Protein 4HOI (pdb70)

Nearest PDB structures (foldseek):
  4hoi-assembly1_A  TM=1.007E+00  e=9.285E-22  Mus musculus
  5j7e-assembly5_E  TM=1.003E+00  e=3.378E-20  Homo sapiens
  4llo-assembly2_D  TM=9.849E-01  e=7.606E-20  Mus musculus
  4llo-assembly3_F  TM=9.844E-01  e=7.606E-20  Mus musculus
  6y7q-assembly1_AAA-2  TM=9.611E-01  e=3.425E-12  Homo sapiens

Structure (mmCIF, N/CA/C/O backbone):
data_4HOI
#
_entry.id   4HOI
#
_cell.length_a   91.276
_cell.length_b   91.276
_cell.length_c   172.521
_cell.angle_alpha   90.000
_cell.angle_beta   90.000
_cell.angle_gamma   120.000
#
_symmetry.space_group_name_H-M   'P 32 2 1'
#
loop_
_entity.id
_entity.type
_entity.pdbx_description
1 polymer 'Potassium voltage-gated channel subfamily H member 1'
2 non-polymer 'SULFATE ION'
3 water water
#
loop_
_atom_site.group_PDB
_atom_site.id
_atom_site.type_symbol
_atom_site.label_atom_id
_atom_site.label_alt_id
_atom_site.label_comp_id
_atom_site.label_asym_id
_atom_site.label_entity_id
_atom_site.label_seq_id
_atom_site.pdbx_PDB_ins_code
_atom_site.Cartn_x
_atom_site.Cartn_y
_atom_site.Cartn_z
_atom_site.occupancy
_atom_site.B_iso_or_equiv
_atom_site.auth_seq_id
_atom_site.auth_comp_id
_atom_site.auth_asym_id
_atom_site.auth_atom_id
_atom_site.pdbx_PDB_model_num
ATOM 1 N N . SER A 1 2 ? -2.700 46.385 48.121 1.00 62.03 25 SER A N 1
ATOM 2 C CA . SER A 1 2 ? -1.812 47.374 48.729 1.00 58.78 25 SER A CA 1
ATOM 3 C C . SER A 1 2 ? -0.519 47.573 47.935 1.00 60.76 25 SER A C 1
ATOM 4 O O . SER A 1 2 ? -0.012 48.694 47.857 1.00 56.98 25 SER A O 1
ATOM 7 N N . HIS A 1 3 ? 0.025 46.491 47.369 1.00 56.09 26 HIS A N 1
ATOM 8 C CA . HIS A 1 3 ? 1.319 46.552 46.671 1.00 47.50 26 HIS A CA 1
ATOM 9 C C . HIS A 1 3 ? 2.378 47.135 47.620 1.00 47.81 26 HIS A C 1
ATOM 10 O O . HIS A 1 3 ? 3.415 47.626 47.144 1.00 40.23 26 HIS A O 1
ATOM 17 N N . MET A 1 4 ? 2.120 47.099 48.940 1.00 41.38 27 MET A N 1
ATOM 18 C CA . MET A 1 4 ? 3.100 47.583 49.918 1.00 31.26 27 MET A CA 1
ATOM 19 C C . MET A 1 4 ? 4.119 46.515 50.323 1.00 29.51 27 MET A C 1
ATOM 20 O O . MET A 1 4 ? 4.907 46.702 51.252 1.00 26.79 27 MET A O 1
ATOM 25 N N . THR A 1 5 ? 4.124 45.403 49.610 1.00 28.71 28 THR A N 1
ATOM 26 C CA . THR A 1 5 ? 5.097 44.365 49.872 1.00 27.87 28 THR A CA 1
ATOM 27 C C . THR A 1 5 ? 6.539 44.895 49.726 1.00 24.88 28 THR A C 1
ATOM 28 O O . THR A 1 5 ? 7.395 44.654 50.588 1.00 28.83 28 THR A O 1
ATOM 32 N N . ASN A 1 6 ? 6.791 45.628 48.643 1.00 28.15 29 ASN A N 1
ATOM 33 C CA . ASN A 1 6 ? 8.112 46.150 48.351 1.00 26.17 29 ASN A CA 1
ATOM 34 C C . ASN A 1 6 ? 8.009 47.624 48.024 1.00 26.82 29 ASN A C 1
ATOM 35 O O . ASN A 1 6 ? 7.356 47.994 47.055 1.00 26.36 29 ASN A O 1
ATOM 40 N N . PHE A 1 7 ? 8.662 48.469 48.811 1.00 21.99 30 PHE A N 1
ATOM 41 C CA . PHE A 1 7 ? 8.597 49.902 48.550 1.00 22.67 30 PHE A CA 1
ATOM 42 C C . PHE A 1 7 ? 9.759 50.694 49.115 1.00 22.30 30 PHE A C 1
ATOM 43 O O . PHE A 1 7 ? 10.457 50.234 50.015 1.00 19.77 30 PHE A O 1
ATOM 51 N N . VAL A 1 8 ? 9.962 51.878 48.543 1.00 20.72 31 VAL A N 1
ATOM 52 C CA . VAL A 1 8 ? 10.891 52.860 49.067 1.00 20.02 31 VAL A CA 1
ATOM 53 C C . VAL A 1 8 ? 10.183 54.216 49.152 1.00 18.89 31 VAL A C 1
ATOM 54 O O . VAL A 1 8 ? 9.160 54.450 48.478 1.00 20.84 31 VAL A O 1
ATOM 58 N N . LEU A 1 9 ? 10.704 55.094 49.992 1.00 20.09 32 LEU A N 1
ATOM 59 C CA . LEU A 1 9 ? 10.286 56.489 50.018 1.00 17.98 32 LEU A CA 1
ATOM 60 C C . LEU A 1 9 ? 11.467 57.318 49.557 1.00 20.16 32 LEU A C 1
ATOM 61 O O . LEU A 1 9 ? 12.588 57.115 50.019 1.00 21.24 32 LEU A O 1
ATOM 66 N N . GLY A 1 10 ? 11.217 58.272 48.672 1.00 19.70 33 GLY A N 1
ATOM 67 C CA . GLY A 1 10 ? 12.231 59.228 48.255 1.00 24.33 33 GLY A CA 1
ATOM 68 C C . GLY A 1 10 ? 11.881 60.639 48.698 1.00 22.35 33 GLY A C 1
ATOM 69 O O . GLY A 1 10 ? 10.702 61.007 48.783 1.00 22.40 33 GLY A O 1
ATOM 70 N N . ASN A 1 11 ? 12.907 61.430 49.006 1.00 22.44 34 ASN A N 1
ATOM 71 C CA . ASN A 1 11 ? 12.717 62.806 49.399 1.00 25.51 34 ASN A CA 1
ATOM 72 C C . ASN A 1 11 ? 12.462 63.696 48.190 1.00 25.83 34 ASN A C 1
ATOM 73 O O . ASN A 1 11 ? 13.340 63.866 47.351 1.00 29.43 34 ASN A O 1
ATOM 78 N N . ALA A 1 12 ? 11.264 64.247 48.100 1.00 22.70 35 ALA A N 1
ATOM 79 C CA . ALA A 1 12 ? 10.866 65.007 46.922 1.00 24.28 35 ALA A CA 1
ATOM 80 C C . ALA A 1 12 ? 11.577 66.341 46.822 1.00 27.62 35 ALA A C 1
ATOM 81 O O . ALA A 1 12 ? 11.548 66.987 45.772 1.00 34.38 35 ALA A O 1
ATOM 83 N N . GLN A 1 13 ? 12.167 66.784 47.926 1.00 28.68 36 GLN A N 1
ATOM 84 C CA . GLN A 1 13 ? 12.671 68.147 48.020 1.00 35.81 36 GLN A CA 1
ATOM 85 C C . GLN A 1 13 ? 14.195 68.225 47.923 1.00 38.94 36 GLN A C 1
ATOM 86 O O . GLN A 1 13 ? 14.778 69.248 48.232 1.00 40.00 36 GLN A O 1
ATOM 92 N N . ILE A 1 14 ? 14.837 67.144 47.488 1.00 31.84 37 ILE A N 1
ATOM 93 C CA . ILE A 1 14 ? 16.281 67.154 47.275 1.00 36.80 37 ILE A CA 1
ATOM 94 C C . ILE A 1 14 ? 16.558 66.595 45.886 1.00 36.22 37 ILE A C 1
ATOM 95 O O . ILE A 1 14 ? 15.870 65.677 45.426 1.00 33.18 37 ILE A O 1
ATOM 100 N N . VAL A 1 15 ? 17.549 67.159 45.204 1.00 41.54 38 VAL A N 1
ATOM 101 C CA . VAL A 1 15 ? 17.860 66.757 43.835 1.00 36.85 38 VAL A CA 1
ATOM 102 C C . VAL A 1 15 ? 18.106 65.249 43.768 1.00 36.47 38 VAL A C 1
ATOM 103 O O . VAL A 1 15 ? 18.710 64.676 44.670 1.00 35.51 38 VAL A O 1
ATOM 107 N N . ASP A 1 16 ? 17.579 64.620 42.721 1.00 36.35 39 ASP A N 1
ATOM 108 C CA . ASP A 1 16 ? 17.673 63.166 42.508 1.00 37.34 39 ASP A CA 1
ATOM 109 C C . ASP A 1 16 ? 16.766 62.349 43.420 1.00 31.17 39 ASP A C 1
ATOM 110 O O . ASP A 1 16 ? 16.738 61.137 43.319 1.00 28.68 39 ASP A O 1
ATOM 115 N N . TRP A 1 17 ? 16.012 63.005 44.297 1.00 30.16 40 TRP A N 1
ATOM 116 C CA . TRP A 1 17 ? 14.993 62.309 45.077 1.00 26.72 40 TRP A CA 1
ATOM 117 C C . TRP A 1 17 ? 15.535 61.130 45.886 1.00 22.47 40 TRP A C 1
ATOM 118 O O . TRP A 1 17 ? 15.093 59.977 45.741 1.00 24.22 40 TRP A O 1
ATOM 129 N N . PRO A 1 18 ? 16.498 61.408 46.762 1.00 24.74 41 PRO A N 1
ATOM 130 C CA . PRO A 1 18 ? 17.208 60.312 47.438 1.00 23.44 41 PRO A CA 1
ATOM 131 C C . PRO A 1 18 ? 16.282 59.451 48.295 1.00 22.03 41 PRO A C 1
ATOM 132 O O . PRO A 1 18 ? 15.323 59.973 48.886 1.00 23.14 41 PRO A O 1
ATOM 136 N N . ILE A 1 19 ? 16.560 58.156 48.318 1.00 24.40 42 ILE A N 1
ATOM 137 C CA . ILE A 1 19 ? 15.771 57.216 49.088 1.00 25.00 42 ILE A CA 1
ATOM 138 C C . ILE A 1 19 ? 16.038 57.468 50.584 1.00 24.08 42 ILE A C 1
ATOM 139 O O . ILE A 1 19 ? 17.195 57.492 51.013 1.00 23.59 42 ILE A O 1
ATOM 144 N N . VAL A 1 20 ? 14.975 57.663 51.359 1.00 20.32 43 VAL A N 1
ATOM 145 C CA . VAL A 1 20 ? 15.103 57.909 52.800 1.00 23.88 43 VAL A CA 1
ATOM 146 C C . VAL A 1 20 ? 14.510 56.756 53.589 1.00 21.47 43 VAL A C 1
ATOM 147 O O . VAL A 1 20 ? 14.575 56.737 54.817 1.00 24.49 43 VAL A O 1
ATOM 151 N N . TYR A 1 21 ? 13.936 55.794 52.875 1.00 22.41 44 TYR A N 1
ATOM 152 C CA . TYR A 1 21 ? 13.399 54.588 53.501 1.00 23.97 44 TYR A CA 1
ATOM 153 C C . TYR A 1 21 ? 13.261 53.498 52.479 1.00 23.72 44 TYR A C 1
ATOM 154 O O . TYR A 1 21 ? 12.795 53.741 51.383 1.00 21.07 44 TYR A O 1
ATOM 163 N N . SER A 1 22 ? 13.670 52.288 52.862 1.00 25.27 45 SER A N 1
ATOM 164 C CA . SER A 1 22 ? 13.496 51.123 52.005 1.00 22.06 45 SER A CA 1
ATOM 165 C C . SER A 1 22 ? 13.047 50.002 52.903 1.00 25.42 45 SER A C 1
ATOM 166 O O . SER A 1 22 ? 13.695 49.724 53.914 1.00 29.40 45 SER A O 1
ATOM 169 N N . ASN A 1 23 ? 11.976 49.310 52.541 1.00 25.80 46 ASN A N 1
ATOM 170 C CA . ASN A 1 23 ? 11.505 48.242 53.407 1.00 28.49 46 ASN A CA 1
ATOM 171 C C . ASN A 1 23 ? 12.252 46.930 53.119 1.00 31.48 46 ASN A C 1
ATOM 172 O O . ASN A 1 23 ? 13.040 46.843 52.158 1.00 27.85 46 ASN A O 1
ATOM 177 N N . ASP A 1 24 ? 12.026 45.932 53.962 1.00 29.79 47 ASP A N 1
ATOM 178 C CA . ASP A 1 24 ? 12.739 44.661 53.839 1.00 29.88 47 ASP A CA 1
ATOM 179 C C . ASP A 1 24 ? 12.414 43.991 52.497 1.00 33.05 47 ASP A C 1
ATOM 180 O O . ASP A 1 24 ? 13.266 43.325 51.887 1.00 31.06 47 ASP A O 1
ATOM 185 N N . GLY A 1 25 ? 11.175 44.147 52.050 1.00 27.90 48 GLY A N 1
ATOM 186 C CA . GLY A 1 25 ? 10.739 43.550 50.803 1.00 27.52 48 GLY A CA 1
ATOM 187 C C . GLY A 1 25 ? 11.542 44.079 49.636 1.00 25.84 48 GLY A C 1
ATOM 188 O O . GLY A 1 25 ? 12.036 43.296 48.812 1.00 26.71 48 GLY A O 1
ATOM 189 N N . PHE A 1 26 ? 11.707 45.395 49.554 1.00 26.80 49 PHE A N 1
ATOM 190 C CA . PHE A 1 26 ? 12.479 45.937 48.445 1.00 24.93 49 PHE A CA 1
ATOM 191 C C . PHE A 1 26 ? 13.930 45.438 48.442 1.00 24.90 49 PHE A C 1
ATOM 192 O O . PHE A 1 26 ? 14.520 45.130 47.378 1.00 25.65 49 PHE A O 1
ATOM 200 N N . CYS A 1 27 ? 14.522 45.344 49.629 1.00 25.33 50 CYS A N 1
ATOM 201 C CA . CYS A 1 27 ? 15.904 44.891 49.726 1.00 27.28 50 CYS A CA 1
ATOM 202 C C . CYS A 1 27 ? 16.008 43.474 49.186 1.00 31.65 50 CYS A C 1
ATOM 203 O O . CYS A 1 27 ? 16.954 43.109 48.456 1.00 28.51 50 CYS A O 1
ATOM 206 N N . LYS A 1 28 ? 15.013 42.662 49.529 1.00 31.12 51 LYS A N 1
ATOM 207 C CA . LYS A 1 28 ? 14.988 41.286 49.084 1.00 33.41 51 LYS A CA 1
ATOM 208 C C . LYS A 1 28 ? 14.742 41.187 47.583 1.00 31.97 51 LYS A C 1
ATOM 209 O O . LYS A 1 28 ? 15.385 40.422 46.868 1.00 30.80 51 LYS A O 1
ATOM 215 N N . LEU A 1 29 ? 13.793 41.962 47.101 1.00 27.99 52 LEU A N 1
ATOM 216 C CA . LEU A 1 29 ? 13.409 41.903 45.702 1.00 27.18 52 LEU A CA 1
ATOM 217 C C . LEU A 1 29 ? 14.565 42.356 44.817 1.00 26.37 52 LEU A C 1
ATOM 218 O O . LEU A 1 29 ? 14.838 41.752 43.798 1.00 30.57 52 LEU A O 1
ATOM 223 N N . SER A 1 30 ? 15.228 43.438 45.217 1.00 25.78 53 SER A N 1
ATOM 224 C CA . SER A 1 30 ? 16.283 44.051 44.423 1.00 24.58 53 SER A CA 1
ATOM 225 C C . SER A 1 30 ? 17.647 43.366 44.566 1.00 26.01 53 SER A C 1
ATOM 226 O O . SER A 1 30 ? 18.495 43.484 43.684 1.00 26.02 53 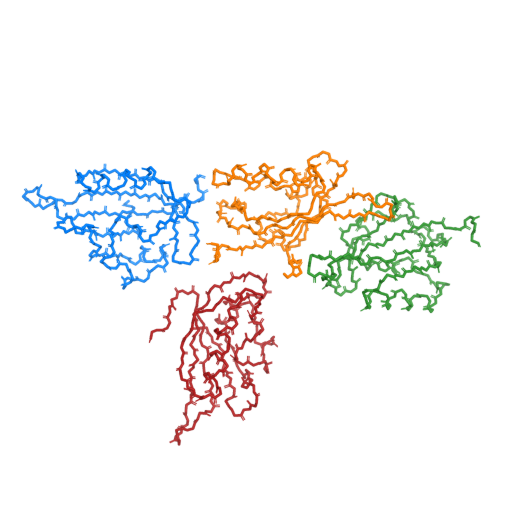SER A O 1
ATOM 229 N N . GLY A 1 31 ? 17.880 42.663 45.680 1.00 27.47 54 GLY A N 1
ATOM 230 C CA . GLY A 1 31 ? 19.169 42.048 45.903 1.00 29.09 54 GLY A CA 1
ATOM 231 C C . GLY A 1 31 ? 20.142 42.962 46.641 1.00 29.21 54 GLY A C 1
ATOM 232 O O . GLY A 1 31 ? 21.264 42.553 46.941 1.00 30.80 54 GLY A O 1
ATOM 233 N N . TYR A 1 32 ? 19.716 44.195 46.910 1.00 27.78 55 TYR A N 1
ATOM 234 C CA . TYR A 1 32 ? 20.530 45.188 47.602 1.00 28.10 55 TYR A CA 1
ATOM 235 C C . TYR A 1 32 ? 20.180 45.338 49.093 1.00 28.98 55 TYR A C 1
ATOM 236 O O . TYR A 1 32 ? 19.009 45.461 49.448 1.00 32.56 55 TYR A O 1
ATOM 245 N N . HIS A 1 33 ? 21.215 45.388 49.929 1.00 30.89 56 HIS A N 1
ATOM 246 C CA . HIS A 1 33 ? 21.069 45.662 51.366 1.00 32.23 56 HIS A CA 1
ATOM 247 C C . HIS A 1 33 ? 20.603 47.118 51.559 1.00 34.94 56 HIS A C 1
ATOM 248 O O . HIS A 1 33 ? 20.842 47.970 50.708 1.00 31.03 56 HIS A O 1
ATOM 255 N N . ARG A 1 34 ? 19.894 47.403 52.652 1.00 32.90 57 ARG A N 1
ATOM 256 C CA . ARG A 1 34 ? 19.384 48.749 52.925 1.00 31.81 57 ARG A CA 1
ATOM 257 C C . ARG A 1 34 ? 20.491 49.817 52.855 1.00 31.28 57 ARG A C 1
ATOM 258 O O . ARG A 1 34 ? 20.286 50.896 52.310 1.00 32.54 57 ARG A O 1
ATOM 266 N N . ALA A 1 35 ? 21.638 49.530 53.460 1.00 34.25 58 ALA A N 1
ATOM 267 C CA . ALA A 1 35 ? 22.840 50.368 53.343 1.00 39.37 58 ALA A CA 1
ATOM 268 C C . ALA A 1 35 ? 23.206 50.783 51.930 1.00 36.77 58 ALA A C 1
ATOM 269 O O . ALA A 1 35 ? 23.662 51.915 51.728 1.00 35.75 58 ALA A O 1
ATOM 271 N N . GLU A 1 36 ? 22.982 49.889 50.960 1.00 33.65 59 GLU A N 1
ATOM 272 C CA . GLU A 1 36 ? 23.308 50.155 49.572 1.00 32.82 59 GLU A CA 1
ATOM 273 C C . GLU A 1 36 ? 22.215 50.950 48.861 1.00 28.97 59 GLU A C 1
ATOM 274 O O . GLU A 1 36 ? 22.476 51.565 47.843 1.00 36.72 59 GLU A O 1
ATOM 280 N N . VAL A 1 37 ? 20.995 50.898 49.369 1.00 28.31 60 VAL A N 1
ATOM 281 C CA . VAL A 1 37 ? 19.883 51.584 48.736 1.00 30.75 60 VAL A CA 1
ATOM 282 C C . VAL A 1 37 ? 19.706 53.018 49.249 1.00 29.35 60 VAL A C 1
ATOM 283 O O . VAL A 1 37 ? 19.306 53.904 48.492 1.00 27.04 60 VAL A O 1
ATOM 287 N N . MET A 1 38 ? 20.023 53.261 50.519 1.00 25.18 61 MET A N 1
ATOM 288 C CA . MET A 1 38 ? 19.730 54.565 51.125 1.00 29.31 61 MET A CA 1
ATOM 289 C C . MET A 1 38 ? 20.516 55.622 50.364 1.00 32.37 61 MET A C 1
ATOM 290 O O . MET A 1 38 ? 21.662 55.393 49.994 1.00 28.56 61 MET A O 1
ATOM 295 N N . GLN A 1 39 ? 19.862 56.742 50.089 1.00 28.55 62 GLN A N 1
ATOM 296 C CA . GLN A 1 39 ? 20.465 57.890 49.415 1.00 31.98 62 GLN A CA 1
ATOM 297 C C . GLN A 1 39 ? 20.632 57.719 47.901 1.00 29.27 62 GLN A C 1
ATOM 298 O O . GLN A 1 39 ? 20.912 58.691 47.212 1.00 39.31 62 GLN A O 1
ATOM 304 N N . LYS A 1 40 ? 20.440 56.517 47.374 1.00 27.22 63 LYS A N 1
ATOM 305 C CA . LYS A 1 40 ? 20.372 56.352 45.918 1.00 26.82 63 LYS A CA 1
ATOM 306 C C . LYS A 1 40 ? 19.104 57.051 45.399 1.00 26.75 63 LYS A C 1
ATOM 307 O O . LYS A 1 40 ? 18.174 57.291 46.158 1.00 25.96 63 LYS A O 1
ATOM 313 N N . SER A 1 41 ? 19.050 57.346 44.100 1.00 28.42 64 SER A N 1
ATOM 314 C CA . SER A 1 41 ? 17.878 58.019 43.546 1.00 30.14 64 SER A CA 1
ATOM 315 C C . SER A 1 41 ? 16.688 57.089 43.658 1.00 25.32 64 SER A C 1
ATOM 316 O O . SER A 1 41 ? 16.792 55.918 43.320 1.00 24.16 64 SER A O 1
ATOM 319 N N . SER A 1 42 ? 15.534 57.597 44.099 1.00 24.62 65 SER A N 1
ATOM 320 C CA . SER A 1 42 ? 14.374 56.717 44.155 1.00 23.14 65 SER A CA 1
ATOM 321 C C . SER A 1 42 ? 13.852 56.382 42.758 1.00 26.31 65 SER A C 1
ATOM 322 O O . SER A 1 42 ? 12.953 55.556 42.623 1.00 27.10 65 SER A O 1
ATOM 325 N N . ALA A 1 43 ? 14.417 57.003 41.720 1.00 25.10 66 ALA A N 1
ATOM 326 C CA . ALA A 1 43 ? 14.157 56.556 40.355 1.00 31.13 66 ALA A CA 1
ATOM 327 C C . ALA A 1 43 ? 14.815 55.194 40.076 1.00 29.21 66 ALA A C 1
ATOM 328 O O . ALA A 1 43 ? 14.503 54.523 39.085 1.00 28.79 66 ALA A O 1
ATOM 330 N N . CYS A 1 44 ? 15.711 54.786 40.962 1.00 24.51 67 CYS A N 1
ATOM 331 C CA . CYS A 1 44 ? 16.333 53.461 40.920 1.00 26.76 67 CYS A CA 1
ATOM 332 C C . CYS A 1 44 ? 17.210 53.267 39.702 1.00 30.73 67 CYS A C 1
ATOM 333 O O . CYS A 1 44 ? 17.334 52.159 39.176 1.00 26.85 67 CYS A O 1
ATOM 336 N N . SER A 1 45 ? 17.848 54.345 39.280 1.00 28.40 68 SER A N 1
ATOM 337 C CA . SER A 1 45 ? 18.741 54.305 38.148 1.00 31.54 68 SER A CA 1
ATOM 338 C C . SER A 1 45 ? 19.939 53.447 38.466 1.00 34.01 68 SER A C 1
ATOM 339 O O . SER A 1 45 ? 20.594 52.954 37.550 1.00 28.88 68 SER A O 1
ATOM 342 N N . PHE A 1 46 ? 20.224 53.225 39.749 1.00 27.44 69 PHE A N 1
ATOM 343 C CA . PHE A 1 46 ? 21.276 52.268 40.087 1.00 30.28 69 PHE A CA 1
ATOM 344 C C . PHE A 1 46 ? 20.962 50.839 39.607 1.00 30.38 69 PHE A C 1
ATOM 345 O O . PHE A 1 46 ? 21.846 49.982 39.574 1.00 27.04 69 PHE A O 1
ATOM 353 N N . MET A 1 47 ? 19.718 50.587 39.217 1.00 27.35 70 MET A N 1
ATOM 354 C CA . MET A 1 47 ? 19.333 49.270 38.713 1.00 23.44 70 MET A CA 1
ATOM 355 C C . MET A 1 47 ? 19.145 49.217 37.192 1.00 23.98 70 MET A C 1
ATOM 356 O O . MET A 1 47 ? 18.825 48.148 36.640 1.00 26.49 70 MET A O 1
ATOM 361 N N . TYR A 1 48 ? 19.360 50.337 36.508 1.00 25.36 71 TYR A N 1
ATOM 362 C CA . TYR A 1 48 ? 19.215 50.365 35.043 1.00 27.06 71 TYR A CA 1
ATOM 363 C C . TYR A 1 48 ? 20.402 49.672 34.386 1.00 27.59 71 TYR A C 1
ATOM 364 O O . TYR A 1 48 ? 21.482 49.581 34.955 1.00 28.50 71 TYR A O 1
ATOM 373 N N . GLY A 1 49 ? 20.197 49.173 33.176 1.00 25.37 72 GLY A N 1
ATOM 374 C CA . GLY A 1 49 ? 21.278 48.534 32.461 1.00 26.32 72 GLY A CA 1
ATOM 375 C C . GLY A 1 49 ? 20.975 48.495 30.990 1.00 26.50 72 GLY A C 1
ATOM 376 O O . GLY A 1 49 ? 20.034 49.134 30.525 1.00 27.41 72 GLY A O 1
ATOM 377 N N . GLU A 1 50 ? 21.787 47.732 30.270 1.00 27.12 73 GLU A N 1
ATOM 378 C CA . GLU A 1 50 ? 21.739 47.643 28.822 1.00 29.15 73 GLU A CA 1
ATOM 379 C C . GLU A 1 50 ? 20.326 47.457 28.247 1.00 29.61 73 GLU A C 1
ATOM 380 O O . GLU A 1 50 ? 19.944 48.125 27.294 1.00 31.68 73 GLU A O 1
ATOM 386 N N . LEU A 1 51 ? 19.557 46.559 28.843 1.00 28.18 74 LEU A N 1
ATOM 387 C CA . LEU A 1 51 ? 18.251 46.158 28.328 1.00 32.22 74 LEU A CA 1
ATOM 388 C C . LEU A 1 51 ? 17.109 47.087 28.768 1.00 30.82 74 LEU A C 1
ATOM 389 O O . LEU A 1 51 ? 16.007 47.000 28.225 1.00 31.60 74 LEU A O 1
ATOM 394 N N . THR A 1 52 ? 17.377 47.977 29.717 1.00 27.50 75 THR A N 1
ATOM 395 C CA . THR A 1 52 ? 16.365 48.901 30.209 1.00 27.43 75 THR A CA 1
ATOM 396 C C . THR A 1 52 ? 15.947 49.834 29.072 1.00 29.94 75 THR A C 1
ATOM 397 O O . THR A 1 52 ? 16.794 50.348 28.349 1.00 32.77 75 THR A O 1
ATOM 401 N N . ASP A 1 53 ? 14.647 50.030 28.907 1.00 30.61 76 ASP A N 1
ATOM 402 C CA . ASP A 1 53 ? 14.151 50.826 27.784 1.00 33.34 76 ASP A CA 1
ATOM 403 C C . ASP A 1 53 ? 14.387 52.296 28.086 1.00 33.98 76 ASP A C 1
ATOM 404 O O . ASP A 1 53 ? 13.879 52.816 29.072 1.00 32.79 76 ASP A O 1
ATOM 409 N N . LYS A 1 54 ? 15.166 52.966 27.245 1.00 36.11 77 LYS A N 1
ATOM 410 C CA . LYS A 1 54 ? 15.595 54.333 27.551 1.00 43.91 77 LYS A CA 1
ATOM 411 C C . LYS A 1 54 ? 14.477 55.387 27.479 1.00 43.46 77 LYS A C 1
ATOM 412 O O . LYS A 1 54 ? 14.571 56.443 28.126 1.00 39.60 77 LYS A O 1
ATOM 418 N N . ASP A 1 55 ? 13.427 55.114 26.711 1.00 39.89 78 ASP A N 1
ATOM 419 C CA . ASP A 1 55 ? 12.256 55.997 26.692 1.00 43.31 78 ASP A CA 1
ATOM 420 C C . ASP A 1 55 ? 11.511 55.874 28.020 1.00 45.52 78 ASP A C 1
ATOM 421 O O . ASP A 1 55 ? 10.940 56.853 28.547 1.00 40.36 78 ASP A O 1
ATOM 426 N N . THR A 1 56 ? 11.502 54.665 28.568 1.00 36.14 79 THR A N 1
ATOM 427 C CA . THR A 1 56 ? 10.814 54.453 29.822 1.00 33.91 79 THR A CA 1
ATOM 428 C C . THR A 1 56 ? 11.561 55.188 30.927 1.00 32.77 79 THR A C 1
ATOM 429 O O . THR A 1 56 ? 10.938 55.832 31.794 1.00 33.47 79 THR A O 1
ATOM 433 N N . VAL A 1 57 ? 12.889 55.118 30.873 1.00 32.28 80 VAL A N 1
ATOM 434 C CA . VAL A 1 57 ? 13.746 55.812 31.829 1.00 31.52 80 VAL A CA 1
ATOM 435 C C . VAL A 1 57 ? 13.435 57.304 31.802 1.00 33.41 80 VAL A C 1
ATOM 436 O O . VAL A 1 57 ? 13.376 57.974 32.839 1.00 32.95 80 VAL A O 1
ATOM 440 N N . GLU A 1 58 ? 13.230 57.827 30.606 1.00 36.13 81 GLU A N 1
ATOM 441 C CA . GLU A 1 58 ? 12.934 59.246 30.466 1.00 40.08 81 GLU A CA 1
ATOM 442 C C . GLU A 1 58 ? 11.557 59.573 31.049 1.00 37.77 81 GLU A C 1
ATOM 443 O O . GLU A 1 58 ? 11.388 60.592 31.721 1.00 40.82 81 GLU A O 1
ATOM 449 N N . LYS A 1 59 ? 10.561 58.736 30.782 1.00 37.20 82 LYS A N 1
ATOM 450 C CA . LYS A 1 59 ? 9.235 58.964 31.365 1.00 38.43 82 LYS A CA 1
ATOM 451 C C . LYS A 1 59 ? 9.286 58.895 32.891 1.00 35.15 82 LYS A C 1
ATOM 452 O O . LYS A 1 59 ? 8.598 59.657 33.585 1.00 34.51 82 LYS A O 1
ATOM 458 N N . VAL A 1 60 ? 10.088 57.977 33.432 1.00 32.25 83 VAL A N 1
ATOM 459 C CA . VAL A 1 60 ? 10.217 57.876 34.882 1.00 31.19 83 VAL A CA 1
ATOM 460 C C . VAL A 1 60 ? 10.814 59.165 35.453 1.00 32.17 83 VAL A C 1
ATOM 461 O O . VAL A 1 60 ? 10.328 59.702 36.457 1.00 30.77 83 VAL A O 1
ATOM 465 N N . ARG A 1 61 ? 11.872 59.664 34.825 1.00 33.83 84 ARG A N 1
ATOM 466 C CA . ARG A 1 61 ? 12.475 60.919 35.261 1.00 35.68 84 ARG A CA 1
ATOM 467 C C . ARG A 1 61 ? 11.436 62.047 35.258 1.00 37.37 84 ARG A C 1
ATOM 468 O O . ARG A 1 61 ? 11.319 62.782 36.236 1.00 39.01 84 ARG A O 1
ATOM 476 N N . GLN A 1 62 ? 10.676 62.185 34.172 1.00 37.05 85 GLN A N 1
ATOM 477 C CA . GLN A 1 62 ? 9.713 63.294 34.063 1.00 39.02 85 GLN A CA 1
ATOM 478 C C . GLN A 1 62 ? 8.599 63.183 35.107 1.00 38.41 85 GLN A C 1
ATOM 479 O O . GLN A 1 62 ? 8.016 64.190 35.527 1.00 38.65 85 GLN A O 1
ATOM 485 N N . THR A 1 63 ? 8.309 61.961 35.524 1.00 35.27 86 THR A N 1
ATOM 486 C CA . THR A 1 63 ? 7.305 61.711 36.550 1.00 35.23 86 THR A CA 1
ATOM 487 C C . THR A 1 63 ? 7.734 62.328 37.873 1.00 36.10 86 THR A C 1
ATOM 488 O O . THR A 1 63 ? 6.946 63.009 38.538 1.00 34.10 86 THR A O 1
ATOM 492 N N . PHE A 1 64 ? 8.978 62.085 38.268 1.00 32.26 87 PHE A N 1
ATOM 493 C CA . PHE A 1 64 ? 9.520 62.725 39.460 1.00 32.19 87 PHE A CA 1
ATOM 494 C C . PHE A 1 64 ? 9.627 64.242 39.276 1.00 34.78 87 PHE A C 1
ATOM 495 O O . PHE A 1 64 ? 9.176 65.036 40.127 1.00 35.40 87 PHE A O 1
ATOM 503 N N . GLU A 1 65 ? 10.216 64.641 38.153 1.00 36.53 88 GLU A N 1
ATOM 504 C CA . GLU A 1 65 ? 10.519 66.044 37.918 1.00 39.38 88 GLU A CA 1
ATOM 505 C C . GLU A 1 65 ? 9.264 66.885 38.031 1.00 40.63 88 GLU A C 1
ATOM 506 O O . GLU A 1 65 ? 9.301 68.022 38.531 1.00 42.38 88 GLU A O 1
ATOM 512 N N . ASN A 1 66 ? 8.157 66.325 37.561 1.00 38.21 89 ASN A N 1
ATOM 513 C CA . ASN A 1 66 ? 6.906 67.063 37.488 1.00 39.57 89 ASN A CA 1
ATOM 514 C C . ASN A 1 66 ? 5.928 66.723 38.620 1.00 38.98 89 ASN A C 1
ATOM 515 O O . ASN A 1 66 ? 4.759 67.101 38.573 1.00 40.03 89 ASN A O 1
ATOM 520 N N . TYR A 1 67 ? 6.413 65.987 39.617 1.00 37.55 90 TYR A N 1
ATOM 521 C CA . TYR A 1 67 ? 5.583 65.557 40.743 1.00 37.20 90 TYR A CA 1
ATOM 522 C C . TYR A 1 67 ? 4.280 64.888 40.307 1.00 37.37 90 TYR A C 1
ATOM 523 O O . TYR A 1 67 ? 3.210 65.219 40.824 1.00 38.31 90 TYR A O 1
ATOM 532 N N . GLU A 1 68 ? 4.384 63.956 39.361 1.00 36.72 91 GLU A N 1
ATOM 533 C CA . GLU A 1 68 ? 3.237 63.245 38.806 1.00 37.20 91 GLU A CA 1
ATOM 534 C C . GLU A 1 68 ? 3.035 61.868 39.420 1.00 36.13 91 GLU A C 1
ATOM 535 O O . GLU A 1 68 ? 3.955 61.315 40.035 1.00 34.79 91 GLU A O 1
ATOM 541 N N . MET A 1 69 ? 1.840 61.311 39.253 1.00 36.98 92 MET A N 1
ATOM 542 C CA . MET A 1 69 ? 1.562 59.930 39.638 1.00 36.41 92 MET A CA 1
ATOM 543 C C . MET A 1 69 ? 1.515 59.087 38.356 1.00 36.55 92 MET A C 1
ATOM 544 O O . MET A 1 69 ? 0.631 59.277 37.537 1.00 38.10 92 MET A O 1
ATOM 549 N N . ASN A 1 70 ? 2.469 58.179 38.177 1.00 35.17 93 ASN A N 1
ATOM 550 C CA . ASN A 1 70 ? 2.500 57.335 36.976 1.00 36.12 93 ASN A CA 1
ATOM 551 C C . ASN A 1 70 ? 2.992 55.936 37.348 1.00 38.73 93 ASN A C 1
ATOM 552 O O . ASN A 1 70 ? 3.554 55.733 38.423 1.00 33.83 93 ASN A O 1
ATOM 557 N N . SER A 1 71 ? 2.799 54.962 36.472 1.00 34.73 94 SER A N 1
ATOM 558 C CA . SER A 1 71 ? 3.308 53.632 36.766 1.00 33.76 94 SER A CA 1
ATOM 559 C C . SER A 1 71 ? 3.887 53.084 35.466 1.00 33.78 94 SER A C 1
ATOM 560 O O . SER A 1 71 ? 3.494 53.518 34.389 1.00 35.11 94 SER A O 1
ATOM 563 N N . PHE A 1 72 ? 4.849 52.178 35.579 1.00 32.52 95 PHE A N 1
ATOM 564 C CA . PHE A 1 72 ? 5.598 51.721 34.427 1.00 32.44 95 PHE A CA 1
ATOM 565 C C . PHE A 1 72 ? 5.960 50.247 34.566 1.00 31.91 95 PHE A C 1
ATOM 566 O O . PHE A 1 72 ? 6.124 49.745 35.672 1.00 31.05 95 PHE A O 1
ATOM 574 N N . GLU A 1 73 ? 6.093 49.558 33.434 1.00 32.66 96 GLU A N 1
ATOM 575 C CA . GLU A 1 73 ? 6.796 48.266 33.403 1.00 32.05 96 GLU A CA 1
ATOM 576 C C . GLU A 1 73 ? 8.205 48.560 32.926 1.00 30.88 96 GLU A C 1
ATOM 577 O O . GLU A 1 73 ? 8.387 49.238 31.921 1.00 35.35 96 GLU A O 1
ATOM 583 N N . ILE A 1 74 ? 9.205 48.061 33.639 1.00 29.40 97 ILE A N 1
ATOM 584 C CA . ILE A 1 74 ? 10.572 48.443 33.339 1.00 28.47 97 ILE A CA 1
ATOM 585 C C . ILE A 1 74 ? 11.532 47.313 33.635 1.00 29.44 97 ILE A C 1
ATOM 586 O O . ILE A 1 74 ? 11.388 46.587 34.631 1.00 27.10 97 ILE A O 1
ATOM 591 N N . LEU A 1 75 ? 12.487 47.130 32.733 1.00 27.59 98 LEU A N 1
ATOM 592 C CA . LEU A 1 75 ? 13.435 46.018 32.864 1.00 26.94 98 LEU A CA 1
ATOM 593 C C . LEU A 1 75 ? 14.601 46.554 33.650 1.00 25.79 98 LEU A C 1
ATOM 594 O O . LEU A 1 75 ? 15.237 47.533 33.235 1.00 25.87 98 LEU A O 1
ATOM 599 N N . MET A 1 76 ? 14.832 45.970 34.823 1.00 25.04 99 MET A N 1
ATOM 600 C CA . MET A 1 76 ? 15.898 46.412 35.689 1.00 24.28 99 MET A CA 1
ATOM 601 C C . MET A 1 76 ? 16.728 45.204 36.096 1.00 23.93 99 MET A C 1
ATOM 602 O O . MET A 1 76 ? 16.413 44.052 35.758 1.00 24.23 99 MET A O 1
ATOM 607 N N . TYR A 1 77 ? 17.798 45.477 36.812 1.00 23.55 100 TYR A N 1
ATOM 608 C CA . TYR A 1 77 ? 18.769 44.459 37.132 1.00 23.41 100 TYR A CA 1
ATOM 609 C C . TYR A 1 77 ? 18.934 44.365 38.640 1.00 23.36 100 TYR A C 1
ATOM 610 O O . TYR A 1 77 ? 19.190 45.374 39.302 1.00 23.40 100 TYR A O 1
ATOM 619 N N . LYS A 1 78 ? 18.780 43.168 39.182 1.00 23.56 101 LYS A N 1
ATOM 620 C CA . LYS A 1 78 ? 19.085 42.939 40.593 1.00 23.90 101 LYS A CA 1
ATOM 621 C C . LYS A 1 78 ? 20.575 43.147 40.804 1.00 28.23 101 LYS A C 1
ATOM 622 O O . LYS A 1 78 ? 21.340 43.173 39.838 1.00 24.47 101 LYS A O 1
ATOM 628 N N . LYS A 1 79 ? 21.006 43.235 42.059 1.00 27.26 102 LYS A N 1
ATOM 629 C CA . LYS A 1 79 ? 22.425 43.439 42.341 1.00 25.23 102 LYS A CA 1
ATOM 630 C C . LYS A 1 79 ? 23.316 42.411 41.638 1.00 25.81 102 LYS A C 1
ATOM 631 O O . LYS A 1 79 ? 24.386 42.767 41.135 1.00 29.70 102 LYS A O 1
ATOM 637 N N . ASN A 1 80 ? 22.889 41.152 41.614 1.00 25.10 103 ASN A N 1
ATOM 638 C CA . ASN A 1 80 ? 23.655 40.102 40.959 1.00 29.40 103 ASN A CA 1
ATOM 639 C C . ASN A 1 80 ? 23.582 40.050 39.424 1.00 24.64 103 ASN A C 1
ATOM 640 O O . ASN A 1 80 ? 24.092 39.102 38.827 1.00 26.02 103 ASN A O 1
ATOM 645 N N . ARG A 1 81 ? 22.987 41.073 38.816 1.00 25.06 104 ARG A N 1
ATOM 646 C CA . ARG A 1 81 ? 22.886 41.231 37.347 1.00 27.06 104 ARG A CA 1
ATOM 647 C C . ARG A 1 81 ? 21.757 40.468 36.685 1.00 25.42 104 ARG A C 1
ATOM 648 O O . ARG A 1 81 ? 21.617 40.529 35.463 1.00 25.50 104 ARG A O 1
ATOM 656 N N . THR A 1 82 ? 20.951 39.751 37.458 1.00 24.13 105 THR A N 1
ATOM 657 C CA . THR A 1 82 ? 19.767 39.104 36.903 1.00 24.51 105 THR A CA 1
ATOM 658 C C . THR A 1 82 ? 18.765 40.142 36.394 1.00 24.38 105 THR A C 1
ATOM 659 O O . THR A 1 82 ? 18.348 41.028 37.124 1.00 24.09 105 THR A O 1
ATOM 663 N N . PRO A 1 83 ? 18.362 40.027 35.132 1.00 24.62 106 PRO A N 1
ATOM 664 C CA . PRO A 1 83 ? 17.352 40.949 34.617 1.00 24.59 106 PRO A CA 1
ATOM 665 C C . PRO A 1 83 ? 15.969 40.544 35.068 1.00 29.94 106 PRO A C 1
ATOM 666 O O . PRO A 1 83 ? 15.649 39.368 35.040 1.00 30.32 106 PRO A O 1
ATOM 670 N N . VAL A 1 84 ? 15.170 41.527 35.478 1.00 26.31 107 VAL A N 1
ATOM 671 C CA A VAL A 1 84 ? 13.848 41.298 36.031 0.66 27.42 107 VAL A CA 1
ATOM 672 C CA B VAL A 1 84 ? 13.840 41.287 36.005 0.34 27.35 107 VAL A CA 1
ATOM 673 C C . VAL A 1 84 ? 12.912 42.381 35.523 1.00 26.35 107 VAL A C 1
ATOM 674 O O . VAL A 1 84 ? 13.296 43.562 35.469 1.00 24.83 107 VAL A O 1
ATOM 681 N N . TRP A 1 85 ? 11.692 42.001 35.171 1.00 24.79 108 TRP A N 1
ATOM 682 C CA . TRP A 1 85 ? 10.683 42.991 34.816 1.00 25.29 108 TRP A CA 1
ATOM 683 C C . TRP A 1 85 ? 9.970 43.425 36.095 1.00 26.42 108 TRP A C 1
ATOM 684 O O . TRP A 1 85 ? 9.466 42.585 36.849 1.00 24.73 108 TRP A O 1
ATOM 695 N N . PHE A 1 86 ? 9.974 44.734 36.341 1.00 25.39 109 PHE A N 1
ATOM 696 C CA A PHE A 1 86 ? 9.273 45.309 37.476 0.51 26.89 109 PHE A CA 1
ATOM 697 C CA B PHE A 1 86 ? 9.272 45.318 37.476 0.49 26.77 109 PHE A CA 1
ATOM 698 C C . PHE A 1 86 ? 8.073 46.093 37.013 1.00 24.91 109 PHE A C 1
ATOM 699 O O . PHE A 1 86 ? 8.099 46.720 35.956 1.00 25.99 109 PHE A O 1
ATOM 714 N N . PHE A 1 87 ? 7.028 46.053 37.822 1.00 25.52 110 PHE A N 1
ATOM 715 C CA . PHE A 1 87 ? 5.966 47.007 37.695 1.00 25.75 110 PHE A CA 1
ATOM 716 C C . PHE A 1 87 ? 6.243 47.994 38.823 1.00 28.69 110 PHE A C 1
ATOM 717 O O . PHE A 1 87 ? 6.392 47.589 39.979 1.00 26.34 110 PHE A O 1
ATOM 725 N N . VAL A 1 88 ? 6.398 49.261 38.457 1.00 24.65 111 VAL A N 1
ATOM 726 C CA . VAL A 1 88 ? 6.730 50.318 39.396 1.00 24.04 111 VAL A CA 1
ATOM 727 C C . VAL A 1 88 ? 5.656 51.384 39.409 1.00 25.59 111 VAL A C 1
ATOM 728 O O . VAL A 1 88 ? 5.297 51.914 38.338 1.00 30.43 111 VAL A O 1
ATOM 732 N N . LYS A 1 89 ? 5.135 51.688 40.597 1.00 23.75 112 LYS A N 1
ATOM 733 C CA A LYS A 1 89 ? 4.212 52.806 40.749 0.40 24.10 112 LYS A CA 1
ATOM 734 C CA B LYS A 1 89 ? 4.182 52.786 40.795 0.60 24.08 112 LYS A CA 1
ATOM 735 C C . LYS A 1 89 ? 4.853 53.916 41.568 1.00 25.09 112 LYS A C 1
ATOM 736 O O . LYS A 1 89 ? 5.444 53.682 42.623 1.00 22.68 112 LYS A O 1
ATOM 747 N N . ILE A 1 90 ? 4.754 55.133 41.042 1.00 23.67 113 ILE A N 1
ATOM 748 C CA . ILE A 1 90 ? 5.359 56.303 41.642 1.00 24.48 113 ILE A CA 1
ATOM 749 C C . ILE A 1 90 ? 4.233 57.217 42.077 1.00 25.27 113 ILE A C 1
ATOM 750 O O . ILE A 1 90 ? 3.361 57.592 41.260 1.00 26.85 113 ILE A O 1
ATOM 755 N N . ALA A 1 91 ? 4.226 57.577 43.352 1.00 22.33 114 ALA A N 1
ATOM 756 C CA . ALA A 1 91 ? 3.128 58.359 43.871 1.00 22.44 114 ALA A CA 1
ATOM 757 C C . ALA A 1 91 ? 3.647 59.431 44.817 1.00 21.64 114 ALA A C 1
ATOM 758 O O . ALA A 1 91 ? 4.175 59.124 45.873 1.00 22.00 114 ALA A O 1
ATOM 760 N N . PRO A 1 92 ? 3.451 60.691 44.453 1.00 22.11 115 PRO A N 1
ATOM 761 C CA . PRO A 1 92 ? 3.743 61.788 45.377 1.00 21.49 115 PRO A CA 1
ATOM 762 C C . PRO A 1 92 ? 2.946 61.723 46.647 1.00 23.38 115 PRO A C 1
ATOM 763 O O . PRO A 1 92 ? 1.763 61.433 46.619 1.00 21.20 115 PRO A O 1
ATOM 767 N N . ILE A 1 93 ? 3.619 62.030 47.744 1.00 22.04 116 ILE A N 1
ATOM 768 C CA A ILE A 1 93 ? 2.983 62.188 49.042 0.52 21.58 116 ILE A CA 1
ATOM 769 C CA B ILE A 1 93 ? 2.994 62.177 49.044 0.48 21.54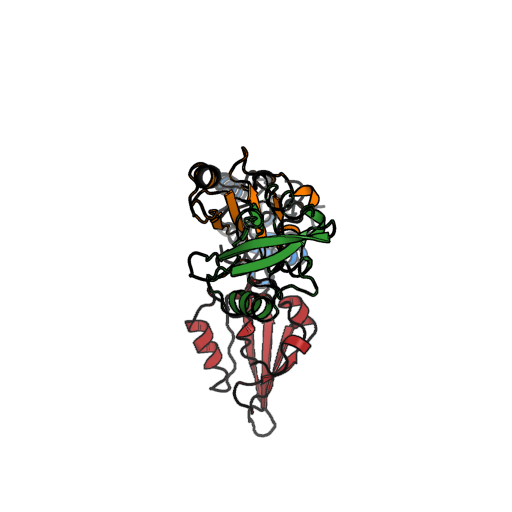 116 ILE A CA 1
ATOM 770 C C . ILE A 1 93 ? 3.079 63.639 49.468 1.00 19.71 116 ILE A C 1
ATOM 771 O O . ILE A 1 93 ? 4.169 64.215 49.514 1.00 23.20 116 ILE A O 1
ATOM 780 N N . ARG A 1 94 ? 1.928 64.227 49.750 1.00 19.99 117 ARG A N 1
ATOM 781 C CA . ARG A 1 94 ? 1.854 65.622 50.165 1.00 22.67 117 ARG A CA 1
ATOM 782 C C . ARG A 1 94 ? 1.666 65.766 51.652 1.00 22.81 117 ARG A C 1
ATOM 783 O O . ARG A 1 94 ? 0.973 64.965 52.278 1.00 23.44 117 ARG A O 1
ATOM 791 N N . ASN A 1 95 ? 2.273 66.809 52.218 1.00 22.35 118 ASN A N 1
ATOM 792 C CA . ASN A 1 95 ? 1.976 67.194 53.588 1.00 22.03 118 ASN A CA 1
ATOM 793 C C . ASN A 1 95 ? 0.622 67.899 53.697 1.00 23.43 118 ASN A C 1
ATOM 794 O O . ASN A 1 95 ? -0.113 68.061 52.696 1.00 22.99 118 AS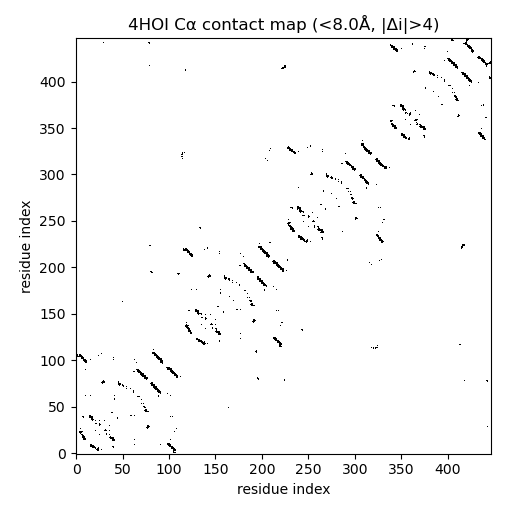N A O 1
ATOM 799 N N . GLU A 1 96 ? 0.267 68.325 54.903 1.00 23.63 119 GLU A N 1
ATOM 800 C CA . GLU A 1 96 ? -1.035 68.932 55.121 1.00 25.02 119 GLU A CA 1
ATOM 801 C C . GLU A 1 96 ? -1.177 70.312 54.499 1.00 25.69 119 GLU A C 1
ATOM 802 O O . GLU A 1 96 ? -2.257 70.877 54.513 1.00 27.07 119 GLU A O 1
ATOM 808 N N . GLN A 1 97 ? -0.083 70.867 54.004 1.00 25.14 120 GLN A N 1
ATOM 809 C CA . GLN A 1 97 ? -0.106 72.134 53.281 1.00 26.15 120 GLN A CA 1
ATOM 810 C C . GLN A 1 97 ? -0.108 71.876 51.753 1.00 25.87 120 GLN A C 1
ATOM 811 O O . GLN A 1 97 ? 0.041 72.799 50.967 1.00 26.94 120 GLN A O 1
ATOM 817 N N . ASP A 1 98 ? -0.335 70.625 51.370 1.00 24.85 121 ASP A N 1
ATOM 818 C CA . ASP A 1 98 ? -0.409 70.203 49.966 1.00 24.73 121 ASP A CA 1
ATOM 819 C C . ASP A 1 98 ? 0.901 70.304 49.204 1.00 32.57 121 ASP A C 1
ATOM 820 O O . ASP A 1 98 ? 0.904 70.258 47.973 1.00 31.04 121 ASP A O 1
ATOM 825 N N . LYS A 1 99 ? 2.011 70.411 49.928 1.00 24.00 122 LYS A N 1
ATOM 826 C CA . LYS A 1 99 ? 3.333 70.382 49.302 1.00 24.83 122 LYS A CA 1
ATOM 827 C C . LYS A 1 99 ? 3.801 68.945 49.189 1.00 22.34 122 LYS A C 1
ATOM 828 O O . LYS A 1 99 ? 3.672 68.161 50.147 1.00 21.84 122 LYS A O 1
ATOM 834 N N . VAL A 1 100 ? 4.338 68.574 48.022 1.00 23.88 123 VAL A N 1
ATOM 835 C CA . VAL A 1 100 ? 4.902 67.241 47.858 1.00 23.42 123 VAL A CA 1
ATOM 836 C C . VAL A 1 100 ? 6.191 67.098 48.677 1.00 24.47 123 VAL A C 1
ATOM 837 O O . VAL A 1 100 ? 7.163 67.818 48.453 1.00 24.61 123 VAL A O 1
ATOM 841 N N . VAL A 1 101 ? 6.198 66.198 49.656 1.00 19.32 124 VAL A N 1
ATOM 842 C CA . VAL A 1 101 ? 7.375 66.025 50.502 1.00 19.57 124 VAL A CA 1
ATOM 843 C C . VAL A 1 101 ? 8.126 64.736 50.212 1.00 25.87 124 VAL A C 1
ATOM 844 O O . VAL A 1 101 ? 9.341 64.682 50.381 1.00 23.30 124 VAL A O 1
ATOM 848 N N . LEU A 1 102 ? 7.418 63.719 49.732 1.00 21.33 125 LEU A N 1
ATOM 849 C CA . LEU A 1 102 ? 8.026 62.415 49.481 1.00 21.28 125 LEU A CA 1
ATOM 850 C C . LEU A 1 102 ? 7.446 61.788 48.237 1.00 21.19 125 LEU A C 1
ATOM 851 O O . LEU A 1 102 ? 6.377 62.193 47.757 1.00 20.70 125 LEU A O 1
ATOM 856 N N . PHE A 1 103 ? 8.153 60.797 47.700 1.00 20.97 126 PHE A N 1
ATOM 857 C CA . PHE A 1 103 ? 7.594 59.937 46.676 1.00 19.56 126 PHE A CA 1
ATOM 858 C C . PHE A 1 103 ? 7.492 58.543 47.236 1.00 22.60 126 PHE A C 1
ATOM 859 O O . PHE A 1 103 ? 8.461 58.027 47.780 1.00 23.74 126 PHE A O 1
ATOM 867 N N . LEU A 1 104 ? 6.334 57.916 47.096 1.00 21.09 127 LEU A N 1
ATOM 868 C CA . LEU A 1 104 ? 6.213 56.516 47.459 1.00 18.67 127 LEU A CA 1
ATOM 869 C C . LEU A 1 104 ? 6.379 55.721 46.179 1.00 22.01 127 LEU A C 1
ATOM 870 O O . LEU A 1 104 ? 5.631 55.923 45.229 1.00 22.14 127 LEU A O 1
ATOM 875 N N . CYS A 1 105 ? 7.353 54.827 46.153 1.00 20.08 128 CYS A N 1
ATOM 876 C CA . CYS A 1 105 ? 7.560 54.004 44.964 1.00 20.95 128 CYS A CA 1
ATOM 877 C C . CYS A 1 105 ? 7.371 52.558 45.365 1.00 21.60 128 CYS A C 1
ATOM 878 O O . CYS A 1 105 ? 8.021 52.073 46.276 1.00 21.89 128 CYS A O 1
ATOM 881 N N . THR A 1 106 ? 6.475 51.876 44.669 1.00 20.02 129 THR A N 1
ATOM 882 C CA A THR A 1 106 ? 6.095 50.519 44.997 0.85 19.82 129 THR A CA 1
ATOM 883 C CA B THR A 1 106 ? 6.126 50.512 45.010 0.15 22.12 129 THR A CA 1
ATOM 884 C C . THR A 1 106 ? 6.458 49.614 43.822 1.00 25.07 129 THR A C 1
ATOM 885 O O . THR A 1 106 ? 6.359 50.033 42.672 1.00 22.85 129 THR A O 1
ATOM 892 N N . PHE A 1 107 ? 6.886 48.395 44.121 1.00 24.14 130 PHE A N 1
ATOM 893 C CA . PHE A 1 107 ? 7.484 47.520 43.115 1.00 24.44 130 PHE A CA 1
ATOM 894 C C . PHE A 1 107 ? 6.967 46.099 43.205 1.00 24.66 130 PHE A C 1
ATOM 895 O O . PHE A 1 107 ? 6.814 45.554 44.290 1.00 27.48 130 PHE A O 1
ATOM 903 N N . SER A 1 108 ? 6.768 45.461 42.053 1.00 26.74 131 SER A N 1
ATOM 904 C CA . SER A 1 108 ? 6.557 44.024 42.049 1.00 31.26 131 SER A CA 1
ATOM 905 C C . SER A 1 108 ? 7.245 43.402 40.832 1.00 27.74 131 SER A C 1
ATOM 906 O O . SER A 1 108 ? 7.435 44.057 39.809 1.00 26.51 131 SER A O 1
ATOM 909 N N . ASP A 1 109 ? 7.591 42.132 40.960 1.00 27.58 132 ASP A N 1
ATOM 910 C CA . ASP A 1 109 ? 8.246 41.372 39.892 1.00 27.58 132 ASP A CA 1
ATOM 911 C C . ASP A 1 109 ? 7.205 40.762 38.975 1.00 29.91 132 ASP A C 1
ATOM 912 O O . ASP A 1 109 ? 6.509 39.832 39.359 1.00 33.92 132 ASP A O 1
ATOM 917 N N . ILE A 1 110 ? 7.109 41.256 37.750 1.00 28.89 133 ILE A N 1
ATOM 918 C CA . ILE A 1 110 ? 6.119 40.735 36.814 1.00 28.75 133 ILE A CA 1
ATOM 919 C C . ILE A 1 110 ? 6.763 39.897 35.703 1.00 29.81 133 ILE A C 1
ATOM 920 O O . ILE A 1 110 ? 6.139 39.607 34.681 1.00 31.07 133 ILE A O 1
ATOM 925 N N . THR A 1 111 ? 7.994 39.449 35.928 1.00 29.68 134 THR A N 1
ATOM 926 C CA . THR A 1 111 ? 8.711 38.668 34.904 1.00 30.83 134 THR A CA 1
ATOM 927 C C . THR A 1 111 ? 7.890 37.478 34.385 1.00 33.90 134 THR A C 1
ATOM 928 O O . THR A 1 111 ? 7.872 37.191 33.186 1.00 34.10 134 THR A O 1
ATOM 932 N N . ALA A 1 112 ? 7.196 36.789 35.282 1.00 35.58 135 ALA A N 1
ATOM 933 C CA . ALA A 1 112 ? 6.472 35.581 34.898 1.00 36.94 135 ALA A CA 1
ATOM 934 C C . ALA A 1 112 ? 5.315 35.851 33.939 1.00 37.79 135 ALA A C 1
ATOM 935 O O . ALA A 1 112 ? 4.912 34.959 33.189 1.00 40.06 135 ALA A O 1
ATOM 937 N N . PHE A 1 113 ? 4.802 37.072 33.937 1.00 38.51 136 PHE A N 1
ATOM 938 C CA . PHE A 1 113 ? 3.605 37.399 33.161 1.00 45.93 136 PHE A CA 1
ATOM 939 C C . PHE A 1 113 ? 3.884 38.349 32.013 1.00 43.47 136 PHE A C 1
ATOM 940 O O . PHE A 1 113 ? 3.013 38.595 31.180 1.00 48.74 136 PHE A O 1
ATOM 948 N N . LYS A 1 114 ? 5.088 38.897 31.975 1.00 38.84 137 LYS A N 1
ATOM 949 C CA . LYS A 1 114 ? 5.399 39.952 31.024 1.00 46.67 137 LYS A CA 1
ATOM 950 C C . LYS A 1 114 ? 5.346 39.439 29.589 1.00 51.38 137 LYS A C 1
ATOM 951 O O . LYS A 1 114 ? 5.970 38.434 29.225 1.00 46.30 137 LYS A O 1
ATOM 958 N N . GLY B 1 1 ? 36.317 27.088 26.858 1.00 44.91 24 GLY B N 1
ATOM 959 C CA . GLY B 1 1 ? 36.384 25.765 27.457 1.00 39.44 24 GLY B CA 1
ATOM 960 C C . GLY B 1 1 ? 35.728 24.745 26.547 1.00 46.26 24 GLY B C 1
ATOM 961 O O . GLY B 1 1 ? 35.280 25.101 25.436 1.00 39.11 24 GLY B O 1
ATOM 962 N N . SER B 1 2 ? 35.670 23.490 26.995 1.00 35.34 25 SER B N 1
ATOM 963 C CA . SER B 1 2 ? 35.015 22.446 26.200 1.00 39.08 25 SER B CA 1
ATOM 964 C C . SER B 1 2 ? 33.558 22.835 25.955 1.00 28.84 25 SER B C 1
ATOM 965 O O . SER B 1 2 ? 33.009 22.608 24.862 1.00 33.22 25 SER B O 1
ATOM 968 N N . HIS B 1 3 ? 32.940 23.406 26.985 1.00 31.28 26 HIS B N 1
ATOM 969 C CA . HIS B 1 3 ? 31.565 23.935 26.897 1.00 28.13 26 HIS B CA 1
ATOM 970 C C . HIS B 1 3 ? 30.547 22.834 26.660 1.00 32.84 26 HIS B C 1
ATOM 971 O O . HIS B 1 3 ? 29.442 23.104 26.140 1.00 26.89 26 HIS B O 1
AT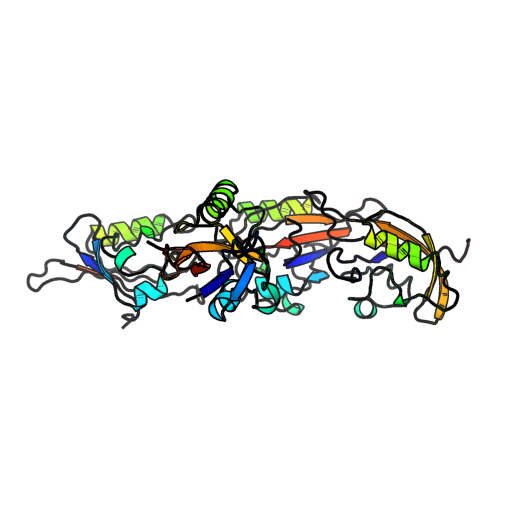OM 978 N N . MET B 1 4 ? 30.880 21.604 27.069 1.00 25.57 27 MET B N 1
ATOM 979 C CA . MET B 1 4 ? 29.994 20.496 26.770 1.00 22.46 27 MET B CA 1
ATOM 980 C C . MET B 1 4 ? 28.988 20.181 27.872 1.00 22.71 27 MET B C 1
ATOM 981 O O . MET B 1 4 ? 28.283 19.171 27.803 1.00 24.83 27 MET B O 1
ATOM 986 N N . THR B 1 5 ? 28.888 21.061 28.862 1.00 21.82 28 THR B N 1
ATOM 987 C CA . THR B 1 5 ? 27.942 20.853 29.957 1.00 24.98 28 THR B CA 1
ATOM 988 C C . THR B 1 5 ? 26.507 20.848 29.433 1.00 23.91 28 THR B C 1
ATOM 989 O O . THR B 1 5 ? 25.706 20.001 29.841 1.00 23.81 28 THR B O 1
ATOM 993 N N . ASN B 1 6 ? 26.200 21.789 28.531 1.00 21.76 29 ASN B N 1
ATOM 994 C CA . ASN B 1 6 ? 24.854 21.967 27.991 1.00 21.74 29 ASN B CA 1
A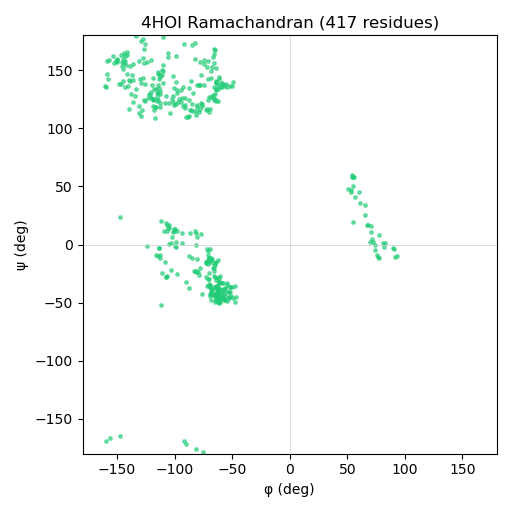TOM 995 C C . ASN B 1 6 ? 24.964 22.047 26.475 1.00 21.29 29 ASN B C 1
ATOM 996 O O . ASN B 1 6 ? 25.586 22.966 25.924 1.00 22.13 29 ASN B O 1
ATOM 1001 N N . PHE B 1 7 ? 24.436 21.053 25.776 1.00 21.84 30 PHE B N 1
ATOM 1002 C CA . PHE B 1 7 ? 24.503 21.105 24.312 1.00 19.36 30 PHE B CA 1
ATOM 1003 C C . PHE B 1 7 ? 23.348 20.386 23.617 1.00 24.08 30 PHE B C 1
ATOM 1004 O O . PHE B 1 7 ? 22.683 19.536 24.212 1.00 21.02 30 PHE B O 1
ATOM 1012 N N . VAL B 1 8 ? 23.112 20.774 22.363 1.00 22.09 31 VAL B N 1
ATOM 1013 C CA . VAL B 1 8 ? 22.221 20.051 21.454 1.00 22.06 31 VAL B CA 1
ATOM 1014 C C . VAL B 1 8 ? 22.936 19.754 20.134 1.00 23.77 31 VAL B C 1
ATOM 1015 O O . VAL B 1 8 ? 23.947 20.378 19.816 1.00 21.76 31 VAL B O 1
ATOM 1019 N N . LEU B 1 9 ? 22.411 18.786 19.384 1.00 21.11 32 LEU B N 1
ATOM 1020 C CA . LEU B 1 9 ? 22.859 18.509 18.028 1.00 21.51 32 LEU B CA 1
ATOM 1021 C C . LEU B 1 9 ? 21.699 18.785 17.096 1.00 25.70 32 LEU B C 1
ATOM 1022 O O . LEU B 1 9 ? 20.582 18.353 17.357 1.00 25.45 32 LEU B O 1
ATOM 1027 N N . GLY B 1 10 ? 21.980 19.497 16.003 1.00 25.38 33 GLY B N 1
ATOM 1028 C CA . GLY B 1 10 ? 20.979 19.830 15.004 1.00 24.21 33 GLY B CA 1
ATOM 1029 C C . GLY B 1 10 ? 21.270 19.125 13.701 1.00 26.23 33 GLY B C 1
ATOM 1030 O O . GLY B 1 10 ? 22.443 18.939 13.335 1.00 26.84 33 GLY B O 1
ATOM 1031 N N . ASN B 1 11 ? 20.223 18.737 12.966 1.00 25.20 34 ASN B N 1
ATOM 1032 C CA . ASN B 1 11 ? 20.421 18.092 11.680 1.00 29.73 34 ASN B CA 1
ATOM 1033 C C . ASN B 1 11 ? 20.692 19.142 10.606 1.00 29.21 34 ASN B C 1
ATOM 1034 O O . ASN B 1 11 ? 19.833 19.963 10.313 1.00 31.45 34 ASN B O 1
ATOM 1039 N N . ALA B 1 12 ? 21.894 19.126 10.042 1.00 29.23 35 ALA B N 1
ATOM 1040 C CA . ALA B 1 12 ? 22.310 20.172 9.118 1.00 33.12 35 ALA B CA 1
ATOM 1041 C C . ALA B 1 12 ? 21.622 20.065 7.773 1.00 36.75 35 ALA B C 1
ATOM 1042 O O . ALA B 1 12 ? 21.667 20.996 6.972 1.00 37.16 35 ALA B O 1
ATOM 1044 N N . GLN B 1 13 ? 21.030 18.909 7.502 1.00 35.76 36 GLN B N 1
ATOM 1045 C CA . GLN B 1 13 ? 20.560 18.611 6.171 1.00 36.95 36 GLN B CA 1
ATOM 1046 C C . GLN B 1 13 ? 19.045 18.667 6.054 1.00 39.73 36 GLN B C 1
ATOM 1047 O O . GLN B 1 13 ? 18.488 18.262 5.034 1.00 39.80 36 GLN B O 1
ATOM 1053 N N . ILE B 1 14 ? 18.386 19.195 7.076 1.00 37.43 37 ILE B N 1
ATOM 1054 C CA . ILE B 1 14 ? 16.935 19.390 7.061 1.00 38.94 37 ILE B CA 1
ATOM 1055 C C . ILE B 1 14 ? 16.599 20.839 7.365 1.00 38.98 37 ILE B C 1
ATOM 1056 O O . ILE B 1 14 ? 17.203 21.435 8.241 1.00 34.85 37 ILE B O 1
ATOM 1061 N N . VAL B 1 15 ? 15.637 21.409 6.641 1.00 38.76 38 VAL B N 1
ATOM 1062 C CA . VAL B 1 15 ? 15.245 22.809 6.859 1.00 35.96 38 VAL B CA 1
ATOM 1063 C C . VAL B 1 15 ? 14.984 23.106 8.342 1.00 35.11 38 VAL B C 1
ATOM 1064 O O . VAL B 1 15 ? 14.416 22.275 9.063 1.00 39.28 38 VAL B O 1
ATOM 1068 N N . ASP B 1 16 ? 15.427 24.283 8.782 1.00 37.64 39 ASP B N 1
ATOM 1069 C CA . ASP B 1 16 ? 15.346 24.725 10.187 1.00 39.18 39 ASP B CA 1
ATOM 1070 C C . ASP B 1 16 ? 16.275 23.967 11.159 1.00 34.50 39 ASP B C 1
ATOM 1071 O O . ASP B 1 16 ? 16.263 24.232 12.361 1.00 32.57 39 ASP B O 1
ATOM 1076 N N . TRP B 1 17 ? 17.079 23.036 10.655 1.00 33.31 40 TRP B N 1
ATOM 1077 C CA . TRP B 1 17 ? 18.114 22.401 11.473 1.00 29.68 40 TRP B CA 1
ATOM 1078 C C . TRP B 1 17 ? 17.564 21.794 12.775 1.00 29.11 40 TRP B C 1
ATOM 1079 O O . TRP B 1 17 ? 18.021 22.123 13.866 1.00 28.36 40 TRP B O 1
ATOM 1090 N N . PRO B 1 18 ? 16.605 20.873 12.655 1.00 31.72 41 PRO B N 1
ATOM 1091 C CA . PRO B 1 18 ? 15.945 20.293 13.829 1.00 34.17 41 PRO B CA 1
ATOM 1092 C C . PRO B 1 18 ? 16.892 19.597 14.793 1.00 30.65 41 PRO B C 1
ATOM 1093 O O . PRO B 1 18 ? 17.830 18.881 14.403 1.00 26.71 41 PRO B O 1
ATOM 1097 N N . ILE B 1 19 ? 16.628 19.819 16.076 1.00 27.98 42 ILE B N 1
ATOM 1098 C CA . ILE B 1 19 ? 17.370 19.176 17.151 1.00 27.18 42 ILE B CA 1
ATOM 1099 C C . ILE B 1 19 ? 17.130 17.671 17.149 1.00 27.52 42 ILE B C 1
ATOM 1100 O O . ILE B 1 19 ? 15.989 17.195 17.182 1.00 29.95 42 ILE B O 1
ATOM 1105 N N . VAL B 1 20 ? 18.228 16.920 17.083 1.00 24.74 43 VAL B N 1
ATOM 1106 C CA . VAL B 1 20 ? 18.149 15.464 17.087 1.00 26.39 43 VAL B CA 1
ATOM 1107 C C . VAL B 1 20 ? 18.770 14.884 18.362 1.00 24.56 43 VAL B C 1
ATOM 1108 O O . VAL B 1 20 ? 18.741 13.680 18.569 1.00 24.43 43 VAL B O 1
ATOM 1112 N N . TYR B 1 21 ? 19.312 15.748 19.209 1.00 22.06 44 TYR B N 1
ATOM 1113 C CA . TYR B 1 21 ? 19.845 15.349 20.508 1.00 24.08 44 TYR B CA 1
ATOM 1114 C C . TYR B 1 21 ? 19.908 16.567 21.414 1.00 22.11 44 TYR B C 1
ATOM 1115 O O . TYR B 1 21 ? 20.350 17.640 21.016 1.00 23.07 44 TYR B O 1
ATOM 1124 N N . SER B 1 22 ? 19.471 16.381 22.649 1.00 24.54 45 SER B N 1
ATOM 1125 C CA . SER B 1 22 ? 19.631 17.401 23.665 1.00 23.60 45 SER B CA 1
ATOM 1126 C C . SER B 1 22 ? 20.133 16.695 24.923 1.00 24.81 45 SER B C 1
ATOM 1127 O O . SER B 1 22 ? 19.530 15.723 25.360 1.00 25.67 45 SER B O 1
ATOM 1130 N N . ASN B 1 23 ? 21.222 17.158 25.517 1.00 23.25 46 ASN B N 1
ATOM 1131 C CA . ASN B 1 23 ? 21.701 16.489 26.713 1.00 25.94 46 ASN B CA 1
ATOM 1132 C C . ASN B 1 23 ? 20.954 16.956 27.968 1.00 25.58 46 ASN B C 1
ATOM 1133 O O . ASN B 1 23 ? 20.112 17.881 27.926 1.00 25.84 46 ASN B O 1
ATOM 1138 N N . ASP B 1 24 ? 21.228 16.306 29.098 1.00 26.90 47 ASP B N 1
ATOM 1139 C CA . ASP B 1 24 ? 20.524 16.627 30.311 1.00 33.30 47 ASP B CA 1
ATOM 1140 C C . ASP B 1 24 ? 20.814 18.068 30.733 1.00 29.00 47 ASP B C 1
ATOM 1141 O O . ASP B 1 24 ? 19.942 18.761 31.267 1.00 28.17 47 ASP B O 1
ATOM 1146 N N . GLY B 1 25 ? 22.031 18.529 30.500 1.00 24.19 48 GLY B N 1
ATOM 1147 C CA . GLY B 1 25 ? 22.373 19.882 30.905 1.00 27.14 48 GLY B CA 1
ATOM 1148 C C . GLY B 1 25 ? 21.494 20.913 30.206 1.00 22.89 48 GLY B C 1
ATOM 1149 O O . GLY B 1 25 ? 20.998 21.847 30.836 1.00 23.81 48 GLY B O 1
ATOM 1150 N N . PHE B 1 26 ? 21.309 20.753 28.896 1.00 24.07 49 PHE B N 1
ATOM 1151 C CA . PHE B 1 26 ? 20.525 21.731 28.142 1.00 25.88 49 PHE B CA 1
ATOM 1152 C C . PHE B 1 26 ? 19.083 21.768 28.633 1.00 24.01 49 PHE B C 1
ATOM 1153 O O . PHE B 1 26 ? 18.477 22.840 28.769 1.00 25.28 49 PHE B O 1
ATOM 1161 N N . CYS B 1 27 ? 18.534 20.597 28.926 1.00 26.16 50 CYS B N 1
ATOM 1162 C CA . CYS B 1 27 ? 17.179 20.538 29.458 1.00 27.68 50 CYS B CA 1
ATOM 1163 C C . CYS B 1 27 ? 17.081 21.320 30.748 1.00 29.15 50 CYS B C 1
ATOM 1164 O O . CYS B 1 27 ? 16.148 22.106 30.918 1.00 30.90 50 CYS B O 1
ATOM 1167 N N . LYS B 1 28 ? 18.052 21.139 31.650 1.00 28.82 51 LYS B N 1
ATOM 1168 C CA . LYS B 1 28 ? 18.049 21.848 32.925 1.00 29.67 51 LYS B CA 1
ATOM 1169 C C . LYS B 1 28 ? 18.251 23.349 32.739 1.00 29.43 51 LYS B C 1
ATOM 1170 O O . LYS B 1 28 ? 17.595 24.166 33.383 1.00 30.29 51 LYS B O 1
ATOM 1176 N N . LEU B 1 29 ? 19.190 23.708 31.878 1.00 26.37 52 LEU B N 1
ATOM 1177 C CA . LEU B 1 29 ? 19.531 25.114 31.647 1.00 29.78 52 LEU B CA 1
ATOM 1178 C C . LEU B 1 29 ? 18.342 25.889 31.103 1.00 25.99 52 LEU B C 1
ATOM 1179 O O . LEU B 1 29 ? 18.013 26.978 31.575 1.00 27.31 52 LEU B O 1
ATOM 1184 N N . SER B 1 30 ? 17.704 25.309 30.098 1.00 26.06 53 SER B N 1
ATOM 1185 C CA . SER B 1 30 ? 16.628 25.962 29.382 1.00 25.52 53 SER B CA 1
ATOM 1186 C C . SER B 1 30 ? 15.276 25.861 30.100 1.00 30.51 53 SER B C 1
ATOM 1187 O O . SER B 1 30 ? 14.393 26.683 29.861 1.00 29.36 53 SER B O 1
ATOM 1190 N N . GLY B 1 31 ? 15.118 24.871 30.976 1.00 28.87 54 GLY B N 1
ATOM 1191 C CA . GLY B 1 31 ? 13.860 24.677 31.691 1.00 31.56 54 GLY B CA 1
ATOM 1192 C C . GLY B 1 31 ? 12.898 23.758 30.933 1.00 32.20 54 GLY B C 1
ATOM 1193 O O . GLY B 1 31 ? 11.817 23.439 31.438 1.00 34.87 54 GLY B O 1
ATOM 1194 N N . TYR B 1 32 ? 13.296 23.327 29.737 1.00 30.21 55 TYR B N 1
ATOM 1195 C CA . TYR B 1 32 ? 12.442 22.495 28.880 1.00 35.73 55 TYR B CA 1
ATOM 1196 C C . TYR B 1 32 ? 12.778 21.007 28.975 1.00 37.53 55 TYR B C 1
ATOM 1197 O O . TYR B 1 32 ? 13.957 20.634 29.007 1.00 38.88 55 TYR B O 1
ATOM 1206 N N . HIS B 1 33 ? 11.746 20.163 28.987 1.00 40.03 56 HIS B N 1
ATOM 1207 C CA . HIS B 1 33 ? 11.939 18.718 28.876 1.00 37.37 56 HIS B CA 1
ATOM 1208 C C . HIS B 1 33 ? 12.537 18.330 27.518 1.00 36.42 56 HIS B C 1
ATOM 1209 O O . HIS B 1 33 ? 12.332 19.007 26.506 1.00 36.95 56 HIS B O 1
ATOM 1216 N N . ARG B 1 34 ? 13.265 17.224 27.489 1.00 37.84 57 ARG B N 1
ATOM 1217 C CA . ARG B 1 34 ? 13.844 16.740 26.234 1.00 33.13 57 ARG B CA 1
ATOM 1218 C C . ARG B 1 34 ? 12.776 16.621 25.139 1.00 36.64 57 ARG B C 1
ATOM 1219 O O . ARG B 1 34 ? 12.994 17.041 24.016 1.00 33.26 57 ARG B O 1
ATOM 1227 N N . ALA B 1 35 ? 11.619 16.057 25.463 1.00 41.02 58 ALA B N 1
ATOM 1228 C CA . ALA B 1 35 ? 10.564 15.893 24.458 1.00 43.59 58 ALA B CA 1
ATOM 1229 C C . ALA B 1 35 ? 10.097 17.245 23.883 1.00 43.10 58 ALA B C 1
ATOM 1230 O O . ALA B 1 35 ? 9.629 17.317 22.746 1.00 43.95 58 ALA B O 1
ATOM 1232 N N . GLU B 1 36 ? 10.232 18.309 24.674 1.00 37.61 59 GLU B N 1
A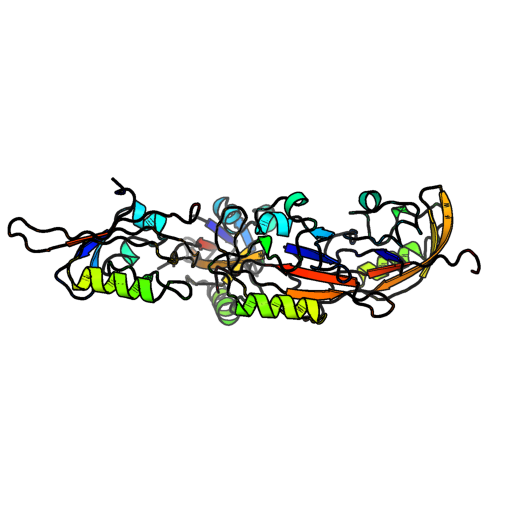TOM 1233 C CA . GLU B 1 36 ? 9.866 19.653 24.231 1.00 37.64 59 GLU B CA 1
ATOM 1234 C C . GLU B 1 36 ? 10.933 20.273 23.336 1.00 36.85 59 GLU B C 1
ATOM 1235 O O . GLU B 1 36 ? 10.633 21.140 22.528 1.00 42.87 59 GLU B O 1
ATOM 1241 N N . VAL B 1 37 ? 12.179 19.841 23.507 1.00 32.27 60 VAL B N 1
ATOM 1242 C CA . VAL B 1 37 ? 13.305 20.398 22.777 1.00 30.89 60 VAL B CA 1
ATOM 1243 C C . VAL B 1 37 ? 13.483 19.687 21.449 1.00 30.88 60 VAL B C 1
ATOM 1244 O O . VAL B 1 37 ? 13.827 20.312 20.452 1.00 31.65 60 VAL B O 1
ATOM 1248 N N . MET B 1 38 ? 13.249 18.378 21.429 1.00 34.09 61 MET B N 1
ATOM 1249 C CA . MET B 1 38 ? 13.488 17.589 20.214 1.00 33.85 61 MET B CA 1
ATOM 1250 C C . MET B 1 38 ? 12.670 18.151 19.052 1.00 35.25 61 MET B C 1
ATOM 1251 O O . MET B 1 38 ? 11.506 18.531 19.221 1.00 35.55 61 MET B O 1
ATOM 1256 N N . GLN B 1 39 ? 13.309 18.230 17.884 1.00 34.76 62 GLN B N 1
ATOM 1257 C CA . GLN B 1 39 ? 12.693 18.719 16.631 1.00 35.63 62 GLN B CA 1
ATOM 1258 C C . GLN B 1 39 ? 12.509 20.245 16.539 1.00 36.55 62 GLN B C 1
ATOM 1259 O O . GLN B 1 39 ? 12.162 20.764 15.475 1.00 37.04 62 GLN B O 1
ATOM 1265 N N . LYS B 1 40 ? 12.746 20.960 17.633 1.00 36.79 63 LYS B N 1
ATOM 1266 C CA . LYS B 1 40 ? 12.813 22.411 17.568 1.00 33.23 63 LYS B CA 1
ATOM 1267 C C . LYS B 1 40 ? 14.023 22.771 16.735 1.00 36.14 63 LYS B C 1
ATOM 1268 O O . LYS B 1 40 ? 14.960 21.980 16.616 1.00 32.06 63 LYS B O 1
ATOM 1274 N N . SER B 1 41 ? 14.016 23.958 16.146 1.00 34.61 64 SER B N 1
ATOM 1275 C CA . SER B 1 41 ? 15.194 24.414 15.415 1.00 34.54 64 SER B CA 1
ATOM 1276 C C . SER B 1 41 ? 16.401 24.594 16.349 1.00 28.10 64 SER B C 1
ATOM 1277 O O . SER B 1 41 ? 16.272 25.115 17.477 1.00 31.03 64 SER B O 1
ATOM 1280 N N . SER B 1 42 ? 17.580 24.188 15.876 1.00 25.38 65 SER B N 1
ATOM 1281 C CA A SER B 1 42 ? 18.846 24.363 16.592 0.57 23.17 65 SER B CA 1
ATOM 1282 C CA B SER B 1 42 ? 18.766 24.339 16.712 0.43 27.17 65 SER B CA 1
ATOM 1283 C C . SER B 1 42 ? 19.186 25.812 16.864 1.00 24.76 65 SER B C 1
ATOM 1284 O O . SER B 1 42 ? 20.033 26.114 17.692 1.00 28.37 65 SER B O 1
ATOM 1289 N N . ALA B 1 43 ? 18.567 26.707 16.102 1.00 29.07 66 ALA B N 1
ATOM 1290 C CA . ALA B 1 43 ? 18.707 28.140 16.333 1.00 35.72 66 ALA B CA 1
ATOM 1291 C C . ALA B 1 43 ? 18.044 28.569 17.653 1.00 35.87 66 ALA B C 1
ATOM 1292 O O . ALA B 1 43 ? 18.236 29.696 18.109 1.00 32.85 66 ALA B O 1
ATOM 1294 N N . CYS B 1 44 ? 17.242 27.688 18.243 1.00 30.58 67 CYS B N 1
ATOM 1295 C CA . CYS B 1 44 ? 16.551 27.968 19.513 1.00 27.22 67 CYS B CA 1
ATOM 1296 C C . CYS B 1 44 ? 15.591 29.141 19.469 1.00 30.18 67 CYS B C 1
ATOM 1297 O O . CYS B 1 44 ? 15.412 29.846 20.459 1.00 29.81 67 CYS B O 1
ATOM 1300 N N . SER B 1 45 ? 14.922 29.310 18.348 1.00 29.18 68 SER B N 1
ATOM 1301 C CA . SER B 1 45 ? 13.969 30.384 18.203 1.00 31.09 68 SER B CA 1
ATOM 1302 C C . SER B 1 45 ? 12.768 30.173 19.118 1.00 34.87 68 SER B C 1
ATOM 1303 O O . SER B 1 45 ? 12.067 31.124 19.451 1.00 32.26 68 SER B O 1
ATOM 1306 N N . PHE B 1 46 ? 12.543 28.938 19.567 1.00 33.48 69 PHE B N 1
ATOM 1307 C CA . PHE B 1 46 ? 11.485 28.707 20.548 1.00 33.56 69 PHE B CA 1
ATOM 1308 C C . PHE B 1 46 ? 11.773 29.400 21.881 1.00 34.27 69 PHE B C 1
ATOM 1309 O O . PHE B 1 46 ? 10.876 29.558 22.693 1.00 33.15 69 PHE B O 1
ATOM 1317 N N . MET B 1 47 ? 13.012 29.820 22.093 1.00 28.58 70 MET B N 1
ATOM 1318 C CA . MET B 1 47 ? 13.367 30.553 23.312 1.00 28.09 70 MET B CA 1
ATOM 1319 C C . MET B 1 47 ? 13.523 32.069 23.125 1.00 29.22 70 MET B C 1
ATOM 1320 O O . MET B 1 47 ? 13.853 32.767 24.090 1.00 28.40 70 MET B O 1
ATOM 1325 N N . TYR B 1 48 ? 13.296 32.593 21.916 1.00 29.11 71 TYR B N 1
ATOM 1326 C CA . TYR B 1 48 ? 13.440 34.038 21.713 1.00 27.76 71 TYR B CA 1
ATOM 1327 C C . TYR B 1 48 ? 12.257 34.779 22.338 1.00 31.90 71 TYR B C 1
ATOM 1328 O O . TYR B 1 48 ? 11.183 34.201 22.527 1.00 33.26 71 TYR B O 1
ATOM 1337 N N . GLY B 1 49 ? 12.444 36.065 22.615 1.00 30.61 72 GLY B N 1
ATOM 1338 C CA . GLY B 1 49 ? 11.343 36.913 23.077 1.00 31.12 72 GLY B CA 1
ATOM 1339 C C . GLY B 1 49 ? 11.632 38.366 22.773 1.00 31.97 72 GLY B C 1
ATOM 1340 O O . GLY B 1 49 ? 12.531 38.671 21.994 1.00 32.87 72 GLY B O 1
ATOM 1341 N N . GLU B 1 50 ? 10.866 39.281 23.371 1.00 33.36 73 GLU B N 1
ATOM 1342 C CA . GLU B 1 50 ? 10.955 40.685 22.978 1.00 34.74 73 GLU B CA 1
ATOM 1343 C C . GLU B 1 50 ? 12.344 41.301 23.198 1.00 33.67 73 GLU B C 1
ATOM 1344 O O . GLU B 1 50 ? 12.758 42.169 22.432 1.00 34.72 73 GLU B O 1
ATOM 1350 N N . LEU B 1 51 ? 13.059 40.874 24.237 1.00 32.03 74 LEU B N 1
ATOM 1351 C CA . LEU B 1 51 ? 14.372 41.438 24.535 1.00 31.43 74 LEU B CA 1
ATOM 1352 C C . LEU B 1 51 ? 15.506 40.856 23.689 1.00 30.28 74 LEU B C 1
ATOM 1353 O O . LEU B 1 51 ? 16.629 41.375 23.694 1.00 30.26 74 LEU B O 1
ATOM 1358 N N . THR B 1 52 ? 15.226 39.755 22.994 1.00 29.58 75 THR B N 1
ATOM 1359 C CA . THR B 1 52 ? 16.232 39.123 22.147 1.00 28.66 75 THR B CA 1
ATOM 1360 C C . THR B 1 52 ? 16.616 40.075 21.009 1.00 30.24 75 THR B C 1
ATOM 1361 O O . THR B 1 52 ? 15.751 40.685 20.383 1.00 32.05 75 THR B O 1
ATOM 1365 N N . ASP B 1 53 ? 17.911 40.238 20.771 1.00 29.94 76 ASP B N 1
ATOM 1366 C CA . ASP B 1 53 ? 18.383 41.194 19.779 1.00 33.04 76 ASP B CA 1
ATOM 1367 C C . ASP B 1 53 ? 18.181 40.648 18.351 1.00 33.10 76 ASP B C 1
ATOM 1368 O O . ASP B 1 53 ? 18.731 39.613 17.989 1.00 31.45 76 ASP B O 1
ATOM 1373 N N . LYS B 1 54 ? 17.415 41.363 17.532 1.00 35.00 77 LYS B N 1
ATOM 1374 C CA . LYS B 1 54 ? 17.019 40.834 16.228 1.00 36.30 77 LYS B CA 1
ATOM 1375 C C . LYS B 1 54 ? 18.170 40.745 15.244 1.00 37.01 77 LYS B C 1
ATOM 1376 O O . LYS B 1 54 ? 18.175 39.864 14.370 1.00 37.21 77 LYS B O 1
ATOM 1382 N N . ASP B 1 55 ? 19.158 41.626 15.377 1.00 37.67 78 ASP B N 1
ATOM 1383 C CA . ASP B 1 55 ? 20.363 41.519 14.557 1.00 38.46 78 ASP B CA 1
ATOM 1384 C C . ASP B 1 55 ? 21.163 40.262 14.912 1.00 35.77 78 ASP B C 1
ATOM 1385 O O . ASP B 1 55 ? 21.752 39.634 14.037 1.00 36.13 78 ASP B O 1
ATOM 1390 N N . THR B 1 56 ? 21.195 39.904 16.200 1.00 33.35 79 THR B N 1
ATOM 1391 C CA . THR B 1 56 ? 21.854 38.678 16.620 1.00 30.98 79 THR B CA 1
ATOM 1392 C C . THR B 1 56 ? 21.113 37.455 16.107 1.00 30.21 79 THR B C 1
ATOM 1393 O O . THR B 1 56 ? 21.732 36.490 15.643 1.00 29.50 79 THR B O 1
ATOM 1397 N N . VAL B 1 57 ? 19.786 37.506 16.138 1.00 30.91 80 VAL B N 1
ATOM 1398 C CA . VAL B 1 57 ? 18.986 36.417 15.589 1.00 31.04 80 VAL B CA 1
ATOM 1399 C C . VAL B 1 57 ? 19.335 36.189 14.117 1.00 33.22 80 VAL B C 1
ATOM 1400 O O . VAL B 1 57 ? 19.519 35.047 13.701 1.00 32.91 80 VAL B O 1
ATOM 1404 N N . GLU B 1 58 ? 19.409 37.261 13.339 1.00 34.95 81 GLU B N 1
ATOM 1405 C CA . GLU B 1 58 ? 19.735 37.122 11.909 1.00 37.27 81 GLU B CA 1
ATOM 1406 C C . GLU B 1 58 ? 21.143 36.529 11.696 1.00 36.27 81 GLU B C 1
ATOM 1407 O O . GLU B 1 58 ? 21.351 35.697 10.803 1.00 36.96 81 GLU B O 1
ATOM 1413 N N . LYS B 1 59 ? 22.111 36.921 12.519 1.00 34.90 82 LYS B N 1
ATOM 1414 C CA . LYS B 1 59 ? 23.467 36.382 12.378 1.00 34.20 82 LYS B CA 1
ATOM 1415 C C . LYS B 1 59 ? 23.563 34.912 12.785 1.00 33.02 82 LYS B C 1
ATOM 1416 O O . LYS B 1 59 ? 24.348 34.157 12.216 1.00 33.68 82 LYS B O 1
ATOM 1422 N N . VAL B 1 60 ? 22.781 34.515 13.783 1.00 29.81 83 VAL B N 1
ATOM 1423 C CA . VAL B 1 60 ? 22.675 33.107 14.156 1.00 30.70 83 VAL B CA 1
ATOM 1424 C C . VAL B 1 60 ? 22.097 32.303 12.974 1.00 33.85 83 VAL B C 1
ATOM 1425 O O . VAL B 1 60 ? 22.648 31.292 12.571 1.00 32.21 83 VAL B O 1
ATOM 1429 N N . ARG B 1 61 ? 20.998 32.775 12.406 1.00 32.58 84 ARG B N 1
ATOM 1430 C CA . ARG B 1 61 ? 20.413 32.139 11.238 1.00 33.15 84 ARG B CA 1
ATOM 1431 C C . ARG B 1 61 ? 21.437 32.001 10.109 1.00 34.46 84 ARG B C 1
ATOM 1432 O O . ARG B 1 61 ? 21.547 30.948 9.480 1.00 34.82 84 ARG B O 1
ATOM 1440 N N . GLN B 1 62 ? 22.145 33.089 9.808 1.00 35.78 85 GLN B N 1
ATOM 1441 C CA . GLN B 1 62 ? 23.130 33.074 8.732 1.00 38.29 85 GLN B CA 1
ATOM 1442 C C . GLN B 1 62 ? 24.246 32.058 9.013 1.00 35.67 85 GLN B C 1
ATOM 1443 O O . GLN B 1 62 ? 24.787 31.456 8.091 1.00 39.12 85 GLN B O 1
ATOM 1449 N N . THR B 1 63 ? 24.573 31.861 10.282 1.00 33.46 86 THR B N 1
ATOM 1450 C CA . THR B 1 63 ? 25.606 30.908 10.652 1.00 31.38 86 THR B CA 1
ATOM 1451 C C . THR B 1 63 ? 25.211 29.500 10.214 1.00 31.22 86 THR B C 1
ATOM 1452 O O . THR B 1 63 ? 25.998 28.782 9.588 1.00 33.31 86 THR B O 1
ATOM 1456 N N . PHE B 1 64 ? 23.992 29.088 10.541 1.00 32.74 87 PHE B N 1
ATOM 1457 C CA . PHE B 1 64 ? 23.503 27.784 10.101 1.00 30.31 87 PHE B CA 1
ATOM 1458 C C . PHE B 1 64 ? 23.396 27.737 8.586 1.00 38.24 87 PHE B C 1
ATOM 1459 O O . PHE B 1 64 ? 23.826 26.771 7.940 1.00 37.45 87 PHE B O 1
ATOM 1467 N N . GLU B 1 65 ? 22.840 28.795 7.998 1.00 35.67 88 GLU B N 1
ATOM 1468 C CA . GLU B 1 65 ? 22.596 28.785 6.563 1.00 39.25 88 GLU B CA 1
ATOM 1469 C C . GLU B 1 65 ? 23.877 28.625 5.750 1.00 40.46 88 GLU B C 1
ATOM 1470 O O . GLU B 1 65 ? 23.875 28.045 4.642 1.00 42.96 88 GLU B O 1
ATOM 1476 N N . ASN B 1 66 ? 24.971 29.155 6.284 1.00 42.54 89 ASN B N 1
ATOM 1477 C CA . ASN B 1 66 ? 26.249 29.124 5.586 1.00 43.85 89 ASN B CA 1
ATOM 1478 C C . ASN B 1 66 ? 27.209 28.045 6.110 1.00 41.80 89 ASN B C 1
ATOM 1479 O O . ASN B 1 66 ? 28.363 27.979 5.675 1.00 42.79 89 ASN B O 1
ATOM 1484 N N . TYR B 1 67 ? 26.724 27.212 7.023 1.00 39.43 90 TYR B N 1
ATOM 1485 C CA . TYR B 1 67 ? 27.532 26.130 7.586 1.00 45.85 90 TYR B CA 1
ATOM 1486 C C . TYR B 1 67 ? 28.827 26.689 8.159 1.00 36.93 90 TYR B C 1
ATOM 1487 O O . TYR B 1 67 ? 29.914 26.206 7.853 1.00 41.62 90 TYR B O 1
ATOM 1496 N N . GLU B 1 68 ? 28.702 27.725 8.979 1.00 36.04 91 GLU B N 1
ATOM 1497 C CA . GLU B 1 68 ? 29.856 28.378 9.564 1.00 36.00 91 GLU B CA 1
ATOM 1498 C C . GLU B 1 68 ? 29.992 28.006 11.025 1.00 34.10 91 GLU B C 1
ATOM 1499 O O . GLU B 1 68 ? 29.062 27.493 11.647 1.00 34.61 91 GLU B O 1
ATOM 1505 N N . MET B 1 69 ? 31.165 28.295 11.564 1.00 32.33 92 MET B N 1
ATOM 1506 C CA . MET B 1 69 ? 31.427 28.179 12.988 1.00 30.37 92 MET B CA 1
ATOM 1507 C C . MET B 1 69 ? 31.453 29.588 13.550 1.00 32.09 92 MET B C 1
ATOM 1508 O O . MET B 1 69 ? 32.230 30.407 13.084 1.00 39.77 92 MET B O 1
ATOM 1513 N N . ASN B 1 70 ? 30.598 29.876 14.514 1.00 29.07 93 ASN B N 1
ATOM 1514 C CA . ASN B 1 70 ? 30.492 31.225 15.088 1.00 28.38 93 ASN B CA 1
ATOM 1515 C C . ASN B 1 70 ? 29.967 31.106 16.501 1.00 28.24 93 ASN B C 1
ATOM 1516 O O . ASN B 1 70 ? 29.402 30.091 16.855 1.00 26.41 93 ASN B O 1
ATOM 1521 N N . SER B 1 71 ? 30.132 32.150 17.313 1.00 27.66 94 SER B N 1
ATOM 1522 C CA . SER B 1 71 ? 29.566 32.148 18.657 1.00 28.64 94 SER B CA 1
ATOM 1523 C C . SER B 1 71 ? 28.928 33.503 18.927 1.00 28.01 94 SER B C 1
ATOM 1524 O O . SER B 1 71 ? 29.302 34.509 18.306 1.00 28.57 94 SER B O 1
ATOM 1527 N N . PHE B 1 72 ? 27.962 33.519 19.838 1.00 26.21 95 PHE B N 1
ATOM 1528 C CA . PHE B 1 72 ? 27.161 34.693 20.092 1.00 26.92 95 PHE B CA 1
ATOM 1529 C C . PHE B 1 72 ? 26.776 34.806 21.543 1.00 24.28 95 PHE B C 1
ATOM 1530 O O . PHE B 1 72 ? 26.674 33.811 22.256 1.00 25.30 95 PHE B O 1
ATOM 1538 N N . GLU B 1 73 ? 26.538 36.036 21.965 1.00 26.16 96 GLU B N 1
ATOM 1539 C CA . GLU B 1 73 ? 25.876 36.299 23.223 1.00 23.57 96 GLU B CA 1
ATOM 1540 C C . GLU B 1 73 ? 24.444 36.671 22.854 1.00 24.09 96 GLU B C 1
ATOM 1541 O O . GLU B 1 73 ? 24.214 37.580 22.062 1.00 25.51 96 GLU B O 1
ATOM 1547 N N . ILE B 1 74 ? 23.473 35.978 23.422 1.00 21.96 97 ILE B N 1
ATOM 1548 C CA . ILE B 1 74 ? 22.097 36.188 23.008 1.00 26.83 97 ILE B CA 1
ATOM 1549 C C . ILE B 1 74 ? 21.166 36.080 24.219 1.00 22.45 97 ILE B C 1
ATOM 1550 O O . ILE B 1 74 ? 21.337 35.180 25.067 1.00 24.02 97 ILE B O 1
ATOM 1555 N N . LEU B 1 75 ? 20.219 37.024 24.309 1.00 23.20 98 LEU B N 1
ATOM 1556 C CA . LEU B 1 75 ? 19.263 37.075 25.429 1.00 23.86 98 LEU B CA 1
ATOM 1557 C C . LEU B 1 75 ? 18.097 36.167 25.047 1.00 27.05 98 LEU B C 1
ATOM 1558 O O . LEU B 1 75 ? 17.416 36.401 24.049 1.00 25.86 98 LEU B O 1
ATOM 1563 N N . MET B 1 76 ? 17.909 35.095 25.804 1.00 23.73 99 MET B N 1
ATOM 1564 C CA . MET B 1 76 ? 16.826 34.163 25.530 1.00 24.03 99 MET B CA 1
ATOM 1565 C C . MET B 1 76 ? 16.002 33.942 26.794 1.00 26.19 99 MET B C 1
ATOM 1566 O O . MET B 1 76 ? 16.308 34.484 27.858 1.00 25.33 99 MET B O 1
ATOM 1571 N N . TYR B 1 77 ? 14.939 33.173 26.681 1.00 27.15 100 TYR B N 1
ATOM 1572 C CA . TYR B 1 77 ? 14.019 33.021 27.812 1.00 26.94 100 TYR B CA 1
ATOM 1573 C C . TYR B 1 77 ? 13.903 31.548 28.191 1.00 29.56 100 TYR B C 1
ATOM 1574 O O . TYR B 1 77 ? 13.662 30.691 27.317 1.00 26.93 100 TYR B O 1
ATOM 1583 N N . LYS B 1 78 ? 14.067 31.243 29.476 1.00 27.42 101 LYS B N 1
ATOM 1584 C CA A LYS B 1 78 ? 13.806 29.894 29.956 0.71 30.20 101 LYS B CA 1
ATOM 1585 C CA B LYS B 1 78 ? 13.806 29.898 29.964 0.29 29.85 101 LYS B CA 1
ATOM 1586 C C . LYS B 1 78 ? 12.315 29.608 29.823 1.00 35.31 101 LYS B C 1
ATOM 1587 O O . LYS B 1 78 ? 11.517 30.522 29.630 1.00 30.87 101 LYS B O 1
ATOM 1598 N N . LYS B 1 79 ? 11.939 28.337 29.913 1.00 29.53 102 LYS B N 1
ATOM 1599 C CA . LYS B 1 79 ? 10.534 27.971 29.817 1.00 33.01 102 LYS B CA 1
ATOM 1600 C C . LYS B 1 79 ? 9.691 28.791 30.779 1.00 34.27 102 LYS B C 1
ATOM 1601 O O . LYS B 1 79 ? 8.557 29.129 30.463 1.00 37.77 102 LYS B O 1
ATOM 1607 N N . ASN B 1 80 ? 10.229 29.088 31.956 1.00 35.60 103 ASN B N 1
ATOM 1608 C CA . ASN B 1 80 ? 9.468 29.812 32.967 1.00 39.84 103 ASN B CA 1
ATOM 1609 C C . ASN B 1 80 ? 9.431 31.339 32.758 1.00 33.74 103 ASN B C 1
ATOM 1610 O O . ASN B 1 80 ? 8.967 32.064 33.634 1.00 36.28 103 ASN B O 1
ATOM 1615 N N . ARG B 1 81 ? 9.913 31.798 31.601 1.00 32.10 104 ARG B N 1
ATOM 1616 C CA . ARG B 1 81 ? 9.915 33.213 31.189 1.00 35.37 104 ARG B CA 1
ATOM 1617 C C . ARG B 1 81 ? 11.058 34.061 31.739 1.00 34.30 104 ARG B C 1
ATOM 1618 O O . ARG B 1 81 ? 11.177 35.245 31.403 1.00 34.93 104 ARG B O 1
ATOM 1626 N N . THR B 1 82 ? 11.905 33.468 32.568 1.00 35.93 105 THR B N 1
ATOM 1627 C CA . THR B 1 82 ? 13.100 34.146 33.054 1.00 34.12 105 THR B CA 1
ATOM 1628 C C . THR B 1 82 ? 14.038 34.485 31.894 1.00 27.44 105 THR B C 1
ATOM 1629 O O . THR B 1 82 ? 14.440 33.598 31.152 1.00 26.76 105 THR B O 1
ATOM 1633 N N . PRO B 1 83 ? 14.381 35.771 31.733 1.00 26.73 106 PRO B N 1
ATOM 1634 C CA . PRO B 1 83 ? 15.358 36.148 30.712 1.00 25.60 106 PRO B CA 1
ATOM 1635 C C . PRO B 1 83 ? 16.771 35.850 31.164 1.00 25.83 106 PRO B C 1
ATOM 1636 O O . PRO B 1 83 ? 17.117 36.075 32.327 1.00 29.91 106 PRO B O 1
ATOM 1640 N N . VAL B 1 84 ? 17.570 35.301 30.263 1.00 23.21 107 VAL B N 1
ATOM 1641 C CA . VAL B 1 84 ? 18.912 34.848 30.590 1.00 22.28 107 VAL B CA 1
ATOM 1642 C C . VAL B 1 84 ? 19.853 35.183 29.450 1.00 22.79 107 VAL B C 1
ATOM 1643 O O . VAL B 1 84 ? 19.501 34.995 28.287 1.00 21.90 107 VAL B O 1
ATOM 1647 N N . TRP B 1 85 ? 21.041 35.685 29.759 1.00 22.44 108 TRP B N 1
ATOM 1648 C CA . TRP B 1 85 ? 22.080 35.820 28.734 1.00 21.17 108 TRP B CA 1
ATOM 1649 C C . TRP B 1 85 ? 22.774 34.496 28.505 1.00 24.08 108 TRP B C 1
ATOM 1650 O O . TRP B 1 85 ? 23.382 33.928 29.431 1.00 22.01 108 TRP B O 1
ATOM 1661 N N . PHE B 1 86 ? 22.667 33.982 27.283 1.00 19.46 109 PHE B N 1
ATOM 1662 C CA A PHE B 1 86 ? 23.376 32.775 26.890 0.60 19.94 109 PHE B CA 1
ATOM 1663 C CA B PHE B 1 86 ? 23.381 32.770 26.885 0.40 20.54 109 PHE B CA 1
ATOM 1664 C C . PHE B 1 86 ? 24.607 33.077 26.032 1.00 23.13 109 PHE B C 1
ATOM 1665 O O . PHE B 1 86 ? 24.609 33.997 25.197 1.00 23.46 109 PHE B O 1
ATOM 1680 N N . PHE B 1 87 ? 25.662 32.303 26.260 1.00 20.49 110 PHE B N 1
ATOM 1681 C CA . PHE B 1 87 ? 26.778 32.251 25.350 1.00 21.37 110 PHE B CA 1
ATOM 1682 C C . PHE B 1 87 ? 26.564 30.968 24.550 1.00 22.24 110 PHE B C 1
ATOM 1683 O O . PHE B 1 87 ? 26.498 29.873 25.135 1.00 22.00 110 PHE B O 1
ATOM 1691 N N . VAL B 1 88 ? 26.443 31.115 23.231 1.00 20.32 111 VAL B N 1
ATOM 1692 C CA A VAL B 1 88 ? 26.135 30.010 22.320 0.87 22.13 111 VAL B CA 1
ATOM 1693 C CA B VAL B 1 88 ? 26.153 29.997 22.346 0.13 22.36 111 VAL B CA 1
ATOM 1694 C C . VAL B 1 88 ? 27.246 29.846 21.301 1.00 22.29 111 VAL B C 1
ATOM 1695 O O . VAL B 1 88 ? 27.610 30.799 20.642 1.00 23.06 111 VAL B O 1
ATOM 1702 N N . LYS B 1 89 ? 27.788 28.641 21.177 1.00 20.37 112 LYS B N 1
ATOM 1703 C CA . LYS B 1 89 ? 28.764 28.359 20.135 1.00 18.19 112 LYS B CA 1
ATOM 1704 C C . LYS B 1 89 ? 28.132 27.398 19.160 1.00 21.22 112 LYS B C 1
ATOM 1705 O O . LYS B 1 89 ? 27.575 26.387 19.585 1.00 22.73 112 LYS B O 1
ATOM 1711 N N . ILE B 1 90 ? 28.246 27.696 17.869 1.00 21.71 113 ILE B N 1
ATOM 1712 C CA . ILE B 1 90 ? 27.706 26.839 16.823 1.00 19.07 113 ILE B CA 1
ATOM 1713 C C . ILE B 1 90 ? 28.875 26.289 16.000 1.00 18.93 113 ILE B C 1
ATOM 1714 O O . ILE B 1 90 ? 29.731 27.058 15.538 1.00 20.48 113 ILE B O 1
ATOM 1719 N N . ALA B 1 91 ? 28.929 24.975 15.839 1.00 22.44 114 ALA B N 1
ATOM 1720 C CA . ALA B 1 91 ? 30.042 24.315 15.147 1.00 23.80 114 ALA B CA 1
ATOM 1721 C C . ALA B 1 91 ? 29.529 23.251 14.186 1.00 22.11 114 ALA B C 1
ATOM 1722 O O . ALA B 1 91 ? 28.829 22.314 14.589 1.00 22.29 114 ALA B O 1
ATOM 1724 N N . PRO B 1 92 ? 29.886 23.387 12.908 1.00 23.47 115 PRO B N 1
ATOM 1725 C CA . PRO B 1 92 ? 29.489 22.326 11.982 1.00 22.49 115 PRO B CA 1
ATOM 1726 C C . PRO B 1 92 ? 30.282 21.055 12.230 1.00 20.87 115 PRO B C 1
ATOM 1727 O O . PRO B 1 92 ? 31.457 21.136 12.548 1.00 24.43 115 PRO B O 1
ATOM 1731 N N . ILE B 1 93 ? 29.625 19.909 12.090 1.00 22.83 116 ILE B N 1
ATOM 1732 C CA . ILE B 1 93 ? 30.272 18.613 12.180 1.00 21.18 116 ILE B CA 1
ATOM 1733 C C . ILE B 1 93 ? 30.224 17.953 10.806 1.00 22.06 116 ILE B C 1
ATOM 1734 O O . ILE B 1 93 ? 29.135 17.732 10.269 1.00 23.79 116 ILE B O 1
ATOM 1739 N N . ARG B 1 94 ? 31.396 17.618 10.272 1.00 25.94 117 ARG B N 1
ATOM 1740 C CA A ARG B 1 94 ? 31.517 17.010 8.943 0.57 25.59 117 ARG B CA 1
ATOM 1741 C CA B ARG B 1 94 ? 31.506 17.007 8.944 0.43 25.73 117 ARG B CA 1
ATOM 1742 C C . ARG B 1 94 ? 31.720 15.510 9.004 1.00 25.85 117 ARG B C 1
ATOM 1743 O O . ARG B 1 94 ? 32.410 15.010 9.884 1.00 24.65 117 ARG B O 1
ATOM 1758 N N . ASN B 1 95 ? 31.122 14.787 8.054 1.00 23.37 118 ASN B N 1
ATOM 1759 C CA . ASN B 1 95 ? 31.312 13.362 7.971 1.00 21.94 118 ASN B CA 1
ATOM 1760 C C . ASN B 1 95 ? 32.624 13.065 7.251 1.00 25.51 118 ASN B C 1
ATOM 1761 O O . ASN B 1 95 ? 33.363 13.985 6.900 1.00 24.22 118 ASN B O 1
ATOM 1766 N N . GLU B 1 96 ? 32.925 11.793 7.011 1.00 25.02 119 GLU B N 1
ATOM 1767 C CA A GLU B 1 96 ? 34.208 11.436 6.417 0.46 26.69 119 GLU B CA 1
ATOM 1768 C CA B GLU B 1 96 ? 34.209 11.422 6.408 0.54 26.72 119 GLU B CA 1
ATOM 1769 C C . GLU B 1 96 ? 34.347 11.901 4.968 1.00 29.49 119 GLU B C 1
ATOM 1770 O O . GLU B 1 96 ? 35.440 11.878 4.412 1.00 30.94 119 GLU B O 1
ATOM 1781 N N . GLN B 1 97 ? 33.242 12.332 4.366 1.00 30.50 120 GLN B N 1
ATOM 1782 C CA . GLN B 1 97 ? 33.269 12.835 3.000 1.00 33.49 120 GLN B CA 1
ATOM 1783 C C . GLN B 1 97 ? 33.282 14.381 2.981 1.00 32.84 120 GLN B C 1
ATOM 1784 O O . GLN B 1 97 ? 33.052 15.000 1.938 1.00 35.27 120 GLN B O 1
ATOM 1790 N N . ASP B 1 98 ? 33.553 14.967 4.149 1.00 29.86 121 ASP B N 1
ATOM 1791 C CA . ASP B 1 98 ? 33.684 16.423 4.341 1.00 29.10 121 ASP B CA 1
ATOM 1792 C C . ASP B 1 98 ? 32.355 17.164 4.225 1.00 34.96 121 ASP B C 1
ATOM 1793 O O . ASP B 1 98 ? 32.321 18.388 4.058 1.00 33.82 121 ASP B O 1
ATOM 1798 N N . LYS B 1 99 ? 31.251 16.433 4.306 1.00 28.71 122 LYS B N 1
ATOM 1799 C CA . LYS B 1 99 ? 29.940 17.063 4.231 1.00 29.70 122 LYS B CA 1
ATOM 1800 C C . LYS B 1 99 ? 29.418 17.405 5.615 1.00 25.45 122 LYS B C 1
ATOM 1801 O O . LYS B 1 99 ? 29.512 16.582 6.532 1.00 23.89 122 LYS B O 1
ATOM 1807 N N . VAL B 1 100 ? 28.873 18.606 5.780 1.00 26.24 123 VAL B N 1
ATOM 1808 C CA . VAL B 1 100 ? 28.329 18.976 7.091 1.00 24.35 123 VAL B CA 1
ATOM 1809 C C . VAL B 1 100 ? 27.030 18.201 7.334 1.00 27.40 123 VAL B C 1
ATOM 1810 O O . VAL B 1 100 ? 26.054 18.381 6.592 1.00 29.57 123 VAL B O 1
ATOM 1814 N N . VAL B 1 101 ? 27.009 17.350 8.358 1.00 22.30 124 VAL B N 1
ATOM 1815 C CA . VAL B 1 101 ? 25.836 16.533 8.639 1.00 21.82 124 VAL B CA 1
ATOM 1816 C C . VAL B 1 101 ? 25.068 16.997 9.858 1.00 22.47 124 VAL B C 1
ATOM 1817 O O . VAL B 1 101 ? 23.857 16.797 9.948 1.00 27.33 124 VAL B O 1
ATOM 1821 N N . LEU B 1 102 ? 25.759 17.645 10.795 1.00 21.24 125 LEU B N 1
ATOM 1822 C CA . LEU B 1 102 ? 25.126 18.100 12.026 1.00 20.51 125 LEU B CA 1
ATOM 1823 C C . LEU B 1 102 ? 25.767 19.398 12.466 1.00 23.02 125 LEU B C 1
ATOM 1824 O O . LEU B 1 102 ? 26.841 19.758 11.999 1.00 23.74 125 LEU B O 1
ATOM 1829 N N . PHE B 1 103 ? 25.081 20.103 13.358 1.00 19.82 126 PHE B N 1
ATOM 1830 C CA . PHE B 1 103 ? 25.628 21.247 14.064 1.00 20.28 126 PHE B CA 1
ATOM 1831 C C . PHE B 1 103 ? 25.685 20.897 15.547 1.00 24.10 126 PHE B C 1
ATOM 1832 O O . PHE B 1 103 ? 24.704 20.415 16.117 1.00 23.36 126 PHE B O 1
ATOM 1840 N N . LEU B 1 104 ? 26.836 21.129 16.159 1.00 20.45 127 LEU B N 1
ATOM 1841 C CA . LEU B 1 104 ? 26.978 21.063 17.606 1.00 20.62 127 LEU B CA 1
ATOM 1842 C C . LEU B 1 104 ? 26.758 22.470 18.153 1.00 19.43 127 LEU B C 1
ATOM 1843 O O . LEU B 1 104 ? 27.465 23.407 17.779 1.00 21.58 127 LEU B O 1
ATOM 1848 N N . CYS B 1 105 ? 25.743 22.633 18.996 1.00 19.59 128 CYS B N 1
ATOM 1849 C CA . CYS B 1 105 ? 25.453 23.928 19.596 1.00 17.95 128 CYS B CA 1
ATOM 1850 C C . CYS B 1 105 ? 25.592 23.804 21.124 1.00 18.03 128 CYS B C 1
ATOM 1851 O O . CYS B 1 105 ? 24.907 22.999 21.744 1.00 20.71 128 CYS B O 1
ATOM 1854 N N . THR B 1 106 ? 26.508 24.575 21.694 1.00 20.74 129 THR B N 1
ATOM 1855 C CA . THR B 1 106 ? 26.810 24.498 23.108 1.00 19.90 129 THR B CA 1
ATOM 1856 C C . THR B 1 106 ? 26.395 25.813 23.787 1.00 20.91 129 THR B C 1
ATOM 1857 O O . THR B 1 106 ? 26.468 26.886 23.174 1.00 20.39 129 THR B O 1
ATOM 1861 N N . PHE B 1 107 ? 25.982 25.720 25.046 1.00 21.91 130 PHE B N 1
ATOM 1862 C CA . PHE B 1 107 ? 25.321 26.845 25.735 1.00 21.27 130 PHE B CA 1
ATOM 1863 C C . PHE B 1 107 ? 25.788 26.994 27.154 1.00 19.45 130 PHE B C 1
ATOM 1864 O O . PHE B 1 107 ? 25.983 26.005 27.851 1.00 21.58 130 PHE B O 1
ATOM 1872 N N . SER B 1 108 ? 25.954 28.228 27.606 1.00 21.13 131 SER B N 1
ATOM 1873 C CA . SER B 1 108 ? 26.102 28.483 29.034 1.00 23.21 131 SER B CA 1
ATOM 1874 C C . SER B 1 108 ? 25.451 29.795 29.400 1.00 21.40 131 SER B C 1
ATOM 1875 O O . SER B 1 108 ? 25.202 30.651 28.540 1.00 22.77 131 SER B O 1
ATOM 1878 N N . ASP B 1 109 ? 25.160 29.922 30.690 1.00 21.43 132 ASP B N 1
ATOM 1879 C CA . ASP B 1 109 ? 24.526 31.092 31.262 1.00 22.88 132 ASP B CA 1
ATOM 1880 C C . ASP B 1 109 ? 25.599 32.076 31.685 1.00 27.81 132 ASP B C 1
ATOM 1881 O O . ASP B 1 109 ? 26.300 31.849 32.680 1.00 27.70 132 ASP B O 1
ATOM 1886 N N . ILE B 1 110 ? 25.695 33.190 30.960 1.00 21.42 133 ILE B N 1
ATOM 1887 C CA . ILE B 1 110 ? 26.708 34.201 31.251 1.00 22.36 133 ILE B CA 1
ATOM 1888 C C . ILE B 1 110 ? 26.093 35.443 31.889 1.00 22.86 133 ILE B C 1
ATOM 1889 O O . ILE B 1 110 ? 26.727 36.500 31.956 1.00 23.86 133 ILE B O 1
ATOM 1894 N N . THR B 1 111 ? 24.874 35.298 32.390 1.00 22.53 134 THR B N 1
ATOM 1895 C CA . THR B 1 111 ? 24.140 36.431 32.999 1.00 23.09 134 THR B CA 1
ATOM 1896 C C . THR B 1 111 ? 24.966 37.138 34.057 1.00 24.21 134 THR B C 1
ATOM 1897 O O . THR B 1 111 ? 24.944 38.365 34.172 1.00 24.94 134 THR B O 1
ATOM 1901 N N . ALA B 1 112 ? 25.748 36.376 34.818 1.00 25.54 135 ALA B N 1
ATOM 1902 C CA . ALA B 1 112 ? 26.465 36.970 35.933 1.00 29.49 135 ALA B CA 1
ATOM 1903 C C . ALA B 1 112 ? 27.525 37.970 35.494 1.00 27.40 135 ALA B C 1
ATOM 1904 O O . ALA B 1 112 ? 27.860 38.881 36.261 1.00 28.85 135 ALA B O 1
ATOM 1906 N N . PHE B 1 113 ? 28.081 37.826 34.292 1.00 27.10 136 PHE B N 1
ATOM 1907 C CA . PHE B 1 113 ? 29.160 38.736 33.942 1.00 38.96 136 PHE B CA 1
ATOM 1908 C C . PHE B 1 113 ? 28.925 39.523 32.660 1.00 29.99 136 PHE B C 1
ATOM 1909 O O . PHE B 1 113 ? 29.700 40.419 32.349 1.00 33.56 136 PHE B O 1
ATOM 1917 N N . LYS B 1 114 ? 27.798 39.285 32.003 1.00 29.12 137 LYS B N 1
ATOM 1918 C CA . LYS B 1 114 ? 27.544 39.900 30.700 1.00 38.05 137 LYS B CA 1
ATOM 1919 C C . LYS B 1 114 ? 27.528 41.404 30.850 1.00 40.90 137 LYS B C 1
ATOM 1920 O O . LYS B 1 114 ? 26.875 41.959 31.739 1.00 37.90 137 LYS B O 1
ATOM 1927 N N . THR C 1 5 ? 27.289 8.457 4.510 1.00 29.49 28 THR C N 1
ATOM 1928 C CA . THR C 1 5 ? 28.084 7.468 5.255 1.00 23.83 28 THR C CA 1
ATOM 1929 C C . THR C 1 5 ? 27.241 6.859 6.376 1.00 23.97 28 THR C C 1
ATOM 1930 O O . THR C 1 5 ? 26.090 7.235 6.570 1.00 27.09 28 THR C O 1
ATOM 1934 N N . ASN C 1 6 ? 27.821 5.910 7.112 1.00 21.90 29 ASN C N 1
ATOM 1935 C CA . ASN C 1 6 ? 27.158 5.279 8.248 1.00 20.84 29 ASN C CA 1
ATOM 1936 C C . ASN C 1 6 ? 27.975 5.619 9.495 1.00 18.67 29 ASN C C 1
ATOM 1937 O O . ASN C 1 6 ? 29.168 5.272 9.583 1.00 21.63 29 ASN C O 1
ATOM 1942 N N . PHE C 1 7 ? 27.373 6.308 10.449 1.00 18.20 30 PHE C N 1
ATOM 1943 C CA . PHE C 1 7 ? 28.189 6.744 11.566 1.00 18.57 30 PHE C CA 1
ATOM 1944 C C . PHE C 1 7 ? 27.443 6.870 12.877 1.00 22.15 30 PHE C C 1
ATOM 1945 O O . PHE C 1 7 ? 26.224 6.929 12.905 1.00 22.48 30 PHE C O 1
ATOM 1953 N N . VAL C 1 8 ? 28.210 6.850 13.971 1.00 20.80 31 VAL C N 1
ATOM 1954 C CA . VAL C 1 8 ? 27.704 7.249 15.279 1.00 19.91 31 VAL C CA 1
ATOM 1955 C C . VAL C 1 8 ? 28.610 8.358 15.809 1.00 23.90 31 VAL C C 1
ATOM 1956 O O . VAL C 1 8 ? 29.745 8.541 15.343 1.00 19.81 31 VAL C O 1
ATOM 1960 N N . LEU C 1 9 ? 28.062 9.156 16.726 1.00 22.90 32 LEU C N 1
ATOM 1961 C CA A LEU C 1 9 ? 28.803 10.220 17.391 0.48 19.96 32 LEU C CA 1
ATOM 1962 C CA B LEU C 1 9 ? 28.789 10.215 17.370 0.52 19.84 32 LEU C CA 1
ATOM 1963 C C . LEU C 1 9 ? 28.825 9.935 18.870 1.00 22.79 32 LEU C C 1
ATOM 1964 O O . LEU C 1 9 ? 27.773 9.715 19.489 1.00 19.81 32 LEU C O 1
ATOM 1973 N N . GLY C 1 10 ? 30.019 9.935 19.447 1.00 20.86 33 GLY C N 1
ATOM 1974 C CA . GLY C 1 10 ? 30.197 9.699 20.860 1.00 17.10 33 GLY C CA 1
ATOM 1975 C C . GLY C 1 10 ? 30.655 10.958 21.611 1.00 18.19 33 GLY C C 1
ATOM 1976 O O . GLY C 1 10 ? 31.404 11.785 21.091 1.00 21.07 33 GLY C O 1
ATOM 1977 N N . ASN C 1 11 ? 30.204 11.099 22.850 1.00 19.09 34 ASN C N 1
ATOM 1978 C CA . ASN C 1 11 ? 30.620 12.212 23.698 1.00 20.19 34 ASN C CA 1
ATOM 1979 C C . ASN C 1 11 ? 32.007 11.939 24.258 1.00 24.51 34 ASN C C 1
ATOM 1980 O O . ASN C 1 11 ? 32.190 10.981 25.011 1.00 23.35 34 ASN C O 1
ATOM 1985 N N . ALA C 1 12 ? 32.980 12.761 23.906 1.00 20.44 35 ALA C N 1
ATOM 1986 C CA . ALA C 1 12 ? 34.372 12.460 24.236 1.00 24.16 35 ALA C CA 1
ATOM 1987 C C . ALA C 1 12 ? 34.734 12.622 25.715 1.00 29.38 35 ALA C C 1
ATOM 1988 O O . ALA C 1 12 ? 35.775 12.143 26.151 1.00 31.56 35 ALA C O 1
ATOM 1990 N N . GLN C 1 13 ? 33.893 13.288 26.486 1.00 24.03 36 GLN C N 1
ATOM 1991 C CA . GLN C 1 13 ? 34.291 13.676 27.835 1.00 32.48 36 GLN C CA 1
ATOM 1992 C C . GLN C 1 13 ? 33.564 12.899 28.919 1.00 33.08 36 GLN C C 1
ATOM 1993 O O . GLN C 1 13 ? 33.621 13.256 30.081 1.00 29.53 36 GLN C O 1
ATOM 1999 N N . ILE C 1 14 ? 32.876 11.839 28.526 1.00 28.72 37 ILE C N 1
ATOM 2000 C CA . ILE C 1 14 ? 32.203 10.975 29.476 1.00 33.67 37 ILE C CA 1
ATOM 2001 C C . ILE C 1 14 ? 32.792 9.579 29.374 1.00 33.37 37 ILE C C 1
ATOM 2002 O O . ILE C 1 14 ? 33.121 9.120 28.277 1.00 25.50 37 ILE C O 1
ATOM 2007 N N . VAL C 1 15 ? 32.919 8.902 30.513 1.00 28.41 38 VAL C N 1
ATOM 2008 C CA . VAL C 1 15 ? 33.496 7.559 30.527 1.00 26.60 38 VAL C CA 1
ATOM 2009 C C . VAL C 1 15 ? 32.799 6.683 29.473 1.00 26.84 38 VAL C C 1
ATOM 2010 O O . VAL C 1 15 ? 31.587 6.765 29.298 1.00 24.77 38 VAL C O 1
ATOM 2014 N N . ASP C 1 16 ? 33.592 5.904 28.730 1.00 28.77 39 ASP C N 1
ATOM 2015 C CA . ASP C 1 16 ? 33.108 4.990 27.685 1.00 26.11 39 ASP C CA 1
ATOM 2016 C C . ASP C 1 16 ? 32.608 5.673 26.386 1.00 22.60 39 ASP C C 1
ATOM 2017 O O . ASP C 1 16 ? 32.166 4.988 25.457 1.00 26.61 39 ASP C O 1
ATOM 2022 N N . TRP C 1 17 ? 32.696 7.000 26.315 1.00 21.71 40 TRP C N 1
ATOM 2023 C CA . TRP C 1 17 ? 32.436 7.735 25.068 1.00 21.04 40 TRP C CA 1
ATOM 2024 C C . TRP C 1 17 ? 31.059 7.382 24.516 1.00 20.96 40 TRP C C 1
ATOM 2025 O O . TRP C 1 17 ? 30.901 6.884 23.389 1.00 19.08 40 TRP C O 1
ATOM 2036 N N . PRO C 1 18 ? 30.031 7.627 25.329 1.00 21.91 41 PRO C N 1
ATOM 2037 C CA . PRO C 1 18 ? 28.670 7.193 24.990 1.00 20.93 41 PRO C CA 1
ATOM 2038 C C . PRO C 1 18 ? 28.085 7.846 23.740 1.00 21.21 41 PRO C C 1
ATOM 2039 O O . PRO C 1 18 ? 28.293 9.053 23.436 1.00 20.49 41 PRO C O 1
ATOM 2043 N N . ILE C 1 19 ? 27.367 7.014 22.983 1.00 20.39 42 ILE C N 1
ATOM 2044 C CA . ILE C 1 19 ? 26.749 7.431 21.739 1.00 22.60 42 ILE C CA 1
ATOM 2045 C C . ILE C 1 19 ? 25.643 8.445 22.017 1.00 22.71 42 ILE C C 1
ATOM 2046 O O . ILE C 1 19 ? 24.772 8.226 22.864 1.00 23.70 42 ILE C O 1
ATOM 2051 N N . VAL C 1 20 ? 25.689 9.585 21.330 1.00 21.87 43 VAL C N 1
ATOM 2052 C CA . VAL C 1 20 ? 24.629 10.581 21.465 1.00 25.70 43 VAL C CA 1
ATOM 2053 C C . VAL C 1 20 ? 23.846 10.739 20.146 1.00 22.92 43 VAL C C 1
ATOM 2054 O O . VAL C 1 20 ? 22.792 11.390 20.114 1.00 25.05 43 VAL C O 1
ATOM 2058 N N . TYR C 1 21 ? 24.349 10.142 19.077 1.00 22.03 44 TYR C N 1
ATOM 2059 C CA . TYR C 1 21 ? 23.634 10.163 17.803 1.00 21.79 44 TYR C CA 1
ATOM 2060 C C . TYR C 1 21 ? 24.085 9.017 16.925 1.00 24.71 44 TYR C C 1
ATOM 2061 O O . TYR C 1 21 ? 25.263 8.649 16.903 1.00 21.98 44 TYR C O 1
ATOM 2070 N N . SER C 1 22 ? 23.144 8.432 16.195 1.00 21.65 45 SER C N 1
ATOM 2071 C CA . SER C 1 22 ? 23.495 7.463 15.164 1.00 19.85 45 SER C CA 1
ATOM 2072 C C . SER C 1 22 ? 22.585 7.737 13.979 1.00 24.69 45 SER C C 1
ATOM 2073 O O . SER C 1 22 ? 21.417 8.095 14.150 1.00 24.97 45 SER C O 1
ATOM 2076 N N . ASN C 1 23 ? 23.123 7.619 12.770 1.00 26.21 46 ASN C N 1
ATOM 2077 C CA . ASN C 1 23 ? 22.328 7.942 11.598 1.00 27.48 46 ASN C CA 1
ATOM 2078 C C . ASN C 1 23 ? 21.625 6.703 11.071 1.00 28.71 46 ASN C C 1
ATOM 2079 O O . ASN C 1 23 ? 21.859 5.577 11.539 1.00 27.11 46 ASN C O 1
ATOM 2084 N N . ASP C 1 24 ? 20.747 6.910 10.102 1.00 29.92 47 ASP C N 1
ATOM 2085 C CA . ASP C 1 24 ? 19.996 5.804 9.520 1.00 33.81 47 ASP C CA 1
ATOM 2086 C C . ASP C 1 24 ? 20.930 4.766 8.924 1.00 35.47 47 ASP C C 1
ATOM 2087 O O . ASP C 1 24 ? 20.696 3.565 9.061 1.00 35.94 47 ASP C O 1
ATOM 2092 N N . GLY C 1 25 ? 22.008 5.230 8.296 1.00 32.07 48 GLY C N 1
ATOM 2093 C CA . GLY C 1 25 ? 22.962 4.345 7.656 1.00 29.17 48 GLY C CA 1
ATOM 2094 C C . GLY C 1 25 ? 23.510 3.324 8.636 1.00 26.04 48 GLY C C 1
ATOM 2095 O O . GLY C 1 25 ? 23.610 2.128 8.330 1.00 27.64 48 GLY C O 1
ATOM 2096 N N . PHE C 1 26 ? 23.848 3.786 9.826 1.00 26.18 49 PHE C N 1
ATOM 2097 C CA . PHE C 1 26 ? 24.403 2.883 10.825 1.00 24.04 49 PHE C CA 1
ATOM 2098 C C . PHE C 1 26 ? 23.339 1.878 11.319 1.00 22.98 49 PHE C C 1
ATOM 2099 O O . PHE C 1 26 ? 23.634 0.692 11.558 1.00 26.10 49 PHE C O 1
ATOM 2107 N N . CYS C 1 27 ? 22.111 2.344 11.479 1.00 29.59 50 CYS C N 1
ATOM 2108 C CA A CYS C 1 27 ? 21.005 1.467 11.899 0.41 33.55 50 CYS C CA 1
ATOM 2109 C CA B CYS C 1 27 ? 21.066 1.468 11.965 0.59 34.55 50 CYS C CA 1
ATOM 2110 C C . CYS C 1 27 ? 20.835 0.335 10.932 1.00 37.59 50 CYS C C 1
ATOM 2111 O O . CYS C 1 27 ? 20.681 -0.832 11.314 1.00 36.69 50 CYS C O 1
ATOM 2126 N N . LYS C 1 28 ? 20.866 0.670 9.645 1.00 33.67 51 LYS C N 1
ATOM 2127 C CA . LYS C 1 28 ? 20.687 -0.323 8.598 1.00 37.11 51 LYS C CA 1
ATOM 2128 C C . LYS C 1 28 ? 21.881 -1.262 8.533 1.00 34.29 51 LYS C C 1
ATOM 2129 O O . LYS C 1 28 ? 21.738 -2.435 8.264 1.00 33.48 51 LYS C O 1
ATOM 2135 N N . LEU C 1 29 ? 23.071 -0.735 8.768 1.00 28.72 52 LEU C N 1
ATOM 2136 C CA . LEU C 1 29 ? 24.270 -1.525 8.648 1.00 28.60 52 LEU C CA 1
ATOM 2137 C C . LEU C 1 29 ? 24.384 -2.539 9.801 1.00 28.59 52 LEU C C 1
ATOM 2138 O O . LEU C 1 29 ? 24.896 -3.638 9.621 1.00 27.10 52 LEU C O 1
ATOM 2143 N N . SER C 1 30 ? 23.939 -2.136 10.989 1.00 27.12 53 SER C N 1
ATOM 2144 C CA . SER C 1 30 ? 24.184 -2.901 12.205 1.00 27.37 53 SER C CA 1
ATOM 2145 C C . SER C 1 30 ? 23.013 -3.775 12.603 1.00 26.90 53 SER C C 1
ATOM 2146 O O . SER C 1 30 ? 23.196 -4.774 13.306 1.00 29.11 53 SER C O 1
ATOM 2149 N N . GLY C 1 31 ? 21.809 -3.392 12.179 1.00 28.18 54 GLY C N 1
ATOM 2150 C CA . GLY C 1 31 ? 20.597 -4.094 12.591 1.00 31.52 54 GLY C CA 1
ATOM 2151 C C . GLY C 1 31 ? 19.936 -3.481 13.834 1.00 31.64 54 GLY C C 1
ATOM 2152 O O . GLY C 1 31 ? 18.832 -3.863 14.192 1.00 37.77 54 GLY C O 1
ATOM 2153 N N . TYR C 1 32 ? 20.626 -2.553 14.482 1.00 29.71 55 TYR C N 1
ATOM 2154 C CA . TYR C 1 32 ? 20.162 -1.902 15.710 1.00 32.46 55 TYR C CA 1
ATOM 2155 C C . TYR C 1 32 ? 19.512 -0.546 15.422 1.00 29.05 55 TYR C C 1
ATOM 2156 O O . TYR C 1 32 ? 20.082 0.257 14.690 1.00 35.82 55 TYR C O 1
ATOM 2165 N N . HIS C 1 33 ? 18.346 -0.257 16.000 1.00 39.44 56 HIS C N 1
ATOM 2166 C CA A HIS C 1 33 ? 17.768 1.080 15.845 0.49 41.01 56 HIS C CA 1
ATOM 2167 C CA B HIS C 1 33 ? 17.768 1.075 15.846 0.51 41.04 56 HIS C CA 1
ATOM 2168 C C . HIS C 1 33 ? 18.383 2.058 16.841 1.00 40.51 56 HIS C C 1
ATOM 2169 O O . HIS C 1 33 ? 19.010 1.650 17.827 1.00 33.53 56 HIS C O 1
ATOM 2182 N N . ARG C 1 34 ? 18.228 3.349 16.558 1.00 37.71 57 ARG C N 1
ATOM 2183 C CA . ARG C 1 34 ? 18.881 4.383 17.345 1.00 35.08 57 ARG C CA 1
ATOM 2184 C C . ARG C 1 34 ? 18.668 4.202 18.842 1.00 28.32 57 ARG C C 1
ATOM 2185 O O . ARG C 1 34 ? 19.625 4.304 19.596 1.00 29.40 57 ARG C O 1
ATOM 2193 N N . ALA C 1 35 ? 17.435 3.927 19.270 1.00 31.66 58 ALA C N 1
ATOM 2194 C CA . ALA C 1 35 ? 17.128 3.882 20.700 1.00 33.32 58 ALA C CA 1
ATOM 2195 C C . ALA C 1 35 ? 17.945 2.793 21.410 1.00 33.11 58 ALA C C 1
ATOM 2196 O O . ALA C 1 35 ? 18.263 2.926 22.591 1.00 33.92 58 ALA C O 1
ATOM 2198 N N . GLU C 1 36 ? 18.304 1.736 20.678 1.00 31.41 59 GLU C N 1
ATOM 2199 C CA . GLU C 1 36 ? 19.069 0.621 21.218 1.00 35.00 59 GLU C CA 1
ATOM 2200 C C . GLU C 1 36 ? 20.564 0.903 21.374 1.00 33.10 59 GLU C C 1
ATOM 2201 O O . GLU C 1 36 ? 21.259 0.203 22.110 1.00 40.45 59 GLU C O 1
ATOM 2207 N N . VAL C 1 37 ? 21.077 1.896 20.670 1.00 26.60 60 VAL C N 1
ATOM 2208 C CA . VAL C 1 37 ? 22.520 2.149 20.731 1.00 29.98 60 VAL C CA 1
ATOM 2209 C C . VAL C 1 37 ? 22.860 3.416 21.510 1.00 30.37 60 VAL C C 1
ATOM 2210 O O . VAL C 1 37 ? 23.999 3.614 21.923 1.00 29.37 60 VAL C O 1
ATOM 2214 N N . MET C 1 38 ? 21.860 4.255 21.753 1.00 30.13 61 MET C N 1
ATOM 2215 C CA . MET C 1 38 ? 22.079 5.457 22.544 1.00 29.05 61 MET C CA 1
ATOM 2216 C C . MET C 1 38 ? 22.633 5.122 23.920 1.00 33.82 61 MET C C 1
ATOM 2217 O O . MET C 1 38 ? 22.183 4.196 24.608 1.00 30.96 61 MET C O 1
ATOM 2222 N N . GLN C 1 39 ? 23.628 5.902 24.310 1.00 27.98 62 GLN C N 1
ATOM 2223 C CA . GLN C 1 39 ? 24.297 5.754 25.577 1.00 23.74 62 GLN C CA 1
ATOM 2224 C C . GLN C 1 39 ? 25.237 4.538 25.647 1.00 23.35 62 GLN C C 1
ATOM 2225 O O . GLN C 1 39 ? 25.961 4.399 26.640 1.00 29.98 62 GLN C O 1
ATOM 2231 N N . LYS C 1 40 ? 25.278 3.707 24.604 1.00 26.59 63 LYS C N 1
ATOM 2232 C CA . LYS C 1 40 ? 26.266 2.633 24.527 1.00 27.75 63 LYS C CA 1
ATOM 2233 C C . LYS C 1 40 ? 27.602 3.231 24.120 1.00 21.42 63 LYS C C 1
ATOM 2234 O O . LYS C 1 40 ? 27.663 4.321 23.562 1.00 21.57 63 LYS C O 1
ATOM 2240 N N . SER C 1 41 ? 28.684 2.546 24.441 1.00 21.53 64 SER C N 1
ATOM 2241 C CA . SER C 1 41 ? 29.993 3.058 24.046 1.00 22.65 64 SER C CA 1
ATOM 2242 C C . SER C 1 41 ? 30.089 3.208 22.540 1.00 25.75 64 SER C C 1
ATOM 2243 O O . SER C 1 41 ? 29.684 2.329 21.784 1.00 21.04 64 SER C O 1
ATOM 2246 N N . SER C 1 42 ? 30.640 4.324 22.091 1.00 20.39 65 SER C N 1
ATOM 2247 C CA . SER C 1 42 ? 30.846 4.492 20.662 1.00 19.24 65 SER C CA 1
ATOM 2248 C C . SER C 1 42 ? 31.935 3.559 20.094 1.00 27.83 65 SER C C 1
ATOM 2249 O O . SER C 1 42 ? 32.136 3.485 18.888 1.00 22.72 65 SER C O 1
ATOM 2252 N N . ALA C 1 43 ? 32.590 2.789 20.952 1.00 21.43 66 ALA C N 1
ATOM 2253 C CA . ALA C 1 43 ? 33.422 1.691 20.471 1.00 27.20 66 ALA C CA 1
ATOM 2254 C C . ALA C 1 43 ? 32.554 0.551 19.901 1.00 26.37 66 ALA C C 1
ATOM 2255 O O . ALA C 1 43 ? 33.067 -0.390 19.283 1.00 27.08 66 ALA C O 1
ATOM 2257 N N . CYS C 1 44 ? 31.245 0.613 20.148 1.00 22.66 67 CYS C N 1
ATOM 2258 C CA . CYS C 1 44 ? 30.306 -0.397 19.650 1.00 18.76 67 CYS C CA 1
ATOM 2259 C C . CYS C 1 44 ? 30.642 -1.842 20.074 1.00 23.13 67 CYS C C 1
ATOM 2260 O O . CYS C 1 44 ? 30.481 -2.815 19.318 1.00 23.27 67 CYS C O 1
ATOM 2263 N N . SER C 1 45 ? 31.056 -1.983 21.323 1.00 19.83 68 SER C N 1
ATOM 2264 C CA . SER C 1 45 ? 31.311 -3.272 21.938 1.00 21.85 68 SER C CA 1
ATOM 2265 C C . SER C 1 45 ? 30.048 -4.102 22.065 1.00 23.49 68 SER C C 1
ATOM 2266 O O . SER C 1 45 ? 30.108 -5.318 22.267 1.00 26.90 68 SER C O 1
ATOM 2269 N N . PHE C 1 46 ? 28.890 -3.467 21.954 1.00 22.40 69 PHE C N 1
ATOM 2270 C CA . PHE C 1 46 ? 27.663 -4.243 21.926 1.00 29.68 69 PHE C CA 1
ATOM 2271 C C . PHE C 1 46 ? 27.584 -5.150 20.689 1.00 29.80 69 PHE C C 1
ATOM 2272 O O . PHE C 1 46 ? 26.768 -6.059 20.650 1.00 29.10 69 PHE C O 1
ATOM 2280 N N . MET C 1 47 ? 28.423 -4.905 19.685 1.00 25.65 70 MET C N 1
ATOM 2281 C CA . MET C 1 47 ? 28.482 -5.791 18.512 1.00 28.27 70 MET C CA 1
ATOM 2282 C C . MET C 1 47 ? 29.635 -6.788 18.517 1.00 28.01 70 MET C C 1
ATOM 2283 O O . MET C 1 47 ? 29.773 -7.581 17.580 1.00 27.18 70 MET C O 1
ATOM 2288 N N . TYR C 1 48 ? 30.485 -6.769 19.542 1.00 25.24 71 TYR C N 1
ATOM 2289 C CA . TYR C 1 48 ? 31.556 -7.770 19.596 1.00 26.02 71 TYR C CA 1
ATOM 2290 C C . TYR C 1 48 ? 31.025 -9.145 19.921 1.00 29.43 71 TYR C C 1
ATOM 2291 O O . TYR C 1 48 ? 29.975 -9.311 20.544 1.00 31.04 71 TYR C O 1
ATOM 2300 N N . GLY C 1 49 ? 31.746 -10.160 19.456 1.00 30.98 72 GLY C N 1
ATOM 2301 C CA . GLY C 1 49 ? 31.384 -11.530 19.739 1.00 34.91 72 GLY C CA 1
ATOM 2302 C C . GLY C 1 49 ? 32.636 -12.246 20.162 1.00 38.16 72 GLY C C 1
ATOM 2303 O O . GLY C 1 49 ? 33.721 -11.655 20.215 1.00 34.69 72 GLY C O 1
ATOM 2304 N N . GLU C 1 50 ? 32.478 -13.522 20.469 1.00 44.63 73 GLU C N 1
ATOM 2305 C CA . GLU C 1 50 ? 33.583 -14.380 20.824 1.00 56.28 73 GLU C CA 1
ATOM 2306 C C . GLU C 1 50 ? 34.779 -14.263 19.865 1.00 52.98 73 GLU C C 1
ATOM 2307 O O . GLU C 1 50 ? 35.913 -14.101 20.326 1.00 44.72 73 GLU C O 1
ATOM 2313 N N . LEU C 1 51 ? 34.527 -14.348 18.553 1.00 40.04 74 LEU C N 1
ATOM 2314 C CA . LEU C 1 51 ? 35.600 -14.329 17.534 1.00 38.83 74 LEU C CA 1
ATOM 2315 C C . LEU C 1 51 ? 36.149 -12.936 17.145 1.00 40.07 74 LEU C C 1
ATOM 2316 O O . LEU C 1 51 ? 37.046 -12.834 16.295 1.00 34.59 74 LEU C O 1
ATOM 2321 N N . THR C 1 52 ? 35.611 -11.880 17.739 1.00 35.36 75 THR C N 1
ATOM 2322 C CA . THR C 1 52 ? 36.127 -10.536 17.487 1.00 29.84 75 THR C CA 1
ATOM 2323 C C . THR C 1 52 ? 37.545 -10.487 18.037 1.00 31.76 75 THR C C 1
ATOM 2324 O O . THR C 1 52 ? 37.787 -10.916 19.168 1.00 36.34 75 THR C O 1
ATOM 2328 N N . ASP C 1 53 ? 38.486 -10.032 17.217 1.00 33.45 76 ASP C N 1
ATOM 2329 C CA . ASP C 1 53 ? 39.903 -10.120 17.568 1.00 34.58 76 ASP C CA 1
ATOM 2330 C C . ASP C 1 53 ? 40.205 -9.284 18.801 1.00 40.08 76 ASP C C 1
ATOM 2331 O O . ASP C 1 53 ? 39.945 -8.080 18.833 1.00 37.54 76 ASP C O 1
ATOM 2336 N N . LYS C 1 54 ? 40.760 -9.913 19.828 1.00 37.58 77 LYS C N 1
ATOM 2337 C CA . LYS C 1 54 ? 40.889 -9.208 21.088 1.00 38.42 77 LYS C CA 1
ATOM 2338 C C . LYS C 1 54 ? 41.973 -8.130 21.058 1.00 41.40 77 LYS C C 1
ATOM 2339 O O . LYS C 1 54 ? 41.862 -7.139 21.771 1.00 38.92 77 LYS C O 1
ATOM 2345 N N . ASP C 1 55 ? 43.000 -8.283 20.232 1.00 40.18 78 ASP C N 1
ATOM 2346 C CA A ASP C 1 55 ? 44.012 -7.242 20.125 0.56 46.52 78 ASP C CA 1
ATOM 2347 C CA B ASP C 1 55 ? 44.017 -7.246 20.125 0.44 46.36 78 ASP C CA 1
ATOM 2348 C C . ASP C 1 55 ? 43.418 -6.035 19.423 1.00 43.14 78 ASP C C 1
ATOM 2349 O O . ASP C 1 55 ? 43.733 -4.891 19.753 1.00 38.28 78 ASP C O 1
ATOM 2362 N N . THR C 1 56 ? 42.543 -6.285 18.455 1.00 34.03 79 THR C N 1
ATOM 2363 C CA . THR C 1 56 ? 41.893 -5.188 17.785 1.00 29.60 79 THR C CA 1
ATOM 2364 C C . THR C 1 56 ? 40.951 -4.488 18.758 1.00 27.71 79 THR C C 1
ATOM 2365 O O . THR C 1 56 ? 40.847 -3.276 18.742 1.00 27.80 79 THR C O 1
ATOM 2369 N N . VAL C 1 57 ? 40.264 -5.242 19.613 1.00 32.29 80 VAL C N 1
ATOM 2370 C CA . VAL C 1 57 ? 39.344 -4.623 20.574 1.00 30.93 80 VAL C CA 1
ATOM 2371 C C . VAL C 1 57 ? 40.133 -3.652 21.468 1.00 29.49 80 VAL C C 1
ATOM 2372 O O . VAL C 1 57 ? 39.710 -2.518 21.708 1.00 29.61 80 VAL C O 1
ATOM 2376 N N . GLU C 1 58 ? 41.309 -4.098 21.896 1.00 34.13 81 GLU C N 1
ATOM 2377 C CA . GLU C 1 58 ? 42.168 -3.293 22.752 1.00 36.11 81 GLU C CA 1
ATOM 2378 C C . GLU C 1 58 ? 42.649 -2.041 22.042 1.00 33.46 81 GLU C C 1
ATOM 2379 O O . GLU C 1 58 ? 42.662 -0.960 22.642 1.00 33.31 81 GLU C O 1
ATOM 2385 N N . LYS C 1 59 ? 43.025 -2.159 20.771 1.00 36.53 82 LYS C N 1
ATOM 2386 C CA . LYS C 1 59 ? 43.511 -0.989 20.015 1.00 31.85 82 LYS C CA 1
ATOM 2387 C C . LYS C 1 59 ? 42.418 0.008 19.680 1.00 36.05 82 LYS C C 1
ATOM 2388 O O . LYS C 1 59 ? 42.663 1.229 19.543 1.00 29.65 82 LYS C O 1
ATOM 2394 N N . VAL C 1 60 ? 41.204 -0.492 19.523 1.00 26.57 83 VAL C N 1
ATOM 2395 C CA . VAL C 1 60 ? 40.080 0.404 19.346 1.00 26.84 83 VAL C CA 1
ATOM 2396 C C . VAL C 1 60 ? 39.927 1.228 20.614 1.00 24.04 83 VAL C C 1
ATOM 2397 O O . VAL C 1 60 ? 39.834 2.460 20.555 1.00 25.33 83 VAL C O 1
ATOM 2401 N N . ARG C 1 61 ? 39.949 0.565 21.763 1.00 26.35 84 ARG C N 1
ATOM 2402 C CA . ARG C 1 61 ? 39.736 1.266 23.015 1.00 31.97 84 ARG C CA 1
ATOM 2403 C C . ARG C 1 61 ? 40.837 2.288 23.260 1.00 33.85 84 ARG C C 1
ATOM 2404 O O . ARG C 1 61 ? 40.550 3.405 23.685 1.00 32.68 84 ARG C O 1
ATOM 2412 N N . GLN C 1 62 ? 42.086 1.902 22.991 1.00 31.65 85 GLN C N 1
ATOM 2413 C CA . GLN C 1 62 ? 43.219 2.802 23.191 1.00 34.00 85 GLN C CA 1
ATOM 2414 C C . GLN C 1 62 ? 43.115 4.029 22.284 1.00 32.60 85 GLN C C 1
ATOM 2415 O O . GLN C 1 62 ? 43.596 5.106 22.636 1.00 32.85 85 GLN C O 1
ATOM 2421 N N . THR C 1 63 ? 42.478 3.875 21.132 1.00 27.08 86 THR C N 1
ATOM 2422 C CA . THR C 1 63 ? 42.304 4.991 20.213 1.00 30.35 86 THR C CA 1
ATOM 2423 C C . THR C 1 63 ? 41.441 6.090 20.831 1.00 27.89 86 THR C C 1
ATOM 2424 O O . THR C 1 63 ? 41.777 7.286 20.750 1.00 30.32 86 THR C O 1
ATOM 2428 N N . PHE C 1 64 ? 40.331 5.697 21.446 1.00 25.44 87 PHE C N 1
ATOM 2429 C CA . PHE C 1 64 ? 39.556 6.630 22.253 1.00 23.66 87 PHE C CA 1
ATOM 2430 C C . PHE C 1 64 ? 40.366 7.180 23.435 1.00 30.41 87 PHE C C 1
ATOM 2431 O O . PHE C 1 64 ? 40.393 8.389 23.633 1.00 29.76 87 PHE C O 1
ATOM 2439 N N . GLU C 1 65 ? 41.002 6.296 24.214 1.00 28.80 88 GLU C N 1
ATOM 2440 C CA . GLU C 1 65 ? 41.748 6.713 25.395 1.00 35.24 88 GLU C CA 1
ATOM 2441 C C . GLU C 1 65 ? 42.767 7.774 25.022 1.00 32.73 88 GLU C C 1
ATOM 2442 O O . GLU C 1 65 ? 43.073 8.662 25.831 1.00 34.53 88 GLU C O 1
ATOM 2448 N N . ASN C 1 66 ? 43.330 7.658 23.826 1.00 36.93 89 ASN C N 1
ATOM 2449 C CA . ASN C 1 66 ? 44.420 8.528 23.421 1.00 38.05 89 ASN C CA 1
ATOM 2450 C C . ASN C 1 66 ? 43.984 9.701 22.533 1.00 36.37 89 ASN C C 1
ATOM 2451 O O . ASN C 1 66 ? 44.829 10.481 22.098 1.00 37.26 89 ASN C O 1
ATOM 2456 N N . TYR C 1 67 ? 42.678 9.825 22.276 1.00 34.41 90 TYR C N 1
ATOM 2457 C CA . TYR C 1 67 ? 42.156 10.887 21.416 1.00 43.50 90 TYR C CA 1
ATOM 2458 C C . TYR C 1 67 ? 42.852 10.917 20.079 1.00 37.75 90 TYR C C 1
ATOM 2459 O O . TYR C 1 67 ? 43.253 11.973 19.609 1.00 34.79 90 TYR C O 1
ATOM 2468 N N . GLU C 1 68 ? 43.014 9.749 19.492 1.00 32.14 91 GLU C N 1
ATOM 2469 C CA . GLU C 1 68 ? 43.728 9.599 18.248 1.00 37.56 91 GLU C CA 1
ATOM 2470 C C . GLU C 1 68 ? 42.732 9.355 17.134 1.00 28.30 91 GLU C C 1
ATOM 2471 O O . GLU C 1 68 ? 41.600 8.913 17.369 1.00 26.92 91 GLU C O 1
ATOM 2477 N N . MET C 1 69 ? 43.182 9.572 15.906 1.00 31.45 92 MET C N 1
ATOM 2478 C CA . MET C 1 69 ? 42.471 9.061 14.748 1.00 28.98 92 MET C CA 1
ATOM 2479 C C . MET C 1 69 ? 43.097 7.733 14.336 1.00 31.95 92 MET C C 1
ATOM 2480 O O . MET C 1 69 ? 44.303 7.657 14.119 1.00 37.14 92 MET C O 1
ATOM 2485 N N . ASN C 1 70 ? 42.290 6.685 14.234 1.00 26.23 93 ASN C N 1
ATOM 2486 C CA . ASN C 1 70 ? 42.793 5.389 13.791 1.00 26.95 93 ASN C CA 1
ATOM 2487 C C . ASN C 1 70 ? 41.661 4.667 13.092 1.00 25.58 93 ASN C C 1
ATOM 2488 O O . ASN C 1 70 ? 40.502 4.988 13.312 1.00 24.12 93 ASN C O 1
ATOM 2493 N N . SER C 1 71 ? 41.997 3.687 12.254 1.00 26.80 94 SER C N 1
ATOM 2494 C CA A SER C 1 71 ? 41.001 2.852 11.583 0.62 27.84 94 SER C CA 1
ATOM 2495 C CA B SER C 1 71 ? 40.969 2.851 11.654 0.38 26.17 94 SER C CA 1
ATOM 2496 C C . SER C 1 71 ? 41.386 1.388 11.711 1.00 29.00 94 SER C C 1
ATOM 2497 O O . SER C 1 71 ? 42.576 1.071 11.754 1.00 29.23 94 SER C O 1
ATOM 2502 N N . PHE C 1 72 ? 40.386 0.514 11.708 1.00 28.28 95 PHE C N 1
ATOM 2503 C CA . PHE C 1 72 ? 40.595 -0.915 11.907 1.00 30.78 95 PHE C CA 1
ATOM 2504 C C . PHE C 1 72 ? 39.621 -1.734 11.089 1.00 30.32 95 PHE C C 1
ATOM 2505 O O . PHE C 1 72 ? 38.549 -1.268 10.734 1.00 26.02 95 PHE C O 1
ATOM 2513 N N . GLU C 1 73 ? 40.009 -2.969 10.815 1.00 28.99 96 GLU C N 1
ATOM 2514 C CA . GLU C 1 73 ? 39.113 -3.975 10.279 1.00 28.54 96 GLU C CA 1
ATOM 2515 C C . GLU C 1 73 ? 38.732 -4.861 11.453 1.00 32.18 96 GLU C C 1
ATOM 2516 O O . GLU C 1 73 ? 39.602 -5.361 12.179 1.00 29.91 96 GLU C O 1
ATOM 2522 N N . ILE C 1 74 ? 37.444 -5.060 11.654 1.00 27.19 97 ILE C N 1
ATOM 2523 C CA . ILE C 1 74 ? 36.999 -5.737 12.847 1.00 25.03 97 ILE C CA 1
ATOM 2524 C C . ILE C 1 74 ? 35.760 -6.560 12.571 1.00 27.36 97 ILE C C 1
ATOM 2525 O O . ILE C 1 74 ? 34.869 -6.121 11.856 1.00 24.63 97 ILE C O 1
ATOM 2530 N N . LEU C 1 75 ? 35.732 -7.769 13.127 1.00 24.59 98 LEU C N 1
ATOM 2531 C CA . LEU C 1 75 ? 34.611 -8.680 12.960 1.00 24.80 98 LEU C CA 1
ATOM 2532 C C . LEU C 1 75 ? 33.565 -8.346 14.000 1.00 24.05 98 LEU C C 1
ATOM 2533 O O . LEU C 1 75 ? 33.826 -8.395 15.209 1.00 25.02 98 LEU C O 1
ATOM 2538 N N . MET C 1 76 ? 32.373 -8.016 13.525 1.00 24.17 99 MET C N 1
ATOM 2539 C CA . MET C 1 76 ? 31.293 -7.552 14.392 1.00 22.70 99 MET C CA 1
ATOM 2540 C C . MET C 1 76 ? 30.083 -8.412 14.110 1.00 23.78 99 MET C C 1
ATOM 2541 O O . MET C 1 76 ? 30.041 -9.142 13.124 1.00 25.61 99 MET C O 1
ATOM 2546 N N . TYR C 1 77 ? 29.091 -8.307 14.964 1.00 24.95 100 TYR C N 1
ATOM 2547 C CA . TYR C 1 77 ? 27.901 -9.120 14.835 1.00 22.75 100 TYR C CA 1
ATOM 2548 C C . TYR C 1 77 ? 26.694 -8.206 14.804 1.00 31.69 100 TYR C C 1
ATOM 2549 O O . TYR C 1 77 ? 26.494 -7.413 15.725 1.00 29.36 100 TYR C O 1
ATOM 2558 N N . LYS C 1 78 ? 25.897 -8.323 13.750 1.00 24.75 101 LYS C N 1
ATOM 2559 C CA . LYS C 1 78 ? 24.668 -7.566 13.639 1.00 27.36 101 LYS C CA 1
ATOM 2560 C C . LYS C 1 78 ? 23.703 -8.019 14.707 1.00 28.78 101 LYS C C 1
ATOM 2561 O O . LYS C 1 78 ? 23.900 -9.063 15.332 1.00 27.26 101 LYS C O 1
ATOM 2567 N N . LYS C 1 79 ? 22.677 -7.215 14.948 1.00 27.14 102 LYS C N 1
ATOM 2568 C CA . LYS C 1 79 ? 21.670 -7.580 15.940 1.00 32.65 102 LYS C CA 1
ATOM 2569 C C . LYS C 1 79 ? 21.152 -9.006 15.719 1.00 33.64 102 LYS C C 1
ATOM 2570 O O . LYS C 1 79 ? 20.877 -9.724 16.679 1.00 35.35 102 LYS C O 1
ATOM 2576 N N . ASN C 1 80 ? 21.013 -9.423 14.466 1.00 36.45 103 ASN C N 1
ATOM 2577 C CA . ASN C 1 80 ? 20.503 -10.769 14.192 1.00 41.60 103 ASN C CA 1
ATOM 2578 C C . ASN C 1 80 ? 21.576 -11.859 14.273 1.00 37.61 103 ASN C C 1
ATOM 2579 O O . ASN C 1 80 ? 21.344 -12.986 13.864 1.00 37.14 103 ASN C O 1
ATOM 2584 N N . ARG C 1 81 ? 22.743 -11.504 14.804 1.00 31.62 104 ARG C N 1
ATOM 2585 C CA . ARG C 1 81 ? 23.826 -12.447 15.075 1.00 31.21 104 ARG C CA 1
ATOM 2586 C C . ARG C 1 81 ? 24.661 -12.784 13.842 1.00 29.05 104 ARG C C 1
ATOM 2587 O O . ARG C 1 81 ? 25.589 -13.586 13.928 1.00 31.85 104 ARG C O 1
ATOM 2595 N N . THR C 1 82 ? 24.357 -12.185 12.699 1.00 30.53 105 THR C N 1
ATOM 2596 C CA . THR C 1 82 ? 25.185 -12.414 11.513 1.00 31.85 105 THR C CA 1
ATOM 2597 C C . THR C 1 82 ? 26.537 -11.733 11.671 1.00 27.58 105 THR C C 1
ATOM 2598 O O . THR C 1 82 ? 26.600 -10.535 11.908 1.00 27.92 105 THR C O 1
ATOM 2602 N N . PRO C 1 83 ? 27.625 -12.492 11.542 1.00 26.58 106 PRO C N 1
ATOM 2603 C CA . PRO C 1 83 ? 28.952 -11.888 11.615 1.00 25.64 106 PRO C CA 1
ATOM 2604 C C . PRO C 1 83 ? 29.262 -11.114 10.318 1.00 24.72 106 PRO C C 1
ATOM 2605 O O . PRO C 1 83 ? 28.979 -11.608 9.239 1.00 25.14 106 PRO C O 1
ATOM 2609 N N . VAL C 1 84 ? 29.837 -9.939 10.453 1.00 23.70 107 VAL C N 1
ATOM 2610 C CA . VAL C 1 84 ? 30.196 -9.090 9.324 1.00 23.01 107 VAL C CA 1
ATOM 2611 C C . VAL C 1 84 ? 31.522 -8.436 9.619 1.00 29.24 107 VAL C C 1
ATOM 2612 O O . VAL C 1 84 ? 31.824 -8.146 10.767 1.00 25.62 107 VAL C O 1
ATOM 2616 N N . TRP C 1 85 ? 32.320 -8.217 8.581 1.00 26.00 108 TRP C N 1
ATOM 2617 C CA . TRP C 1 85 ? 33.554 -7.453 8.707 1.00 23.91 108 TRP C CA 1
ATOM 2618 C C . TRP C 1 85 ? 33.276 -5.990 8.427 1.00 22.33 108 TRP C C 1
ATOM 2619 O O . TRP C 1 85 ? 32.647 -5.651 7.408 1.00 23.20 108 TRP C O 1
ATOM 2630 N N . PHE C 1 86 ? 33.675 -5.128 9.376 1.00 25.14 109 PHE C N 1
ATOM 2631 C CA . PHE C 1 86 ? 33.517 -3.699 9.249 1.00 22.87 109 PHE C CA 1
ATOM 2632 C C . PHE C 1 86 ? 34.894 -3.071 9.147 1.00 23.61 109 PHE C C 1
ATOM 2633 O O . PHE C 1 86 ? 35.861 -3.491 9.807 1.00 22.91 109 PHE C O 1
ATOM 2641 N N . PHE C 1 87 ? 34.976 -2.048 8.318 1.00 23.65 110 PHE C N 1
ATOM 2642 C CA . PHE C 1 87 ? 36.055 -1.085 8.406 1.00 22.90 110 PHE C CA 1
ATOM 2643 C C . PHE C 1 87 ? 35.521 0.052 9.260 1.00 22.57 110 PHE C C 1
ATOM 2644 O O . PHE C 1 87 ? 34.486 0.628 8.926 1.00 22.86 110 PHE C O 1
ATOM 2652 N N . VAL C 1 88 ? 36.205 0.358 10.357 1.00 21.46 111 VAL C N 1
ATOM 2653 C CA . VAL C 1 88 ? 35.761 1.399 11.289 1.00 21.72 111 VAL C CA 1
ATOM 2654 C C . VAL C 1 88 ? 36.849 2.454 11.398 1.00 23.24 111 VAL C C 1
ATOM 2655 O O . VAL C 1 88 ? 38.011 2.124 11.656 1.00 22.72 111 VAL C O 1
ATOM 2659 N N . LYS C 1 89 ? 36.457 3.709 11.221 1.00 21.82 112 LYS C N 1
ATOM 2660 C CA . LYS C 1 89 ? 37.334 4.840 11.448 1.00 21.76 112 LYS C CA 1
ATOM 2661 C C . LYS C 1 89 ? 36.840 5.647 12.635 1.00 20.09 112 LYS C C 1
ATOM 2662 O O . LYS C 1 89 ? 35.640 5.942 12.737 1.00 22.42 112 LYS C O 1
ATOM 2669 N N . ILE C 1 90 ? 37.755 5.921 13.573 1.00 19.30 113 ILE C N 1
ATOM 2670 C CA . ILE C 1 90 ? 37.466 6.741 14.734 1.00 19.33 113 ILE C CA 1
ATOM 2671 C C . ILE C 1 90 ? 38.182 8.086 14.570 1.00 25.75 113 ILE C C 1
ATOM 2672 O O . ILE C 1 90 ? 39.401 8.128 14.409 1.00 24.47 113 ILE C O 1
ATOM 2677 N N . ALA C 1 91 ? 37.410 9.171 14.588 1.00 19.49 114 ALA C N 1
ATOM 2678 C CA . ALA C 1 91 ? 37.932 10.507 14.295 1.00 20.22 114 ALA C CA 1
ATOM 2679 C C . ALA C 1 91 ? 37.515 11.489 15.401 1.00 23.47 114 ALA C C 1
ATOM 2680 O O . ALA C 1 91 ? 36.340 11.812 15.540 1.00 22.24 114 ALA C O 1
ATOM 2682 N N . PRO C 1 92 ? 38.480 11.958 16.203 1.00 20.11 115 PRO C N 1
ATOM 2683 C CA . PRO C 1 92 ? 38.149 13.007 17.170 1.00 20.23 115 PRO C CA 1
ATOM 2684 C C . PRO C 1 92 ? 37.653 14.287 16.473 1.00 21.76 115 PRO C C 1
ATOM 2685 O O . PRO C 1 92 ? 38.106 14.656 15.363 1.00 21.11 115 PRO C O 1
ATOM 2689 N N . ILE C 1 93 ? 36.680 14.907 17.123 1.00 20.78 116 ILE C N 1
ATOM 2690 C CA A ILE C 1 93 ? 36.174 16.213 16.728 0.62 21.67 116 ILE C CA 1
ATOM 2691 C CA B ILE C 1 93 ? 36.143 16.207 16.741 0.38 21.65 116 ILE C CA 1
ATOM 2692 C C . ILE C 1 93 ? 36.567 17.226 17.789 1.00 22.98 116 ILE C C 1
ATOM 2693 O O . ILE C 1 93 ? 36.265 17.050 18.985 1.00 21.40 116 ILE C O 1
ATOM 2702 N N . ARG C 1 94 ? 37.243 18.295 17.365 1.00 22.43 117 ARG C N 1
ATOM 2703 C CA . ARG C 1 94 ? 37.750 19.283 18.294 1.00 23.13 117 ARG C CA 1
ATOM 2704 C C . ARG C 1 94 ? 37.015 20.621 18.225 1.00 23.96 117 ARG C C 1
ATOM 2705 O O . ARG C 1 94 ? 36.488 20.997 17.182 1.00 24.88 117 ARG C O 1
ATOM 2713 N N . ASN C 1 95 ? 37.023 21.372 19.317 1.00 24.32 118 ASN C N 1
ATOM 2714 C CA . ASN C 1 95 ? 36.532 22.731 19.270 1.00 25.33 118 ASN C CA 1
ATOM 2715 C C . ASN C 1 95 ? 37.643 23.716 18.921 1.00 26.55 118 ASN C C 1
ATOM 2716 O O . ASN C 1 95 ? 38.752 23.327 18.520 1.00 26.68 118 ASN C O 1
ATOM 2721 N N . GLU C 1 96 ? 37.329 24.997 19.017 1.00 27.67 119 GLU C N 1
ATOM 2722 C CA . GLU C 1 96 ? 38.245 26.027 18.592 1.00 29.11 119 GLU C CA 1
ATOM 2723 C C . GLU C 1 96 ? 39.465 26.158 19.500 1.00 30.03 119 GLU C C 1
ATOM 2724 O O . GLU C 1 96 ? 40.427 26.829 19.147 1.00 30.82 119 GLU C O 1
ATOM 2730 N N . GLN C 1 97 ? 39.426 25.515 20.668 1.00 28.70 120 GLN C N 1
ATOM 2731 C CA . GLN C 1 97 ? 40.589 25.485 21.548 1.00 29.22 120 GLN C CA 1
ATOM 2732 C C . GLN C 1 97 ? 41.364 24.165 21.442 1.00 32.37 120 GLN C C 1
ATOM 2733 O O . GLN C 1 97 ? 42.240 23.881 22.263 1.00 29.26 120 GLN C O 1
ATOM 2739 N N . ASP C 1 98 ? 41.053 23.388 20.405 1.00 27.76 121 ASP C N 1
ATOM 2740 C CA . ASP C 1 98 ? 41.685 22.095 20.152 1.00 28.39 121 ASP C CA 1
ATOM 2741 C C . ASP C 1 98 ? 41.311 21.036 21.199 1.00 27.50 121 ASP C C 1
ATOM 2742 O O . ASP C 1 98 ? 41.979 20.012 21.301 1.00 26.80 121 ASP C O 1
ATOM 2747 N N . LYS C 1 99 ? 40.250 21.265 21.967 1.00 25.61 122 LYS C N 1
ATOM 2748 C CA . LYS C 1 99 ? 39.763 20.244 22.889 1.00 24.79 122 LYS C CA 1
ATOM 2749 C C . LYS C 1 99 ? 38.847 19.268 22.172 1.00 23.80 122 LYS C C 1
ATOM 2750 O O . LYS C 1 99 ? 37.953 19.659 21.408 1.00 23.41 122 LYS C O 1
ATOM 2756 N N . VAL C 1 100 ? 39.123 17.983 22.359 1.00 24.09 123 VAL C N 1
ATOM 2757 C CA . VAL C 1 100 ? 38.280 16.944 21.799 1.00 23.73 123 VAL C CA 1
ATOM 2758 C C . VAL C 1 100 ? 36.964 16.851 22.549 1.00 24.04 123 VAL C C 1
ATOM 2759 O O . VAL C 1 100 ? 36.928 16.539 23.752 1.00 25.04 123 VAL C O 1
ATOM 2763 N N . VAL C 1 101 ? 35.878 17.145 21.843 1.00 18.67 124 VAL C N 1
ATOM 2764 C CA . VAL C 1 101 ? 34.543 17.156 22.418 1.00 2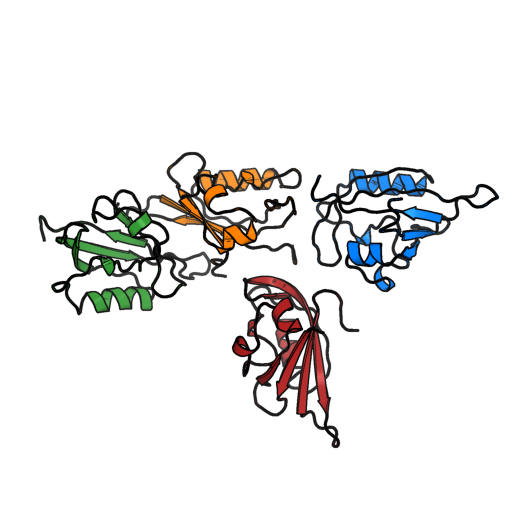0.55 124 VAL C CA 1
ATOM 2765 C C . VAL C 1 101 ? 33.663 15.978 21.974 1.00 23.29 124 VAL C C 1
ATOM 2766 O O . VAL C 1 101 ? 32.793 15.570 22.713 1.00 20.76 124 VAL C O 1
ATOM 2770 N N . LEU C 1 102 ? 33.896 15.436 20.778 1.00 18.34 125 LEU C N 1
ATOM 2771 C CA . LEU C 1 102 ? 33.144 14.282 20.299 1.00 18.96 125 LEU C CA 1
ATOM 2772 C C . LEU C 1 102 ? 34.069 13.344 19.542 1.00 19.48 125 LEU C C 1
ATOM 2773 O O . LEU C 1 102 ? 35.186 13.716 19.171 1.00 20.36 125 LEU C O 1
ATOM 2778 N N . PHE C 1 103 ? 33.588 12.129 19.310 1.00 18.47 126 PHE C N 1
ATOM 2779 C CA . PHE C 1 103 ? 34.220 11.216 18.352 1.00 16.94 126 PHE C CA 1
ATOM 2780 C C . PHE C 1 103 ? 33.226 10.848 17.266 1.00 19.25 126 PHE C C 1
ATOM 2781 O O . PHE C 1 103 ? 32.094 10.462 17.557 1.00 19.93 126 PHE C O 1
ATOM 2789 N N . LEU C 1 104 ? 33.652 10.954 16.013 1.00 18.29 127 LEU C N 1
ATOM 2790 C CA . LEU C 1 104 ? 32.850 10.490 14.887 1.00 19.40 127 LEU C CA 1
ATOM 2791 C C . LEU C 1 104 ? 33.371 9.122 14.482 1.00 19.79 127 LEU C C 1
ATOM 2792 O O . LEU C 1 104 ? 34.539 9.000 14.150 1.00 20.46 127 LEU C O 1
ATOM 2797 N N . CYS C 1 105 ? 32.513 8.108 14.530 1.00 19.62 128 CYS C N 1
ATOM 2798 C CA . CYS C 1 105 ? 32.914 6.750 14.217 1.00 19.56 128 CYS C CA 1
ATOM 2799 C C . CYS C 1 105 ? 32.150 6.323 12.983 1.00 18.95 128 CYS C C 1
ATOM 2800 O O . CYS C 1 105 ? 30.921 6.333 12.978 1.00 19.61 128 CYS C O 1
ATOM 2803 N N . THR C 1 106 ? 32.898 6.019 11.934 1.00 18.65 129 THR C N 1
ATOM 2804 C CA . THR C 1 106 ? 32.325 5.756 10.636 1.00 19.28 129 THR C CA 1
ATOM 2805 C C . THR C 1 106 ? 32.579 4.302 10.255 1.00 25.93 129 THR C C 1
ATOM 2806 O O . THR C 1 106 ? 33.695 3.792 10.426 1.00 21.71 129 THR C O 1
ATOM 2810 N N . PHE C 1 107 ? 31.555 3.655 9.700 1.00 23.22 130 PHE C N 1
ATOM 2811 C CA . PHE C 1 107 ? 31.577 2.208 9.482 1.00 21.46 130 PHE C CA 1
ATOM 2812 C C . PHE C 1 107 ? 31.203 1.848 8.066 1.00 23.94 130 PHE C C 1
ATOM 2813 O O . PHE C 1 107 ? 30.311 2.456 7.477 1.00 23.61 130 PHE C O 1
ATOM 2821 N N . SER C 1 108 ? 31.915 0.876 7.513 1.00 24.53 131 SER C N 1
ATOM 2822 C CA A SER C 1 108 ? 31.599 0.324 6.210 0.79 25.30 131 SER C CA 1
ATOM 2823 C CA B SER C 1 108 ? 31.570 0.316 6.218 0.21 28.43 131 SER C CA 1
ATOM 2824 C C . SER C 1 108 ? 31.656 -1.205 6.280 1.00 28.14 131 SER C C 1
ATOM 2825 O O . SER C 1 108 ? 32.533 -1.769 6.939 1.00 25.90 131 SER C O 1
ATOM 2830 N N . ASP C 1 109 ? 30.724 -1.870 5.610 1.00 27.36 132 ASP C N 1
ATOM 2831 C CA . ASP C 1 109 ? 30.672 -3.331 5.621 1.00 28.39 132 ASP C CA 1
ATOM 2832 C C . ASP C 1 109 ? 31.549 -3.850 4.484 1.00 30.16 132 ASP C C 1
ATOM 2833 O O . ASP C 1 109 ? 31.219 -3.655 3.317 1.00 33.02 132 ASP C O 1
ATOM 2838 N N . ILE C 1 110 ? 32.678 -4.461 4.818 1.00 30.15 133 ILE C N 1
ATOM 2839 C CA . ILE C 1 110 ? 33.618 -4.955 3.819 1.00 31.97 133 ILE C CA 1
ATOM 2840 C C . ILE C 1 110 ? 33.547 -6.482 3.707 1.00 33.65 133 ILE C C 1
ATOM 2841 O O . ILE C 1 110 ? 34.415 -7.097 3.116 1.00 35.41 133 ILE C O 1
ATOM 2846 N N . THR C 1 111 ? 32.494 -7.077 4.269 1.00 33.42 134 THR C N 1
ATOM 2847 C CA . THR C 1 111 ? 32.340 -8.545 4.285 1.00 35.17 134 THR C CA 1
ATOM 2848 C C . THR C 1 111 ? 32.479 -9.157 2.886 1.00 37.43 134 THR C C 1
ATOM 2849 O O . THR C 1 111 ? 33.172 -10.169 2.700 1.00 39.22 134 THR C O 1
ATOM 2853 N N . ALA C 1 112 ? 31.807 -8.549 1.916 1.00 37.69 135 ALA C N 1
ATOM 2854 C CA . ALA C 1 112 ? 31.728 -9.109 0.563 1.00 44.10 135 ALA C CA 1
ATOM 2855 C C . ALA C 1 112 ? 33.060 -9.077 -0.166 1.00 43.80 135 ALA C C 1
ATOM 2856 O O . ALA C 1 112 ? 33.203 -9.709 -1.204 1.00 45.30 135 ALA C O 1
ATOM 2858 N N . PHE C 1 113 ? 34.036 -8.342 0.352 1.00 40.36 136 PHE C N 1
ATOM 2859 C CA . PHE C 1 113 ? 35.311 -8.231 -0.349 1.00 43.84 136 PHE C CA 1
ATOM 2860 C C . PHE C 1 113 ? 36.519 -8.082 0.561 1.00 55.82 136 PHE C C 1
ATOM 2861 O O . PHE C 1 113 ? 37.552 -7.542 0.140 1.00 56.70 136 PHE C O 1
ATOM 2869 N N . LYS C 1 114 ? 36.412 -8.532 1.809 1.00 55.93 137 LYS C N 1
ATOM 2870 C CA . LYS C 1 114 ? 37.599 -8.552 2.650 1.00 54.39 137 LYS C CA 1
ATOM 2871 C C . LYS C 1 114 ? 38.490 -9.703 2.212 1.00 58.87 137 LYS C C 1
ATOM 2872 O O . LYS C 1 114 ? 39.705 -9.490 2.189 1.00 63.09 137 LYS C O 1
ATOM 2879 N N . THR D 1 5 ? 26.494 30.719 57.316 1.00 26.62 28 THR D N 1
ATOM 2880 C CA . THR D 1 5 ? 27.386 31.224 56.273 1.00 26.91 28 THR D CA 1
ATOM 2881 C C . THR D 1 5 ? 27.839 30.077 55.385 1.00 24.47 28 THR D C 1
ATOM 2882 O O . THR D 1 5 ? 27.510 28.913 55.642 1.00 25.39 28 THR D O 1
ATOM 2886 N N . ASN D 1 6 ? 28.637 30.389 54.363 1.00 22.28 29 ASN D N 1
ATOM 2887 C CA . ASN D 1 6 ? 29.132 29.363 53.447 1.00 23.58 29 ASN D CA 1
ATOM 2888 C C . ASN D 1 6 ? 30.656 29.307 53.511 1.00 24.41 29 ASN D C 1
ATOM 2889 O O . ASN D 1 6 ? 31.325 30.277 53.153 1.00 22.58 29 ASN D O 1
ATOM 2894 N N . PHE D 1 7 ? 31.230 28.197 53.970 1.00 23.93 30 PHE D N 1
ATOM 2895 C CA . PHE D 1 7 ? 32.671 28.209 54.203 1.00 20.85 30 PHE D CA 1
ATOM 2896 C C . PHE D 1 7 ? 33.369 26.873 54.032 1.00 22.52 30 PHE D C 1
ATOM 2897 O O . PHE D 1 7 ? 32.747 25.796 54.089 1.00 21.02 30 PHE D O 1
ATOM 2905 N N . VAL D 1 8 ? 34.669 26.963 53.767 1.00 21.41 31 VAL D N 1
ATOM 2906 C CA . VAL D 1 8 ? 35.571 25.830 53.913 1.00 19.47 31 VAL D CA 1
ATOM 2907 C C . VAL D 1 8 ? 36.633 26.257 54.945 1.00 22.69 31 VAL D C 1
ATOM 2908 O O . VAL D 1 8 ? 36.835 27.444 55.198 1.00 21.09 31 VAL D O 1
ATOM 2912 N N . LEU D 1 9 ? 37.277 25.264 55.539 1.00 20.85 32 LEU D N 1
ATOM 2913 C CA . LEU D 1 9 ? 38.289 25.477 56.545 1.00 17.50 32 LEU D CA 1
ATOM 2914 C C . LEU D 1 9 ? 39.554 24.717 56.115 1.00 19.60 32 LEU D C 1
ATOM 2915 O O . LEU D 1 9 ? 39.506 23.531 55.857 1.00 20.67 32 LEU D O 1
ATOM 2920 N N . GLY D 1 10 ? 40.664 25.429 56.023 1.00 19.31 33 GLY D N 1
ATOM 2921 C CA . GLY D 1 10 ? 41.903 24.860 55.578 1.00 18.41 33 GLY D CA 1
ATOM 2922 C C . GLY D 1 10 ? 42.888 24.760 56.709 1.00 20.65 33 GLY D C 1
ATOM 2923 O O . GLY D 1 10 ? 42.888 25.600 57.617 1.00 21.39 33 GLY D O 1
ATOM 2924 N N . ASN D 1 11 ? 43.751 23.747 56.635 1.00 22.05 34 ASN D N 1
ATOM 2925 C CA . ASN D 1 11 ? 44.829 23.571 57.613 1.00 24.62 34 ASN D CA 1
ATOM 2926 C C . ASN D 1 11 ? 45.992 24.482 57.234 1.00 23.59 34 ASN D C 1
ATOM 2927 O O . ASN D 1 11 ? 46.638 24.285 56.205 1.00 25.81 34 ASN D O 1
ATOM 2932 N N . ALA D 1 12 ? 46.258 25.500 58.034 1.00 23.00 35 ALA D N 1
ATOM 2933 C CA . ALA D 1 12 ? 47.261 26.497 57.662 1.00 24.51 35 ALA D CA 1
ATOM 2934 C C . ALA D 1 12 ? 48.681 25.949 57.741 1.00 31.69 35 ALA D C 1
ATOM 2935 O O . ALA D 1 12 ? 49.620 26.549 57.221 1.00 30.13 35 ALA D O 1
ATOM 2937 N N . GLN D 1 13 ? 48.839 24.808 58.392 1.00 26.71 36 GLN D N 1
ATOM 2938 C CA . GLN D 1 13 ? 50.162 24.291 58.701 1.00 31.50 36 GLN D CA 1
ATOM 2939 C C . GLN D 1 13 ? 50.610 23.195 57.743 1.00 32.63 36 GLN D C 1
ATOM 2940 O O . GLN D 1 13 ? 51.589 22.528 58.019 1.00 38.32 36 GLN D O 1
ATOM 2946 N N . ILE D 1 14 ? 49.893 23.000 56.636 1.00 33.51 37 ILE D N 1
ATOM 2947 C CA . ILE D 1 14 ? 50.263 21.990 55.636 1.00 33.67 37 ILE D CA 1
ATOM 2948 C C . ILE D 1 14 ? 50.329 22.657 54.266 1.00 29.41 37 ILE D C 1
ATOM 2949 O O . ILE D 1 14 ? 49.545 23.550 53.987 1.00 27.96 37 ILE D O 1
ATOM 2954 N N . VAL D 1 15 ? 51.275 22.234 53.429 1.00 35.08 38 VAL D N 1
ATOM 2955 C CA . VAL D 1 15 ? 51.436 22.823 52.093 1.00 34.35 38 VAL D CA 1
ATOM 2956 C C . VAL D 1 15 ? 50.099 22.829 51.335 1.00 31.67 38 VAL D C 1
ATOM 2957 O O . VAL D 1 15 ? 49.335 21.862 51.393 1.00 31.41 38 VAL D O 1
ATOM 2961 N N . ASP D 1 16 ? 49.816 23.950 50.673 1.00 35.65 39 ASP D N 1
ATOM 2962 C CA . ASP D 1 16 ? 48.587 24.159 49.905 1.00 31.59 39 ASP D CA 1
ATOM 2963 C C . ASP D 1 16 ? 47.318 24.320 50.765 1.00 32.87 39 ASP D C 1
ATOM 2964 O O . ASP D 1 16 ? 46.217 24.426 50.240 1.00 28.18 39 ASP D O 1
ATOM 2969 N N . TRP D 1 17 ? 47.477 24.346 52.080 1.00 25.90 40 TRP D N 1
ATOM 2970 C CA . TRP D 1 17 ? 46.375 24.723 52.985 1.00 26.81 40 TRP D CA 1
ATOM 2971 C C . TRP D 1 17 ? 45.130 23.872 52.736 1.00 21.98 40 TRP D C 1
ATOM 2972 O O . TRP D 1 17 ? 44.070 24.392 52.459 1.00 24.73 40 TRP D O 1
ATOM 2983 N N . PRO D 1 18 ? 45.254 22.552 52.896 1.00 22.20 41 PRO D N 1
ATOM 2984 C CA . PRO D 1 18 ? 44.181 21.647 52.474 1.00 26.00 41 PRO D CA 1
ATOM 2985 C C . PRO D 1 18 ? 42.940 21.777 53.328 1.00 24.88 41 PRO D C 1
ATOM 2986 O O . PRO D 1 18 ? 43.007 22.001 54.557 1.00 21.86 41 PRO D O 1
ATOM 2990 N N . ILE D 1 19 ? 41.815 21.643 52.645 1.00 21.93 42 ILE D N 1
ATOM 2991 C CA . ILE D 1 19 ? 40.506 21.700 53.258 1.00 19.98 42 ILE D CA 1
ATOM 2992 C C . ILE D 1 19 ? 40.321 20.497 54.194 1.00 21.52 42 ILE D C 1
ATOM 2993 O O . ILE D 1 19 ? 40.536 19.340 53.816 1.00 21.46 42 ILE D O 1
ATOM 2998 N N . VAL D 1 20 ? 39.945 20.788 55.436 1.00 21.13 43 VAL D N 1
ATOM 2999 C CA . VAL D 1 20 ? 39.671 19.752 56.414 1.00 21.39 43 VAL D CA 1
ATOM 3000 C C . VAL D 1 20 ? 38.186 19.716 56.803 1.00 19.75 43 VAL D C 1
ATOM 3001 O O . VAL D 1 20 ? 37.728 18.782 57.458 1.00 23.08 43 VAL D O 1
ATOM 3005 N N . TYR D 1 21 ? 37.450 20.736 56.395 1.00 21.61 44 TYR D N 1
ATOM 3006 C CA . TYR D 1 21 ? 36.022 20.785 56.603 1.00 18.61 44 TYR D CA 1
ATOM 3007 C C . TYR D 1 21 ? 35.377 21.759 55.621 1.00 21.79 44 TYR D C 1
ATOM 3008 O O . TYR D 1 21 ? 35.975 22.767 55.255 1.00 22.24 44 TYR D O 1
ATOM 3017 N N . SER D 1 22 ? 34.159 21.437 55.205 1.00 22.93 45 SER D N 1
ATOM 3018 C CA . SER D 1 22 ? 33.303 22.386 54.499 1.00 18.59 45 SER D CA 1
ATOM 3019 C C . SER D 1 22 ? 31.867 22.143 54.936 1.00 23.01 45 SER D C 1
ATOM 3020 O O . SER D 1 22 ? 31.520 21.043 55.368 1.00 24.16 45 SER D O 1
ATOM 3023 N N . ASN D 1 23 ? 31.014 23.148 54.821 1.00 22.37 46 ASN D N 1
ATOM 3024 C CA . ASN D 1 23 ? 29.667 23.011 55.359 1.00 23.98 46 ASN D CA 1
ATOM 3025 C C . ASN D 1 23 ? 28.586 22.925 54.294 1.00 27.32 46 ASN D C 1
ATOM 3026 O O . ASN D 1 23 ? 28.870 22.980 53.085 1.00 25.68 46 ASN D O 1
ATOM 3031 N N . ASP D 1 24 ? 27.352 22.762 54.758 1.00 24.25 47 ASP D N 1
ATOM 3032 C CA . ASP D 1 24 ? 26.199 22.639 53.899 1.00 25.33 47 ASP D CA 1
ATOM 3033 C C . ASP D 1 24 ? 26.014 23.914 53.054 1.00 24.73 47 ASP D C 1
ATOM 3034 O O . ASP D 1 24 ? 25.677 23.844 51.872 1.00 25.76 47 ASP D O 1
ATOM 3039 N N . GLY D 1 25 ? 26.274 25.059 53.661 1.00 24.46 48 GLY D N 1
ATOM 3040 C CA . GLY D 1 25 ? 26.152 26.342 52.994 1.00 26.61 48 GLY D CA 1
ATOM 3041 C C . GLY D 1 25 ? 27.015 26.392 51.748 1.00 27.74 48 GLY D C 1
ATOM 3042 O O . GLY D 1 25 ? 26.567 26.807 50.672 1.00 25.22 48 GLY D O 1
ATOM 3043 N N . PHE D 1 26 ? 28.261 25.971 51.900 1.00 27.22 49 PHE D N 1
ATOM 3044 C CA . PHE D 1 26 ? 29.188 25.967 50.784 1.00 24.06 49 PHE D CA 1
ATOM 3045 C C . PHE D 1 26 ? 28.733 25.000 49.700 1.00 24.10 49 PHE D C 1
ATOM 3046 O O . PHE D 1 26 ? 28.868 25.319 48.530 1.00 24.97 49 PHE D O 1
ATOM 3054 N N . CYS D 1 27 ? 28.177 23.849 50.075 1.00 24.63 50 CYS D N 1
ATOM 3055 C CA . CYS D 1 27 ? 27.661 22.893 49.085 1.00 25.68 50 CYS D CA 1
ATOM 3056 C C . CYS D 1 27 ? 26.526 23.493 48.274 1.00 27.88 50 CYS D C 1
ATOM 3057 O O . CYS D 1 27 ? 26.453 23.332 47.047 1.00 28.60 50 CYS D O 1
ATOM 3060 N N . LYS D 1 28 ? 25.636 24.214 48.943 1.00 27.97 51 LYS D N 1
ATOM 3061 C CA . LYS D 1 28 ? 24.497 24.795 48.230 1.00 31.65 51 LYS D CA 1
ATOM 3062 C C . LYS D 1 28 ? 24.933 25.918 47.298 1.00 28.92 51 LYS D C 1
ATOM 3063 O O . LYS D 1 28 ? 24.374 26.112 46.203 1.00 31.14 51 LYS D O 1
ATOM 3069 N N . LEU D 1 29 ? 25.938 26.654 47.716 1.00 26.27 52 LEU D N 1
ATOM 3070 C CA . LEU D 1 29 ? 26.403 27.804 46.973 1.00 30.40 52 LEU D CA 1
ATOM 3071 C C . LEU D 1 29 ? 27.223 27.391 45.751 1.00 28.67 52 LEU D C 1
ATOM 3072 O O . LEU D 1 29 ? 27.080 27.972 44.671 1.00 28.42 52 LEU D O 1
ATOM 3077 N N . SER D 1 30 ? 28.086 26.402 45.929 1.00 26.55 53 SER D N 1
ATOM 3078 C CA . SER D 1 30 ? 29.080 26.079 44.906 1.00 26.54 53 SER D CA 1
ATOM 3079 C C . SER D 1 30 ? 28.739 24.841 44.095 1.00 28.08 53 SER D C 1
ATOM 3080 O O . SER D 1 30 ? 29.276 24.658 43.000 1.00 29.90 53 SER D O 1
ATOM 3083 N N . GLY D 1 31 ? 27.893 23.967 44.640 1.00 28.60 54 GLY D N 1
ATOM 3084 C CA . GLY D 1 31 ? 27.628 22.671 44.034 1.00 30.11 54 GLY D CA 1
ATOM 3085 C C . GLY D 1 31 ? 28.536 21.547 44.520 1.00 31.64 54 GLY D C 1
ATOM 3086 O O . GLY D 1 31 ? 28.295 20.369 44.224 1.00 29.98 54 GLY D O 1
ATOM 3087 N N . TYR D 1 32 ? 29.593 21.897 45.246 1.00 27.03 55 TYR D N 1
ATOM 3088 C CA . TYR D 1 32 ? 30.548 20.899 45.763 1.00 27.38 55 TYR D CA 1
ATOM 3089 C C . TYR D 1 32 ? 30.245 20.411 47.190 1.00 24.62 55 TYR D C 1
ATOM 3090 O O . TYR D 1 32 ? 30.125 21.196 48.122 1.00 25.51 55 TYR D O 1
ATOM 3099 N N . HIS D 1 33 ? 30.148 19.097 47.349 1.00 24.25 56 HIS D N 1
ATOM 3100 C CA . HIS D 1 33 ? 29.973 18.474 48.651 1.00 23.76 56 HIS D CA 1
ATOM 3101 C C . HIS D 1 33 ? 31.309 18.333 49.339 1.00 23.01 56 HIS D C 1
ATOM 3102 O O . HIS D 1 33 ? 32.355 18.286 48.691 1.00 24.44 56 HIS D O 1
ATOM 3109 N N . ARG D 1 34 ? 31.273 18.187 50.658 1.00 24.40 57 ARG D N 1
ATOM 3110 C CA . ARG D 1 34 ? 32.493 17.957 51.412 1.00 22.52 57 ARG D CA 1
ATOM 3111 C C . ARG D 1 34 ? 33.346 16.803 50.862 1.00 23.96 57 ARG D C 1
ATOM 3112 O O . ARG D 1 34 ? 34.567 16.947 50.757 1.00 24.53 57 ARG D O 1
ATOM 3120 N N . ALA D 1 35 ? 32.724 15.670 50.520 1.00 25.09 58 ALA D N 1
ATOM 3121 C CA . ALA D 1 35 ? 33.452 14.513 49.970 1.00 27.17 58 ALA D CA 1
ATOM 3122 C C . ALA D 1 35 ? 34.290 14.880 48.750 1.00 23.44 58 ALA D C 1
ATOM 3123 O O . ALA D 1 35 ? 35.334 14.280 48.514 1.00 26.75 58 ALA D O 1
ATOM 3125 N N . GLU D 1 36 ? 33.807 15.834 47.969 1.00 25.07 59 GLU D N 1
ATOM 3126 C CA . GLU D 1 36 ? 34.462 16.260 46.739 1.00 27.10 59 GLU D CA 1
ATOM 3127 C C . GLU D 1 36 ? 35.641 17.214 46.942 1.00 29.09 59 GLU D C 1
ATOM 3128 O O . GLU D 1 36 ? 36.495 17.331 46.064 1.00 34.48 59 GLU D O 1
ATOM 3134 N N . VAL D 1 37 ? 35.685 17.926 48.058 1.00 22.76 60 VAL D N 1
ATOM 3135 C CA . VAL D 1 37 ? 36.703 18.966 48.239 1.00 23.43 60 VAL D CA 1
ATOM 3136 C C . VAL D 1 37 ? 37.694 18.723 49.370 1.00 23.23 60 VAL D C 1
ATOM 3137 O O . VAL D 1 37 ? 38.708 19.421 49.472 1.00 23.07 60 VAL D O 1
ATOM 3141 N N . MET D 1 38 ? 37.452 17.712 50.200 1.00 23.39 61 MET D N 1
ATOM 3142 C CA . MET D 1 38 ? 38.379 17.423 51.272 1.00 22.46 61 MET D CA 1
ATOM 3143 C C . MET D 1 38 ? 39.770 17.240 50.693 1.00 23.38 61 MET D C 1
ATOM 3144 O O . MET D 1 38 ? 39.935 16.565 49.672 1.00 26.02 61 MET D O 1
ATOM 3149 N N . GLN D 1 39 ? 40.764 17.835 51.343 1.00 22.75 62 GLN D N 1
ATOM 3150 C CA . GLN D 1 39 ? 42.176 17.730 50.981 1.00 24.52 62 GLN D CA 1
ATOM 3151 C C . GLN D 1 39 ? 42.566 18.601 49.776 1.00 26.27 62 GLN D C 1
ATOM 3152 O O . GLN D 1 39 ? 43.751 18.759 49.490 1.00 26.34 62 GLN D O 1
ATOM 3158 N N . LYS D 1 40 ? 41.590 19.145 49.065 1.00 24.17 63 LYS D N 1
ATOM 3159 C CA . LYS D 1 40 ? 41.912 20.147 48.054 1.00 24.92 63 LYS D CA 1
ATOM 3160 C C . LYS D 1 40 ? 42.342 21.445 48.716 1.00 28.13 63 LYS D C 1
ATOM 3161 O O . LYS D 1 40 ? 41.980 21.713 49.859 1.00 22.39 63 LYS D O 1
ATOM 3167 N N . SER D 1 41 ? 43.085 22.284 47.995 1.00 24.77 64 SER D N 1
ATOM 3168 C CA . SER D 1 41 ? 43.540 23.549 48.569 1.00 27.29 64 SER D CA 1
ATOM 3169 C C . SER D 1 41 ? 42.346 24.435 48.983 1.00 23.69 64 SER D C 1
ATOM 3170 O O . SER D 1 41 ? 41.377 24.553 48.249 1.00 27.38 64 SER D O 1
ATOM 3173 N N . SER D 1 42 ? 42.411 25.033 50.162 1.00 22.74 65 SER D N 1
ATOM 3174 C CA . SER D 1 42 ? 41.332 25.920 50.608 1.00 21.55 65 SER D CA 1
ATOM 3175 C C . SER D 1 42 ? 41.338 27.261 49.828 1.00 26.24 65 SER D C 1
ATOM 3176 O O . SER D 1 42 ? 40.434 28.066 49.971 1.00 28.45 65 SER D O 1
ATOM 3179 N N . ALA D 1 43 ? 42.317 27.456 48.951 1.00 31.35 66 ALA D N 1
ATOM 3180 C CA . ALA D 1 43 ? 42.249 28.531 47.962 1.00 33.33 66 ALA D CA 1
ATOM 3181 C C . ALA D 1 43 ? 41.182 28.224 46.905 1.00 32.09 66 ALA D C 1
ATOM 3182 O O . ALA D 1 43 ? 40.799 29.091 46.130 1.00 33.54 66 ALA D O 1
ATOM 3184 N N . CYS D 1 44 ? 40.705 26.984 46.883 1.00 28.06 67 CYS D N 1
ATOM 3185 C CA . CYS D 1 44 ? 39.553 26.608 46.070 1.00 27.08 67 CYS D CA 1
ATOM 3186 C C . CYS D 1 44 ? 39.783 26.843 44.572 1.00 28.47 67 CYS D C 1
ATOM 3187 O O . CYS D 1 44 ? 38.910 27.343 43.847 1.00 29.16 67 CYS D O 1
ATOM 3190 N N . SER D 1 45 ? 40.957 26.437 44.098 1.00 28.38 68 SER D N 1
ATOM 3191 C CA . SER D 1 45 ? 41.285 26.626 42.708 1.00 25.06 68 SER D CA 1
ATOM 3192 C C . SER D 1 45 ? 40.401 25.736 41.849 1.00 30.61 68 SER D C 1
ATOM 3193 O O . SER D 1 45 ? 40.375 25.901 40.631 1.00 29.14 68 SER D O 1
ATOM 3196 N N . PHE D 1 46 ? 39.684 24.786 42.462 1.00 30.39 69 PHE D N 1
ATOM 3197 C CA . PHE D 1 46 ? 38.772 23.928 41.700 1.00 33.24 69 PHE D CA 1
ATOM 3198 C C . PHE D 1 46 ? 37.613 24.746 41.144 1.00 34.29 69 PHE D C 1
ATOM 3199 O O . PHE D 1 46 ? 36.895 24.294 40.253 1.00 33.26 69 PHE D O 1
ATOM 3207 N N . MET D 1 47 ? 37.430 25.948 41.668 1.00 26.77 70 MET D N 1
ATOM 3208 C CA . MET D 1 47 ? 36.416 26.854 41.124 1.00 30.60 70 MET D CA 1
ATOM 3209 C C . MET D 1 47 ? 36.944 27.922 40.165 1.00 30.28 70 MET D C 1
ATOM 3210 O O . MET D 1 47 ? 36.156 28.710 39.642 1.00 33.27 70 MET D O 1
ATOM 3215 N N . TYR D 1 48 ? 38.261 27.977 39.942 1.00 35.76 71 TYR D N 1
ATOM 3216 C CA . TYR D 1 48 ? 38.813 28.893 38.932 1.00 31.26 71 TYR D CA 1
ATOM 3217 C C . TYR D 1 48 ? 38.592 28.336 37.529 1.00 35.77 71 TYR D C 1
ATOM 3218 O O . TYR D 1 48 ? 38.626 27.125 37.326 1.00 35.56 71 TYR D O 1
ATOM 3227 N N . GLY D 1 49 ? 38.373 29.226 36.566 1.00 34.31 72 GLY D N 1
ATOM 3228 C CA . GLY D 1 49 ? 38.301 28.849 35.171 1.00 41.91 72 GLY D CA 1
ATOM 3229 C C . GLY D 1 49 ? 38.834 29.940 34.264 1.00 39.76 72 GLY D C 1
ATOM 3230 O O . GLY D 1 49 ? 39.515 30.887 34.694 1.00 36.99 72 GLY D O 1
ATOM 3231 N N . GLU D 1 50 ? 38.499 29.792 32.992 1.00 41.32 73 GLU D N 1
ATOM 3232 C CA . GLU D 1 50 ? 39.011 30.630 31.950 1.00 41.45 73 GLU D CA 1
ATOM 3233 C C . GLU D 1 50 ? 38.787 32.110 32.244 1.00 43.40 73 GLU D C 1
ATOM 3234 O O . GLU D 1 50 ? 39.673 32.919 31.992 1.00 41.38 73 GLU D O 1
ATOM 3240 N N . LEU D 1 51 ? 37.616 32.462 32.770 1.00 40.26 74 LEU D N 1
ATOM 3241 C CA . LEU D 1 51 ? 37.257 33.869 32.953 1.00 42.53 74 LEU D CA 1
ATOM 3242 C C . LEU D 1 51 ? 37.745 34.455 34.301 1.00 38.56 74 LEU D C 1
ATOM 3243 O O . LEU D 1 51 ? 37.685 35.663 34.514 1.00 39.26 74 LEU D O 1
ATOM 3248 N N . THR D 1 52 ? 38.224 33.594 35.186 1.00 37.52 75 THR D N 1
ATOM 3249 C CA . THR D 1 52 ? 38.751 34.038 36.473 1.00 38.60 75 THR D CA 1
ATOM 3250 C C . THR D 1 52 ? 39.956 34.950 36.244 1.00 38.01 75 THR D C 1
ATOM 3251 O O . THR D 1 52 ? 40.836 34.652 35.429 1.00 38.19 75 THR D O 1
ATOM 3255 N N . ASP D 1 53 ? 39.970 36.077 36.948 1.00 35.66 76 ASP D N 1
ATOM 3256 C CA . ASP D 1 53 ? 41.035 37.053 36.834 1.00 37.12 76 ASP D CA 1
ATOM 3257 C C . ASP D 1 53 ? 42.324 36.512 37.449 1.00 36.52 76 ASP D C 1
ATOM 3258 O O . ASP D 1 53 ? 42.404 36.282 38.648 1.00 37.06 76 ASP D O 1
ATOM 3263 N N . LYS D 1 54 ? 43.333 36.292 36.614 1.00 45.90 77 LYS D N 1
ATOM 3264 C CA . LYS D 1 54 ? 44.570 35.663 37.083 1.00 44.05 77 LYS D CA 1
ATOM 3265 C C . LYS D 1 54 ? 45.328 36.496 38.123 1.00 42.91 77 LYS D C 1
ATOM 3266 O O . LYS D 1 54 ? 45.999 35.929 38.985 1.00 41.87 77 LYS D O 1
ATOM 3272 N N . ASP D 1 55 ? 45.221 37.828 38.044 1.00 43.62 78 ASP D N 1
ATOM 3273 C CA . ASP D 1 55 ? 45.804 38.723 39.054 1.00 52.99 78 ASP D CA 1
ATOM 3274 C C . ASP D 1 55 ? 45.154 38.544 40.426 1.00 45.99 78 ASP D C 1
ATOM 3275 O O . ASP D 1 55 ? 45.833 38.478 41.456 1.00 40.60 78 ASP D O 1
ATOM 3280 N N . THR D 1 56 ? 43.831 38.458 40.445 1.00 38.46 79 THR D N 1
ATOM 3281 C CA . THR D 1 56 ? 43.130 38.168 41.684 1.00 33.81 79 THR D CA 1
ATOM 3282 C C . THR D 1 56 ? 43.536 36.804 42.263 1.00 34.44 79 THR D C 1
ATOM 3283 O O . THR D 1 56 ? 43.762 36.685 43.456 1.00 34.18 79 THR D O 1
ATOM 3287 N N . VAL D 1 57 ? 43.631 35.780 41.424 1.00 35.12 80 VAL D N 1
ATOM 3288 C CA . VAL D 1 57 ? 44.071 34.469 41.887 1.00 35.53 80 VAL D CA 1
ATOM 3289 C C . VAL D 1 57 ? 45.444 34.561 42.575 1.00 34.90 80 VAL D C 1
ATOM 3290 O O . VAL D 1 57 ? 45.708 33.879 43.568 1.00 33.71 80 VAL D O 1
ATOM 3294 N N . GLU D 1 58 ? 46.316 35.407 42.035 1.00 36.43 81 GLU D N 1
ATOM 3295 C CA . GLU D 1 58 ? 47.664 35.536 42.561 1.00 40.43 81 GLU D CA 1
ATOM 3296 C C . GLU D 1 58 ? 47.583 36.190 43.923 1.00 36.12 81 GLU D C 1
ATOM 3297 O O . GLU D 1 58 ? 48.262 35.755 44.849 1.00 32.91 81 GLU D O 1
ATOM 3303 N N . LYS D 1 59 ? 46.742 37.216 44.045 1.00 35.82 82 LYS D N 1
ATOM 3304 C CA . LYS D 1 59 ? 46.549 37.911 45.327 1.00 38.19 82 LYS D CA 1
ATOM 3305 C C . LYS D 1 59 ? 45.953 37.000 46.394 1.00 31.38 82 LYS D C 1
ATOM 3306 O O . LYS D 1 59 ? 46.307 37.083 47.565 1.00 30.26 82 LYS D O 1
ATOM 3312 N N . VAL D 1 60 ? 45.054 36.117 45.993 1.00 30.19 83 VAL D N 1
ATOM 3313 C CA . VAL D 1 60 ? 44.544 35.110 46.916 1.00 29.19 83 VAL D CA 1
ATOM 3314 C C . VAL D 1 60 ? 45.675 34.244 47.414 1.00 29.39 83 VAL D C 1
ATOM 3315 O O . VAL D 1 60 ? 45.828 34.041 48.627 1.00 30.14 83 VAL D O 1
ATOM 3319 N N . ARG D 1 61 ? 46.483 33.752 46.489 1.00 28.03 84 ARG D N 1
ATOM 3320 C CA . ARG D 1 61 ? 47.601 32.894 46.848 1.00 29.72 84 ARG D CA 1
ATOM 3321 C C . ARG D 1 61 ? 48.521 33.624 47.829 1.00 31.28 84 ARG D C 1
ATOM 3322 O O . ARG D 1 61 ? 48.976 33.046 48.811 1.00 32.10 84 ARG D O 1
ATOM 3330 N N . GLN D 1 62 ? 48.782 34.902 47.564 1.00 30.02 85 GLN D N 1
ATOM 3331 C CA . GLN D 1 62 ? 49.661 35.703 48.425 1.00 31.45 85 GLN D CA 1
ATOM 3332 C C . GLN D 1 62 ? 49.120 35.897 49.841 1.00 29.72 85 GLN D C 1
ATOM 3333 O O . GLN D 1 62 ? 49.893 35.932 50.803 1.00 30.31 85 GLN D O 1
ATOM 3339 N N . THR D 1 63 ? 47.807 36.024 49.961 1.00 26.65 86 THR D N 1
ATOM 3340 C CA A THR D 1 63 ? 47.218 36.189 51.280 0.58 29.86 86 THR D CA 1
ATOM 3341 C CA B THR D 1 63 ? 47.114 36.133 51.245 0.42 28.11 86 THR D CA 1
ATOM 3342 C C . THR D 1 63 ? 47.356 34.906 52.124 1.00 24.36 86 THR D C 1
ATOM 3343 O O . THR D 1 63 ? 47.584 35.007 53.326 1.00 28.31 86 THR D O 1
ATOM 3350 N N . PHE D 1 64 ? 47.284 33.726 51.511 1.00 26.16 87 PHE D N 1
ATOM 3351 C CA . PHE D 1 64 ? 47.579 32.484 52.223 1.00 26.64 87 PHE D CA 1
ATOM 3352 C C . PHE D 1 64 ? 49.062 32.413 52.561 1.00 31.53 87 PHE D C 1
ATOM 3353 O O . PHE D 1 64 ? 49.420 32.093 53.685 1.00 31.80 87 PHE D O 1
ATOM 3361 N N . GLU D 1 65 ? 49.933 32.691 51.590 1.00 29.97 88 GLU D N 1
ATOM 3362 C CA . GLU D 1 65 ? 51.372 32.624 51.846 1.00 31.94 88 GLU D CA 1
ATOM 3363 C C . GLU D 1 65 ? 51.780 33.570 52.964 1.00 35.01 88 GLU D C 1
ATOM 3364 O O . GLU D 1 65 ? 52.715 33.287 53.708 1.00 39.47 88 GLU D O 1
ATOM 3370 N N . ASN D 1 66 ? 51.094 34.710 53.059 1.00 30.48 89 ASN D N 1
ATOM 3371 C CA . ASN D 1 66 ? 51.410 35.720 54.056 1.00 29.81 89 ASN D CA 1
ATOM 3372 C C . ASN D 1 66 ? 50.597 35.578 55.335 1.00 29.02 89 ASN D C 1
ATOM 3373 O O . ASN D 1 66 ? 50.745 36.356 56.277 1.00 30.64 89 ASN D O 1
ATOM 3378 N N . TYR D 1 67 ? 49.751 34.566 55.373 1.00 26.12 90 TYR D N 1
ATOM 3379 C CA . TYR D 1 67 ? 48.960 34.300 56.549 1.00 28.92 90 TYR D CA 1
ATOM 3380 C C . TYR D 1 67 ? 48.187 35.535 56.980 1.00 32.24 90 TYR D C 1
ATOM 3381 O O . TYR D 1 67 ? 48.154 35.859 58.153 1.00 33.28 90 TYR D O 1
ATOM 3390 N N . GLU D 1 68 ? 47.528 36.198 56.037 1.00 25.67 91 GLU D N 1
ATOM 3391 C CA . GLU D 1 68 ? 46.848 37.435 56.347 1.00 28.52 91 GLU D CA 1
ATOM 3392 C C . GLU D 1 68 ? 45.376 37.409 55.918 1.00 28.79 91 GLU D C 1
ATOM 3393 O O . GLU D 1 68 ? 44.980 36.620 55.058 1.00 32.43 91 GLU D O 1
ATOM 3399 N N . MET D 1 69 ? 44.570 38.246 56.560 1.00 22.38 92 MET D N 1
ATOM 3400 C CA A MET D 1 69 ? 43.167 38.362 56.213 0.42 24.23 92 MET D CA 1
ATOM 3401 C CA B MET D 1 69 ? 43.150 38.401 56.250 0.58 19.35 92 MET D CA 1
ATOM 3402 C C . MET D 1 69 ? 42.988 39.273 55.013 1.00 25.96 92 MET D C 1
ATOM 3403 O O . MET D 1 69 ? 43.584 40.326 54.929 1.00 23.61 92 MET D O 1
ATOM 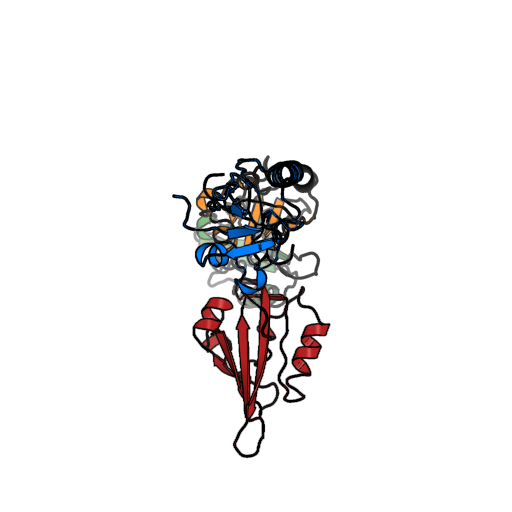3412 N N . ASN D 1 70 ? 42.158 38.852 54.069 1.00 26.15 93 ASN D N 1
ATOM 3413 C CA . ASN D 1 70 ? 41.841 39.714 52.925 1.00 26.07 93 ASN D CA 1
ATOM 3414 C C . ASN D 1 70 ? 40.539 39.238 52.346 1.00 24.36 93 ASN D C 1
ATOM 3415 O O . ASN D 1 70 ? 40.169 38.071 52.513 1.00 22.90 93 ASN D O 1
ATOM 3420 N N . SER D 1 71 ? 39.866 40.126 51.626 1.00 23.10 94 SER D N 1
ATOM 3421 C CA A SER D 1 71 ? 38.620 39.819 50.929 0.50 25.15 94 SER D CA 1
ATOM 3422 C CA B SER D 1 71 ? 38.660 39.742 50.909 0.50 24.38 94 SER D CA 1
ATOM 3423 C C . SER D 1 71 ? 38.797 40.125 49.446 1.00 29.44 94 SER D C 1
ATOM 3424 O O . SER D 1 71 ? 39.559 41.028 49.100 1.00 26.54 94 SER D O 1
ATOM 3429 N N . PHE D 1 72 ? 38.059 39.403 48.614 1.00 25.21 95 PHE D N 1
ATOM 3430 C CA . PHE D 1 72 ? 38.145 39.524 47.161 1.00 29.03 95 PHE D CA 1
ATOM 3431 C C . PHE D 1 72 ? 36.775 39.407 46.514 1.00 30.69 95 PHE D C 1
ATOM 3432 O O . PHE D 1 72 ? 35.825 38.905 47.131 1.00 29.61 95 PHE D O 1
ATOM 3440 N N . GLU D 1 73 ? 36.691 39.851 45.251 1.00 28.57 96 GLU D N 1
ATOM 3441 C CA . GLU D 1 73 ? 35.547 39.597 44.401 1.00 29.29 96 GLU D CA 1
ATOM 3442 C C . GLU D 1 73 ? 36.143 38.796 43.242 1.00 29.82 96 GLU D C 1
ATOM 3443 O O . GLU D 1 73 ? 37.056 39.282 42.586 1.00 31.45 96 GLU D O 1
ATOM 3449 N N . ILE D 1 74 ? 35.621 37.610 42.972 1.00 28.87 97 ILE D N 1
ATOM 3450 C CA A ILE D 1 74 ? 36.242 36.734 41.999 0.54 29.48 97 ILE D CA 1
ATOM 3451 C CA B ILE D 1 74 ? 36.239 36.665 42.043 0.46 29.35 97 ILE D CA 1
ATOM 3452 C C . ILE D 1 74 ? 35.197 35.970 41.190 1.00 29.90 97 ILE D C 1
ATOM 3453 O O . ILE D 1 74 ? 34.194 35.486 41.721 1.00 28.53 97 ILE D O 1
ATOM 3462 N N . LEU D 1 75 ? 35.436 35.903 39.882 1.00 31.84 98 LEU D N 1
ATOM 3463 C CA . LEU D 1 75 ? 34.544 35.188 38.989 1.00 32.50 98 LEU D CA 1
ATOM 3464 C C . LEU D 1 75 ? 34.947 33.720 39.021 1.00 32.16 98 LEU D C 1
ATOM 3465 O O . LEU D 1 75 ? 36.034 33.361 38.574 1.00 36.86 98 LEU D O 1
ATOM 3470 N N . MET D 1 76 ? 34.050 32.892 39.522 1.00 30.00 99 MET D N 1
ATOM 3471 C CA . MET D 1 76 ? 34.324 31.472 39.720 1.00 29.36 99 MET D CA 1
ATOM 3472 C C . MET D 1 76 ? 33.261 30.620 39.025 1.00 32.11 99 MET D C 1
ATOM 3473 O O . MET D 1 76 ? 32.296 31.151 38.505 1.00 32.32 99 MET D O 1
ATOM 3478 N N . TYR D 1 77 ? 33.469 29.310 38.987 1.00 29.56 100 TYR D N 1
ATOM 3479 C CA . TYR D 1 77 ? 32.556 28.405 38.311 1.00 30.30 100 TYR D CA 1
ATOM 3480 C C . TYR D 1 77 ? 31.966 27.419 39.298 1.00 28.78 100 TYR D C 1
ATOM 3481 O O . TYR D 1 77 ? 32.705 26.721 39.986 1.00 28.08 100 TYR D O 1
ATOM 3490 N N . LYS D 1 78 ? 30.648 27.342 39.371 1.00 29.90 101 LYS D N 1
ATOM 3491 C CA . LYS D 1 78 ? 30.016 26.283 40.149 1.00 30.02 101 LYS D CA 1
ATOM 3492 C C . LYS D 1 78 ? 30.283 24.920 39.546 1.00 29.99 101 LYS D C 1
ATOM 3493 O O . LYS D 1 78 ? 30.783 24.808 38.425 1.00 29.98 101 LYS D O 1
ATOM 3499 N N . LYS D 1 79 ? 29.966 23.862 40.291 1.00 30.42 102 LYS D N 1
ATOM 3500 C CA . LYS D 1 79 ? 30.223 22.525 39.778 1.00 32.96 102 LYS D CA 1
ATOM 3501 C C . LYS D 1 79 ? 29.509 22.277 38.440 1.00 30.60 102 LYS D C 1
ATOM 3502 O O . LYS D 1 79 ? 30.040 21.579 37.586 1.00 31.49 102 LYS D O 1
ATOM 3508 N N . ASN D 1 80 ? 28.331 22.884 38.249 1.00 32.71 103 ASN D N 1
ATOM 3509 C CA . ASN D 1 80 ? 27.610 22.792 36.974 1.00 33.23 103 ASN D CA 1
ATOM 3510 C C . ASN D 1 80 ? 28.123 23.754 35.895 1.00 29.12 103 ASN D C 1
ATOM 3511 O O . ASN D 1 80 ? 27.557 23.846 34.801 1.00 29.05 103 ASN D O 1
ATOM 3516 N N . ARG D 1 81 ? 29.215 24.432 36.210 1.00 29.15 104 ARG D N 1
ATOM 3517 C CA . ARG D 1 81 ? 29.974 25.255 35.264 1.00 29.27 104 ARG D CA 1
ATOM 3518 C C . ARG D 1 81 ? 29.342 26.604 34.972 1.00 30.72 104 ARG D C 1
ATOM 3519 O O . ARG D 1 81 ? 29.845 27.344 34.134 1.00 28.18 104 ARG D O 1
ATOM 3527 N N . THR D 1 82 ? 28.292 26.961 35.709 1.00 27.26 105 THR D N 1
ATOM 3528 C CA . THR D 1 82 ? 27.789 28.323 35.675 1.00 26.51 105 THR D CA 1
ATOM 3529 C C . THR D 1 82 ? 28.779 29.280 36.303 1.00 29.69 105 THR D C 1
ATOM 3530 O O . THR D 1 82 ? 29.206 29.069 37.447 1.00 29.49 105 THR D O 1
ATOM 3534 N N . PRO D 1 83 ? 29.140 30.344 35.575 1.00 33.13 106 PRO D N 1
ATOM 3535 C CA . PRO D 1 83 ? 30.040 31.344 36.125 1.00 31.88 106 PRO D CA 1
ATOM 3536 C C . PRO D 1 83 ? 29.240 32.277 37.026 1.00 30.92 106 PRO D C 1
ATOM 3537 O O . PRO D 1 83 ? 28.139 32.723 36.657 1.00 32.03 106 PRO D O 1
ATOM 3541 N N . VAL D 1 84 ? 29.821 32.591 38.167 1.00 29.61 107 VAL D N 1
ATOM 3542 C CA . VAL D 1 84 ? 29.186 33.431 39.169 1.00 28.98 107 VAL D CA 1
ATOM 3543 C C . VAL D 1 84 ? 30.250 34.298 39.854 1.00 28.19 107 VAL D C 1
ATOM 3544 O O . VAL D 1 84 ? 31.378 33.826 40.146 1.00 28.49 107 VAL D O 1
ATOM 3548 N N . TRP D 1 85 ? 29.897 35.552 40.134 1.00 28.87 108 TRP D N 1
ATOM 3549 C CA . TRP D 1 85 ? 30.741 36.410 40.985 1.00 30.39 108 TRP D CA 1
ATOM 3550 C C . TRP D 1 85 ? 30.582 36.051 42.451 1.00 36.49 108 TRP D C 1
ATOM 3551 O O . TRP D 1 85 ? 29.469 36.075 42.987 1.00 28.47 108 TRP D O 1
ATOM 3562 N N . PHE D 1 86 ? 31.693 35.692 43.099 1.00 26.12 109 PHE D N 1
ATOM 3563 C CA . PHE D 1 86 ? 31.686 35.453 44.540 1.00 25.35 109 PHE D CA 1
ATOM 3564 C C . PHE D 1 86 ? 32.492 36.490 45.249 1.00 25.34 109 PHE D C 1
ATOM 3565 O O . PHE D 1 86 ? 33.508 36.947 44.751 1.00 32.02 109 PHE D O 1
ATOM 3573 N N . PHE D 1 87 ? 32.015 36.858 46.430 1.00 26.44 110 PHE D N 1
ATOM 3574 C CA . PHE D 1 87 ? 32.788 37.597 47.387 1.00 25.49 110 PHE D CA 1
ATOM 3575 C C . PHE D 1 87 ? 33.392 36.552 48.308 1.00 28.81 110 PHE D C 1
ATOM 3576 O O . PHE D 1 87 ? 32.721 35.626 48.743 1.00 26.74 110 PHE D O 1
ATOM 3584 N N . VAL D 1 88 ? 34.677 36.680 48.560 1.00 24.04 111 VAL D N 1
ATOM 3585 C CA . VAL D 1 88 ? 35.388 35.668 49.335 1.00 23.76 111 VAL D CA 1
ATOM 3586 C C . VAL D 1 88 ? 36.228 36.337 50.378 1.00 26.88 111 VAL D C 1
ATOM 3587 O O . VAL D 1 88 ? 36.927 37.297 50.066 1.00 28.67 111 VAL D O 1
ATOM 3591 N N . LYS D 1 89 ? 36.170 35.836 51.618 1.00 23.35 112 LYS D N 1
ATOM 3592 C CA . LYS D 1 89 ? 37.037 36.319 52.678 1.00 22.42 112 LYS D CA 1
ATOM 3593 C C . LYS D 1 89 ? 37.907 35.179 53.150 1.00 23.16 112 LYS D C 1
ATOM 3594 O O . LYS D 1 89 ? 37.438 34.053 53.347 1.00 23.82 112 LYS D O 1
ATOM 3600 N N . ILE D 1 90 ? 39.192 35.475 53.288 1.00 23.34 113 ILE D N 1
ATOM 3601 C CA . ILE D 1 90 ? 40.178 34.507 53.749 1.00 22.34 113 ILE D CA 1
ATOM 3602 C C . ILE D 1 90 ? 40.591 35.055 55.102 1.00 20.73 113 ILE D C 1
ATOM 3603 O O . ILE D 1 90 ? 41.066 36.188 55.182 1.00 24.24 113 ILE D O 1
ATOM 3608 N N . ALA D 1 91 ? 40.345 34.281 56.159 1.00 23.43 114 ALA D N 1
ATOM 3609 C CA . ALA D 1 91 ? 40.567 34.769 57.517 1.00 23.68 114 ALA D CA 1
ATOM 3610 C C . ALA D 1 91 ? 41.429 33.783 58.296 1.00 20.02 114 ALA D C 1
ATOM 3611 O O . ALA D 1 91 ? 41.048 32.641 58.518 1.00 22.54 114 ALA D O 1
ATOM 3613 N N . PRO D 1 92 ? 42.612 34.224 58.686 1.00 21.47 115 PRO D N 1
ATOM 3614 C CA . PRO D 1 92 ? 43.448 33.378 59.549 1.00 21.88 115 PRO D CA 1
ATOM 3615 C C . PRO D 1 92 ? 42.779 33.155 60.895 1.00 25.43 115 PRO D C 1
ATOM 3616 O O . PRO D 1 92 ? 42.172 34.065 61.470 1.00 23.42 115 PRO D O 1
ATOM 3620 N N . ILE D 1 93 ? 42.866 31.931 61.379 1.00 22.30 116 ILE D N 1
ATOM 3621 C CA . ILE D 1 93 ? 42.475 31.601 62.743 1.00 24.79 116 ILE D CA 1
ATOM 3622 C C . ILE D 1 93 ? 43.761 31.348 63.537 1.00 27.18 116 ILE D C 1
ATOM 3623 O O . ILE D 1 93 ? 44.623 30.567 63.106 1.00 21.21 116 ILE D O 1
ATOM 3628 N N . ARG D 1 94 ? 43.891 32.022 64.675 1.00 23.98 117 ARG D N 1
ATOM 3629 C CA . ARG D 1 94 ? 45.130 32.004 65.455 1.00 24.64 117 ARG D CA 1
ATOM 3630 C C . ARG D 1 94 ? 45.013 31.266 66.768 1.00 27.98 117 ARG D C 1
ATOM 3631 O O . ARG D 1 94 ? 43.953 31.242 67.402 1.00 28.08 117 ARG D O 1
ATOM 3639 N N . ASN D 1 95 ? 46.116 30.690 67.202 1.00 22.55 118 ASN D N 1
ATOM 3640 C CA . ASN D 1 95 ? 46.117 30.035 68.497 1.00 19.86 118 ASN D CA 1
ATOM 3641 C C . ASN D 1 95 ? 46.572 31.034 69.556 1.00 23.20 118 ASN D C 1
ATOM 3642 O O . ASN D 1 95 ? 46.714 32.230 69.272 1.00 24.97 118 ASN D O 1
ATOM 3647 N N . GLU D 1 96 ? 46.842 30.525 70.752 1.00 23.81 119 GLU D N 1
ATOM 3648 C CA . GLU D 1 96 ? 47.134 31.376 71.909 1.00 30.32 119 GLU D CA 1
ATOM 3649 C C . GLU D 1 96 ? 48.482 32.066 71.782 1.00 34.21 119 GLU D C 1
ATOM 3650 O O . GLU D 1 96 ? 48.782 33.014 72.523 1.00 34.53 119 GLU D O 1
ATOM 3656 N N . GLN D 1 97 ? 49.302 31.586 70.856 1.00 30.31 120 GLN D N 1
ATOM 3657 C CA . GLN D 1 97 ? 50.634 32.143 70.671 1.00 34.19 120 GLN D CA 1
ATOM 3658 C C . GLN D 1 97 ? 50.647 33.008 69.402 1.00 32.55 120 GLN D C 1
ATOM 3659 O O . GLN D 1 97 ? 51.706 33.335 68.882 1.00 34.80 120 GLN D O 1
ATOM 3665 N N . ASP D 1 98 ? 49.461 33.368 68.928 1.00 28.89 121 ASP D N 1
ATOM 3666 C CA . ASP D 1 98 ? 49.288 34.250 67.760 1.00 27.34 121 ASP D CA 1
ATOM 3667 C C . ASP D 1 98 ? 49.677 33.583 66.440 1.00 41.15 121 ASP D C 1
ATOM 3668 O O . ASP D 1 98 ? 49.770 34.261 65.414 1.00 36.58 121 ASP D O 1
ATOM 3673 N N . LYS D 1 99 ? 49.897 32.268 66.460 1.00 30.51 122 LYS D N 1
ATOM 3674 C CA . LYS D 1 99 ? 50.254 31.541 65.244 1.00 29.70 122 LYS D CA 1
ATOM 3675 C C . LYS D 1 99 ? 49.017 31.122 64.468 1.00 27.19 122 LYS D C 1
ATOM 3676 O O . LYS D 1 99 ? 47.998 30.727 65.051 1.00 22.53 122 LYS D O 1
ATOM 3682 N N . VAL D 1 100 ? 49.091 31.222 63.145 1.00 29.47 123 VAL D N 1
ATOM 3683 C CA . VAL D 1 100 ? 47.948 30.883 62.309 1.00 28.53 123 VAL D CA 1
ATOM 3684 C C . VAL D 1 100 ? 47.879 29.375 62.136 1.00 26.98 123 VAL D C 1
ATOM 3685 O O . VAL D 1 100 ? 48.809 28.757 61.639 1.00 25.17 123 VAL D O 1
ATOM 3689 N N . VAL D 1 101 ? 46.777 28.771 62.558 1.00 22.23 124 VAL D N 1
ATOM 3690 C CA . VAL D 1 101 ? 46.653 27.325 62.514 1.00 22.71 124 VAL D CA 1
ATOM 3691 C C . VAL D 1 101 ? 45.625 26.843 61.488 1.00 22.65 124 VAL D C 1
ATOM 3692 O O . VAL D 1 101 ? 45.712 25.719 60.993 1.00 21.66 124 VAL D O 1
ATOM 3696 N N . LEU D 1 102 ? 44.661 27.702 61.160 1.00 20.65 125 LEU D N 1
ATOM 3697 C CA . LEU D 1 102 ? 43.618 27.377 60.188 1.00 18.99 125 LEU D CA 1
ATOM 3698 C C . LEU D 1 102 ? 43.300 28.639 59.385 1.00 18.41 125 LEU D C 1
ATOM 3699 O O . LEU D 1 102 ? 43.540 29.757 59.848 1.00 21.96 125 LEU D O 1
ATOM 3704 N N . PHE D 1 103 ? 42.739 28.434 58.197 1.00 20.10 126 PHE D N 1
ATOM 3705 C CA . PHE D 1 103 ? 42.143 29.524 57.427 1.00 22.40 126 PHE D CA 1
ATOM 3706 C C . PHE D 1 103 ? 40.638 29.281 57.289 1.00 20.71 126 PHE D C 1
ATOM 3707 O O . PHE D 1 103 ? 40.232 28.225 56.810 1.00 19.61 126 PHE D O 1
ATOM 3715 N N . LEU D 1 104 ? 39.824 30.242 57.728 1.00 20.86 127 LEU D N 1
ATOM 3716 C CA . LEU D 1 104 ? 38.394 30.211 57.459 1.00 23.51 127 LEU D CA 1
ATOM 3717 C C . LEU D 1 104 ? 38.137 30.969 56.155 1.00 22.36 127 LEU D C 1
ATOM 3718 O O . LEU D 1 104 ? 38.420 32.167 56.095 1.00 20.85 127 LEU D O 1
ATOM 3723 N N . CYS D 1 105 ? 37.579 30.296 55.158 1.00 21.28 128 CYS D N 1
ATOM 3724 C CA . CYS D 1 105 ? 37.372 30.888 53.841 1.00 24.98 128 CYS D CA 1
ATOM 3725 C C . CYS D 1 105 ? 35.889 30.928 53.595 1.00 21.61 128 CYS D C 1
ATOM 3726 O O . CYS D 1 105 ? 35.252 29.890 53.403 1.00 21.39 128 CYS D O 1
ATOM 3729 N N . THR D 1 106 ? 35.335 32.129 53.619 1.00 23.52 129 THR D N 1
ATOM 3730 C CA . THR D 1 106 ? 33.900 32.293 53.561 1.00 21.63 129 THR D CA 1
ATOM 3731 C C . THR D 1 106 ? 33.505 32.889 52.209 1.00 23.78 129 THR D C 1
ATOM 3732 O O . THR D 1 106 ? 34.176 33.778 51.704 1.00 22.68 129 THR D O 1
ATOM 3736 N N . PHE D 1 107 ? 32.422 32.371 51.648 1.00 22.80 130 PHE D N 1
ATOM 3737 C CA . PHE D 1 107 ? 31.935 32.741 50.318 1.00 24.09 130 PHE D CA 1
ATOM 3738 C C . PHE D 1 107 ? 30.554 33.309 50.388 1.00 26.15 130 PHE D C 1
ATOM 3739 O O . PHE D 1 107 ? 29.689 32.769 51.046 1.00 26.81 130 PHE D O 1
ATOM 3747 N N . SER D 1 108 ? 30.322 34.378 49.631 1.00 27.53 131 SER D N 1
ATOM 3748 C CA . SER D 1 108 ? 28.995 34.904 49.476 1.00 29.87 131 SER D CA 1
ATOM 3749 C C . SER D 1 108 ? 28.760 35.263 48.008 1.00 31.34 131 SER D C 1
ATOM 3750 O O . SER D 1 108 ? 29.685 35.683 47.316 1.00 30.85 131 SER D O 1
ATOM 3753 N N . ASP D 1 109 ? 27.533 35.089 47.540 1.00 33.47 132 ASP D N 1
ATOM 3754 C CA . ASP D 1 109 ? 27.176 35.571 46.200 1.00 35.47 132 ASP D CA 1
ATOM 3755 C C . ASP D 1 109 ? 26.190 36.713 46.304 1.00 37.95 132 ASP D C 1
ATOM 3756 O O . ASP D 1 109 ? 25.490 37.033 45.339 1.00 40.32 132 ASP D O 1
ATOM 3761 N N . ILE D 1 110 ? 26.158 37.335 47.477 1.00 37.68 133 ILE D N 1
ATOM 3762 C CA . ILE D 1 110 ? 25.243 38.456 47.740 1.00 41.72 133 ILE D CA 1
ATOM 3763 C C . ILE D 1 110 ? 25.973 39.791 47.905 1.00 40.38 133 ILE D C 1
ATOM 3764 O O . ILE D 1 110 ? 25.598 40.778 47.259 1.00 42.64 133 ILE D O 1
ATOM 3769 N N . THR D 1 111 ? 26.982 39.842 48.782 1.00 39.89 134 THR D N 1
ATOM 3770 C CA . THR D 1 111 ? 27.628 41.127 49.100 1.00 42.48 134 THR D CA 1
ATOM 3771 C C . THR D 1 111 ? 29.094 41.005 49.552 1.00 40.25 134 THR D C 1
ATOM 3772 O O . THR D 1 111 ? 29.520 39.960 50.049 1.00 36.57 134 THR D O 1
ATOM 3776 N N . ALA D 1 112 ? 29.846 42.094 49.382 1.00 37.18 135 ALA D N 1
ATOM 3777 C CA . ALA D 1 112 ? 31.284 42.115 49.673 1.00 35.48 135 ALA D CA 1
ATOM 3778 C C . ALA D 1 112 ? 31.542 41.994 51.173 1.00 34.66 135 ALA D C 1
ATOM 3779 O O . ALA D 1 112 ? 30.723 42.426 51.970 1.00 38.29 135 ALA D O 1
ATOM 3781 N N . PHE D 1 113 ? 32.665 41.401 51.557 1.00 33.43 136 PHE D N 1
ATOM 3782 C CA . PHE D 1 113 ? 33.065 41.409 52.966 1.00 39.65 136 PHE D CA 1
ATOM 3783 C C . PHE D 1 113 ? 33.830 42.690 53.209 1.00 43.74 136 PHE D C 1
ATOM 3784 O O . PHE D 1 113 ? 34.888 42.914 52.626 1.00 54.40 136 PHE D O 1
ATOM 3792 N N . LYS D 1 114 ? 33.283 43.543 54.056 1.00 39.27 137 LYS D N 1
ATOM 3793 C CA . LYS D 1 114 ? 33.928 44.803 54.368 1.00 46.92 137 LYS D CA 1
ATOM 3794 C C . LYS D 1 114 ? 34.809 44.634 55.590 1.00 54.52 137 LYS D C 1
ATOM 3795 O O . LYS D 1 114 ? 35.896 45.199 55.642 1.00 63.72 137 LYS D O 1
#

CATH classification: 3.30.450.20

GO terms:
  GO:0005251 delayed rectifier potassium channel activity (F, IDA)
  GO:0005886 plasma membrane (C, IDA)
  GO:0071805 potassium ion transmembrane transport (P, IDA)
  GO:0042734 presynaptic membrane (C, EXP)
  GO:0005886 plasma membrane (C, EXP)
  GO:0098688 parallel fiber to Purkinje cell synapse (C, IMP)
  GO:0099508 voltage-gated monoatomic ion channel activity involved in regulation of presynaptic membrane potential (F, IMP)
  GO:2000300 regulation of synaptic vesicle exocytosis (P, IMP)
  GO:0099509 regulation of presynaptic cytosolic calcium ion concentration (P, IMP)
  GO:0098688 parallel fiber to Purkinje cell synapse (C, IDA)
  GO:0099508 voltage-gated monoatomic ion channel activity involved in regulation of presynaptic membrane potential (F, IDA)
  GO:2000300 regulation of synaptic vesicle exocytosis (P, IDA)
  GO:0099509 regulation of presynaptic cytosolic calcium ion concentration (P, IDA)

Foldseek 3Di:
DLVQWKFKFFLPDPLRFTCGTDPSNCVVQVHDPVVRGGHRSLPCVFDDDPWDVVVSVVSVVCSVVVHWDWDWTWTAHPVGDIFTKIKTWHFDADPVRHGGMIMIGIDTCRVPD/DPLAQWKFKFFLPDPLRFTPDTDPSNCVVQVHDPVRRGGHRRLPPVFADDPWDVVQSVVSVVCSVVQHWDWDWTWTARPVRDTFTKIKTWHFDADPVRHGGMIMIGIDTPRVPD/DWKFKFFLPDPLRFTPDTDPNPCVVQVHDTVRRGGHRRLPCVFDDPPWDVVVSVVSVVCSVVQHWDWDWTWGAHPVRDIFIKIKIWHFDADPVRDGGMIMIDIDTCRVPD/DWWFKFFLPDPLRFTQDTDPNVCVVQVDDPVRRGGHRRLPCVFDDDPWDVVVSVVSVVCSVVLHWDKDWTFTAGPVGDTATKIKIWHFDADPVRDGGMIIIGIDRPDHDD

InterPro domains:
  IPR000014 PAS domain [PF13426] (41-135)
  IPR000014 PAS domain [PS50112] (14-94)
  IPR000014 PAS domain [TIGR00229] (17-138)
  IPR000014 PAS domain [cd00130] (39-133)
  IPR000595 Cyclic nucleotide-binding domain [PF00027] (600-682)
  IPR000595 Cyclic nucleotide-binding domain [PS50042] (581-681)
  IPR000595 Cyclic nucleotide-binding domain [SM00100] (581-699)
  IPR000595 Cyclic nucleotide-binding domain [cd00038] (581-691)
  IPR000700 PAS-associated, C-terminal [PS50113] (93-145)
  IPR001610 PAC motif [SM00086] (94-136)
  IPR003938 Potassium channel, voltage-dependent, EAG/ELK/ERG-like [PR01463] (212-221)
  IPR003938 Potassium channel, voltage-dependent, EAG/ELK/ERG-like [PR01463] (230-237)
  IPR003938 Potassium channel, voltage-dependent, EAG/ELK/ERG-like [PR01463] (254-264)
  IPR003938 Potassium channel, voltage-dependent, EAG/ELK/ERG-like [PR01463] (265-274)
  IPR003938 Potassium channel, voltage-dependent, EAG/ELK/ERG-like [PR01463] (388-398)
  IPR003938 Potassium channel, voltage-dependent, EAG/ELK/ERG-like [PR01463] (450-467)
  IPR003938 Potassium channel, voltage-dependent, EAG/ELK/ERG-like [PR01463] (476-487)
  IPR003938 Potassium channel, voltage-dependent, EAG/ELK/ERG-like [PR01463] (494-503)
  IPR003938 Potassium channel, voltage-dependent, EAG/ELK/ERG-like [PR01463] (544-551)
  IPR003938 Potassium channel, voltage-dependent, EAG/ELK/ERG-like [PR01463] (661-669)

Sequence (447 aa):
SHMTNFVLGNAQIVDWPIVYSNDGFCKLSGYHRAEVMQKSSACSFMYGELTDKDTVEKVRQTFENYEMNSFEILMYKKNRTPVVWFFFVKKIAPIIRNEQDKVVLFLCTTFSDITAFKGSHMTNFVLGNAQIVDWPIVYSNDGFCKLSGYHRAEVMQKSSSACSFMYGELTDKDTVEKVRQTFENYEMNSFEILMYKKKNRTPVWFFFVVKIAPIRRNEEQDKVVLFLCTFSDITAFKTNFVLLGNAQIVDWPIVYSNDGFCCKLSGYHHRAEVMQKSSACSFMYGELTDKDDTVEKVRQTFENYEMNSSFEILMYKKNRTPVWFFVKIAPIIRNEQDKVVLFLCTFSSDITAFKTNFVLGNAQIVDWPIVYSNDGFCKLSGYHRAEVMQKSSACSFMYGELTDKDTVEKVRQTTFENYEMMNSSFEIILMYKKNRTPVWFFVKIAPIRNEQDKVVLFLCTFSDITAFK

Solvent-accessible surface area: 22523 Å² total; per-residue (Å²): 136,63,78,98,15,31,0,37,0,34,4,94,89,124,84,31,20,1,64,92,0,19,107,18,0,22,180,24,0,27,36,117,88,70,42,0,69,155,87,21,3,16,1,58,45,1,46,23,101,28,7,72,158,101,21,40,69,115,7,99,73,1,1,94,86,91,76,118,57,49,26,90,3,1,2,7,49,46,85,87,41,2,5,22,0,70,10,77,2,12,20,60,133,54,172,158,103,111,11,43,46,0,36,0,9,2,29,63,30,18,61,169,82,37,29,34,16,53,15,0,0,0,0,24,3,90,90,125,84,29,21,1,22,32,0,19,100,16,0,21,173,19,0,39,36,125,98,90,53,0,43,129,80,22,3,16,2,62,49,2,47,25,112,28,9,71,172,109,22,38,69,117,6,98,72,1,1,93,84,90,74,104,58,57,27,83,4,1,2,7,48,88,99,91,42,1,5,18,0,62,11,23,2,24,23,3,111,14,58,142,99,109,10,20,1,0,9,1,4,2,17,24,7,16,19,66,77,72,35,6,0,0,0,7,3,98,83,124,62,23,18,1,6,26,7,26,114,17,0,45,167,30,0,39,38,97,67,86,43,0,45,152,92,20,1,12,0,60,44,1,49,27,140,127,4,74,141,96,23,41,94,117,6,100,72,1,0,90,82,106,76,116,54,49,33,90,4,25,2,45,56,98,101,198,57,69,8,73,0,84,8,49,1,8,17,32,127,20,103,73,110,105,21,2,0,0,4,0,14,2,50,53,15,63,100,149,139,133,35,45,0,32,0,35,3,123,87,128,84,24,19,1,57,87,6,30,113,15,1,27,171,22,0,27,35,102,110,97,76,0,68,152,94,27,1,15,0,65,39,0,44,22,107,87,7,70,161,108,22,37,65,119,8,104,77,1,0,93,89,98,70,99,56,45,24,96,2,5,4,14,54,86,82,108,32,5,27,96,0,23,6,64,2,19,21,64,118,53,153,125,102,133,13,46,49,0,58,0,16,4,17,57,114,52,48,58,222

Organism: Mus musculus (NCBI:txid10090)

B-factor: mean 33.74, std 11.86, range [16.94, 96.9]

Radius of gyration: 28.23 Å; Cα contacts (8 Å, |Δi|>4): 1058; chains: 4; bounding box: 53×86×72 Å

Secondary structure (DSSP, 8-state):
--TTSEEEEETTSTT-BEEEE-HHHHHHHS--HHHHTTSBTT-GGG--TTS-HHHHHHHHHHHHTT--EEEEEEEE-TT--EEEEEEEEEEEE-TTS-EEEEEEEEEE-TTT-/---TTSEEEEETTSTT-BEEEE-HHHHHHH---HHHHTTSBTT-GGG--TTS-HHHHHHHHHHHHTT--EEEEEEEE-TTS-EEEEEEEEEEEE-TTS-EEEEEEEEEE-TTT-/--EEEEETTSTT-BEEEE-HHHHHHHS--HHHHTTSBTT-GGG--TTS-HHHHHHHHHHHHTT--EEEEEEEE-TTS-EEEEEEEEEEEE-TTS-EEEEEEEEEE-GGG-/--EEEEETTSTT-BEEEE-HHHHHHHS--HHHHTTSBTT-GGG--TTS-HHHHHHHHHHHHTT--EEEEEEEE-TT--EEEEEEEEEEEE-TTS-EEEEEEEEESS----